Protein AF-A0A932J492-F1 (afdb_monomer_lite)

Foldseek 3Di:
DDDDDPDDDDLLRVLQVQLVVLLVQLVVCVVVVVLVSNLVSLVRSCVSDPAAALSNLSSLLSNLVSCVVVVNNVSNLVSLVVSCDVRRHNVVDQLQVNLVSLVSSLVSCVPPPPPDPSLVSLVSSCVSPVLPLVSLQVNLVVCVVVVVLVVSLVSLVVNVVVVSDALVSLQVSLVSCVVQLVQVSSQVSNVRSCVRPVCVLLVKHWHKAAADPDALDPPDHWDWDDPVNVVVVDPDALDPDRVSVVVVCVVFVKTKTALRHPCLPVVLVVLLPADWAQDSDPPDFDWATKGWADPCRVVNNSVNNSSVFMKITIHSQAQMKGFHAQQTWGQWFWDFPPLPDPDQQKKKKKWFRADQVLWDFAKWFKAQQPVRDFFDDDQVVCVVVVANGVVSVCCVQTNGHPDIDRRQVNVVSCPSIDTNDTDTRDHGMMMMTGRRGTMGTTHWHDDDSRRTGMITMHMIGGDPDNGDD

pLDDT: mean 89.7, std 11.57, range [41.59, 98.62]

Secondary structure (DSSP, 8-state):
----PPPPPPHHHHHHHHHHHHHHHHHHHHHTT-HHHHHHHHHHHHHH--S--HHHHHHHHHHHHHHHHTT-HHHHHHHHHHTT-GGGTGGGS-HHHHHHHHHHHHHHHHHHSTT---HHHHHHHHHH-TT-HHHHHHHHHHHHHTT-HHHHHHHHHHHHHTT---HHHHHHHHHHHHHTT-HHHHHHHHHHHHHH-GGGGGT---EEE---S--SSSS-PPEEP-HHHHHTT-S--S-SSHHHHHHHHHHTT-EEEES-SSSHHHHHHHHTTS--BS-SSTT--SSSEEPPP---HHHHHHHHHHHTS-EEE--TTTT-EEEE-TT-EES-SSB-TTTT-S-S-EEEEEEE-S-GGG---EEEEEEETTT--SB---HHHHHHTT-SSHHHHHHHHSPPPSS-EEHHHHGGGGGGEEEEEEEE--TTPEEEEETTB-EEE-----SSTTTSEEEEEEEEEE-SS----

Structure (mmCIF, N/CA/C/O backbone):
data_AF-A0A932J492-F1
#
_entry.id   AF-A0A932J492-F1
#
loop_
_atom_site.group_PDB
_atom_site.id
_atom_site.type_symbol
_atom_site.label_atom_id
_atom_site.label_alt_id
_atom_site.label_comp_id
_atom_site.label_asym_id
_atom_site.label_entity_id
_atom_site.label_seq_id
_atom_site.pdbx_PDB_ins_code
_atom_site.Cartn_x
_atom_site.Cartn_y
_atom_site.Cartn_z
_atom_site.occupancy
_atom_site.B_iso_or_equiv
_atom_site.auth_seq_id
_atom_site.auth_comp_id
_atom_site.auth_asym_id
_atom_site.auth_atom_id
_atom_site.pdbx_PDB_model_num
ATOM 1 N N . MET A 1 1 ? 20.968 15.095 -76.559 1.00 44.72 1 MET A N 1
ATOM 2 C CA . MET A 1 1 ? 20.556 14.144 -75.506 1.00 44.72 1 MET A CA 1
ATOM 3 C C . MET A 1 1 ? 21.812 13.528 -74.905 1.00 44.72 1 MET A C 1
ATOM 5 O O . MET A 1 1 ? 22.395 12.657 -75.532 1.00 44.72 1 MET A O 1
ATOM 9 N N . ARG A 1 2 ? 22.293 14.027 -73.759 1.00 41.59 2 ARG A N 1
ATOM 10 C CA . ARG A 1 2 ? 23.264 13.284 -72.942 1.00 41.59 2 ARG A CA 1
ATOM 11 C C . ARG A 1 2 ? 22.435 12.403 -72.012 1.00 41.59 2 ARG A C 1
ATOM 13 O O . ARG A 1 2 ? 21.708 12.932 -71.179 1.00 41.59 2 ARG A O 1
ATOM 20 N N . GLN A 1 3 ? 22.452 11.096 -72.249 1.00 45.75 3 GLN A N 1
ATOM 21 C CA . GLN A 1 3 ? 21.922 10.117 -71.306 1.00 45.75 3 GLN A CA 1
ATOM 22 C C . GLN A 1 3 ? 22.911 10.041 -70.141 1.00 45.75 3 GLN A C 1
ATOM 24 O O . GLN A 1 3 ? 24.072 9.693 -70.346 1.00 45.75 3 GLN A O 1
ATOM 29 N N . ASN A 1 4 ? 22.463 10.427 -68.947 1.00 44.78 4 ASN A N 1
ATOM 30 C CA . ASN A 1 4 ? 23.179 10.155 -67.707 1.00 44.78 4 ASN A CA 1
ATOM 31 C C . ASN A 1 4 ? 23.195 8.634 -67.510 1.00 44.78 4 ASN A C 1
ATOM 33 O O . ASN A 1 4 ? 22.137 8.027 -67.340 1.00 44.78 4 ASN A O 1
ATOM 37 N N . ALA A 1 5 ? 24.376 8.023 -67.583 1.00 51.66 5 ALA A N 1
ATOM 38 C CA . ALA A 1 5 ? 24.579 6.669 -67.087 1.00 51.66 5 ALA A CA 1
ATOM 39 C C . ALA A 1 5 ? 24.390 6.684 -65.556 1.00 51.66 5 ALA A C 1
ATOM 41 O O . ALA A 1 5 ? 24.818 7.652 -64.927 1.00 51.66 5 ALA A O 1
ATOM 42 N N . PRO A 1 6 ? 23.733 5.682 -64.949 1.00 54.66 6 PRO A N 1
ATOM 43 C CA . PRO A 1 6 ? 23.673 5.590 -63.497 1.00 54.66 6 PRO A CA 1
ATOM 44 C C . PRO A 1 6 ? 25.088 5.345 -62.959 1.00 54.66 6 PRO A C 1
ATOM 46 O O . PRO A 1 6 ? 25.773 4.433 -63.429 1.00 54.66 6 PRO A O 1
ATOM 49 N N . ASP A 1 7 ? 25.526 6.174 -62.010 1.00 60.31 7 ASP A N 1
ATOM 50 C CA . ASP A 1 7 ? 26.786 5.983 -61.289 1.00 60.31 7 ASP A CA 1
ATOM 51 C C . ASP A 1 7 ? 26.798 4.578 -60.661 1.00 60.31 7 ASP A C 1
ATOM 53 O O . ASP A 1 7 ? 25.847 4.184 -59.983 1.00 60.31 7 ASP A O 1
ATOM 57 N N . ALA A 1 8 ? 27.842 3.791 -60.932 1.00 67.69 8 ALA A N 1
ATOM 58 C CA . ALA A 1 8 ? 27.982 2.451 -60.371 1.00 67.69 8 ALA A CA 1
ATOM 59 C C . ALA A 1 8 ? 28.150 2.539 -58.841 1.00 67.69 8 ALA A C 1
ATOM 61 O O . ALA A 1 8 ? 29.040 3.246 -58.368 1.00 67.69 8 ALA A O 1
ATOM 62 N N . GLU A 1 9 ? 27.303 1.830 -58.081 1.00 70.88 9 GLU A N 1
ATOM 63 C CA . GLU A 1 9 ? 27.424 1.725 -56.617 1.00 70.88 9 GLU A CA 1
ATOM 64 C C . GLU A 1 9 ? 28.820 1.206 -56.240 1.00 70.88 9 GLU A C 1
ATOM 66 O O . GLU A 1 9 ? 29.324 0.255 -56.846 1.00 70.88 9 GLU A O 1
ATOM 71 N N . SER A 1 10 ? 29.443 1.801 -55.220 1.00 82.75 10 SER A N 1
ATOM 72 C CA . SER A 1 10 ? 30.701 1.274 -54.685 1.00 82.75 10 SER A CA 1
ATOM 73 C C . SER A 1 10 ? 30.486 -0.068 -53.966 1.00 82.75 10 SER A C 1
ATOM 75 O O . SER A 1 10 ? 29.375 -0.413 -53.548 1.00 82.75 10 SER A O 1
ATOM 77 N N . GLU A 1 11 ? 31.559 -0.844 -53.795 1.00 81.00 11 GLU A N 1
ATOM 78 C CA . GLU A 1 11 ? 31.527 -2.124 -53.068 1.00 81.00 11 GLU A CA 1
ATOM 79 C C . GLU A 1 11 ? 31.049 -1.944 -51.612 1.00 81.00 11 GLU A C 1
ATOM 81 O O . GLU A 1 11 ? 30.245 -2.737 -51.113 1.00 81.00 11 GLU A O 1
ATOM 86 N N . ASP A 1 12 ? 31.430 -0.832 -50.977 1.00 81.69 12 ASP A N 1
ATOM 87 C CA . ASP A 1 12 ? 30.967 -0.443 -49.640 1.00 81.69 12 ASP A CA 1
ATOM 88 C C . ASP A 1 12 ? 29.465 -0.116 -49.613 1.00 81.69 12 ASP A C 1
ATOM 90 O O . ASP A 1 12 ? 28.745 -0.544 -48.708 1.00 81.69 12 ASP A O 1
ATOM 94 N N . GLN A 1 13 ? 28.957 0.596 -50.627 1.00 84.69 13 GLN A N 1
ATOM 95 C CA . GLN A 1 13 ? 27.527 0.909 -50.748 1.00 84.69 13 GLN A CA 1
ATOM 96 C C . GLN A 1 13 ? 26.691 -0.357 -50.963 1.00 84.69 13 GLN A C 1
ATOM 98 O O . GLN A 1 13 ? 25.628 -0.518 -50.358 1.00 84.69 13 GLN A O 1
ATOM 103 N N . THR A 1 14 ? 27.199 -1.287 -51.772 1.00 89.56 14 THR A N 1
ATOM 104 C CA . THR A 1 14 ? 26.552 -2.581 -52.021 1.00 89.56 14 THR A CA 1
ATOM 105 C C . THR A 1 14 ? 26.500 -3.422 -50.743 1.00 89.56 14 THR A C 1
ATOM 107 O O . THR A 1 14 ? 25.446 -3.953 -50.386 1.00 89.56 14 THR A O 1
ATOM 110 N N . SER A 1 15 ? 27.617 -3.495 -50.017 1.00 90.94 15 SER A N 1
ATOM 111 C CA . SER A 1 15 ? 27.746 -4.210 -48.743 1.00 90.94 15 SER A CA 1
ATOM 112 C C . SER A 1 15 ? 26.783 -3.672 -47.682 1.00 90.94 15 SER A C 1
ATOM 114 O O . SER A 1 15 ? 26.031 -4.435 -47.065 1.00 90.94 15 SER A O 1
ATOM 116 N N . LEU A 1 16 ? 26.713 -2.344 -47.539 1.00 91.50 16 LEU A N 1
ATOM 117 C CA . LEU A 1 16 ? 25.783 -1.679 -46.628 1.00 91.50 16 LEU A CA 1
ATOM 118 C C . LEU A 1 16 ? 24.317 -1.944 -47.000 1.00 91.50 16 LEU A C 1
ATOM 120 O O . LEU A 1 16 ? 23.495 -2.230 -46.122 1.00 91.50 16 LEU A O 1
ATOM 124 N N . ARG A 1 17 ? 23.978 -1.890 -48.294 1.00 94.44 17 ARG A N 1
ATOM 125 C CA . ARG A 1 17 ? 22.621 -2.158 -48.794 1.00 94.44 17 ARG A CA 1
ATOM 126 C C . ARG A 1 17 ? 22.179 -3.588 -48.481 1.00 94.44 17 ARG A C 1
ATOM 128 O O . ARG A 1 17 ? 21.091 -3.776 -47.937 1.00 94.44 17 ARG A O 1
ATOM 135 N N . LEU A 1 18 ? 23.021 -4.583 -48.765 1.00 95.56 18 LEU A N 1
ATOM 136 C CA . LEU A 1 18 ? 22.731 -5.996 -48.484 1.00 95.56 18 LEU A CA 1
ATOM 137 C C . LEU A 1 18 ? 22.633 -6.279 -46.979 1.00 95.56 18 LEU A C 1
ATOM 139 O O . LEU A 1 18 ? 21.694 -6.945 -46.537 1.00 95.56 18 LEU A O 1
ATOM 143 N N . GLY A 1 19 ? 23.548 -5.725 -46.177 1.00 95.44 19 GLY A N 1
ATOM 144 C CA . GLY A 1 19 ? 23.486 -5.816 -44.716 1.00 95.44 19 GLY A CA 1
ATOM 145 C C . GLY A 1 19 ? 22.188 -5.229 -44.154 1.00 95.44 19 GLY A C 1
ATOM 146 O O . GLY A 1 19 ? 21.515 -5.864 -43.341 1.00 95.44 19 GLY A O 1
ATOM 147 N N . THR A 1 20 ? 21.772 -4.064 -44.656 1.00 95.62 20 THR A N 1
ATOM 148 C CA . THR A 1 20 ? 20.518 -3.402 -44.259 1.00 95.62 20 THR A CA 1
ATOM 149 C C . THR A 1 20 ? 19.284 -4.227 -44.634 1.00 95.62 20 THR A C 1
ATOM 151 O O . THR A 1 20 ? 18.363 -4.358 -43.827 1.00 95.62 20 THR A O 1
ATOM 154 N N . GLN A 1 21 ? 19.261 -4.834 -45.825 1.00 97.25 21 GLN A N 1
ATOM 155 C CA . GLN A 1 21 ? 18.171 -5.728 -46.236 1.00 97.25 21 GLN A CA 1
ATOM 156 C C . GLN A 1 21 ? 18.056 -6.943 -45.310 1.00 97.25 21 GLN A C 1
ATOM 158 O O . GLN A 1 21 ? 16.957 -7.287 -44.875 1.00 97.25 21 GLN A O 1
ATOM 163 N N . CYS A 1 22 ? 19.185 -7.560 -44.955 1.00 97.88 22 CYS A N 1
ATOM 164 C CA . CYS A 1 22 ? 19.210 -8.689 -44.027 1.00 97.88 22 CYS A CA 1
ATOM 165 C C . CYS A 1 22 ? 18.733 -8.294 -42.621 1.00 97.88 22 CYS A C 1
ATOM 167 O O . CYS A 1 22 ? 17.981 -9.041 -41.997 1.00 97.88 22 CYS A O 1
ATOM 169 N N . LEU A 1 23 ? 19.118 -7.107 -42.133 1.00 97.31 23 LEU A N 1
ATOM 170 C CA . LEU A 1 23 ? 18.618 -6.559 -40.869 1.00 97.31 23 LEU A CA 1
ATOM 171 C C . LEU A 1 23 ? 17.087 -6.422 -40.888 1.00 97.31 23 LEU A C 1
ATOM 173 O O . LEU A 1 23 ? 16.424 -6.883 -39.963 1.00 97.31 23 LEU A O 1
ATOM 177 N N . GLN A 1 24 ? 16.516 -5.850 -41.951 1.00 98.00 24 GLN A N 1
ATOM 178 C CA . GLN A 1 24 ? 15.062 -5.694 -42.093 1.00 98.00 24 GLN A CA 1
ATOM 179 C C . GLN A 1 24 ? 14.332 -7.042 -42.156 1.00 98.00 24 GLN A C 1
ATOM 181 O O . GLN A 1 24 ? 13.307 -7.222 -41.497 1.00 98.00 24 GLN A O 1
ATOM 186 N N . GLN A 1 25 ? 14.870 -8.004 -42.911 1.00 97.94 25 GLN A N 1
ATOM 187 C CA . GLN A 1 25 ? 14.324 -9.362 -42.988 1.00 97.94 25 GLN A CA 1
ATOM 188 C C . GLN A 1 25 ? 14.353 -10.061 -41.626 1.00 97.94 25 GLN A C 1
ATOM 190 O O . GLN A 1 25 ? 13.360 -10.672 -41.227 1.00 97.94 25 GLN A O 1
ATOM 195 N N . GLY A 1 26 ? 15.470 -9.942 -40.903 1.00 98.12 26 GLY A N 1
ATOM 196 C CA . GLY A 1 26 ? 15.619 -10.504 -39.568 1.00 98.12 26 GLY A CA 1
ATOM 197 C C . GLY A 1 26 ? 14.633 -9.892 -38.578 1.00 98.12 26 GLY A C 1
ATOM 198 O O . GLY A 1 26 ? 13.925 -10.635 -37.903 1.00 98.12 26 GLY A O 1
ATOM 199 N N . LEU A 1 27 ? 14.506 -8.560 -38.560 1.00 97.75 27 LEU A N 1
ATOM 200 C CA . LEU A 1 27 ? 13.552 -7.843 -37.707 1.00 97.75 27 LEU A CA 1
ATOM 201 C C . LEU A 1 27 ? 12.113 -8.284 -37.977 1.00 97.75 27 LEU A C 1
ATOM 203 O O . LEU A 1 27 ? 11.364 -8.565 -37.041 1.00 97.75 27 LEU A O 1
ATOM 207 N N . TRP A 1 28 ? 11.737 -8.403 -39.252 1.00 98.00 28 TRP A N 1
ATOM 208 C CA . TRP A 1 28 ? 10.409 -8.873 -39.634 1.00 98.00 28 TRP A CA 1
ATOM 209 C C . TRP A 1 28 ? 10.159 -10.314 -39.175 1.00 98.00 28 TRP A C 1
ATOM 211 O O . TRP A 1 28 ? 9.130 -10.595 -38.566 1.00 98.00 28 TRP A O 1
ATOM 221 N N . ALA A 1 29 ? 11.100 -11.235 -39.404 1.00 97.81 29 ALA A N 1
ATOM 222 C CA . ALA A 1 29 ? 10.973 -12.616 -38.939 1.00 97.81 29 ALA A CA 1
ATOM 223 C C . ALA A 1 29 ? 10.882 -12.711 -37.406 1.00 97.81 29 ALA A C 1
ATOM 225 O O . ALA A 1 29 ? 10.070 -13.478 -36.883 1.00 97.81 29 ALA A O 1
ATOM 226 N N . HIS A 1 30 ? 11.662 -11.893 -36.695 1.00 96.94 30 HIS A N 1
ATOM 227 C CA . HIS A 1 30 ? 11.690 -11.830 -35.235 1.00 96.94 30 HIS A CA 1
ATOM 228 C C . HIS A 1 30 ? 10.350 -11.357 -34.664 1.00 96.94 30 HIS A C 1
ATOM 230 O O . HIS A 1 30 ? 9.812 -12.002 -33.768 1.00 96.94 30 HIS A O 1
ATOM 236 N N . GLN A 1 31 ? 9.758 -10.305 -35.240 1.00 96.25 31 GLN A N 1
ATOM 237 C CA . GLN A 1 31 ? 8.426 -9.814 -34.861 1.00 96.25 31 GLN A CA 1
ATOM 238 C C . GLN A 1 31 ? 7.325 -10.869 -35.043 1.00 96.25 31 GLN A C 1
ATOM 240 O O . GLN A 1 31 ? 6.363 -10.884 -34.282 1.00 96.25 31 GLN A O 1
ATOM 245 N N . GLN A 1 32 ? 7.475 -11.775 -36.014 1.00 96.81 32 GLN A N 1
ATOM 246 C CA . GLN A 1 32 ? 6.550 -12.893 -36.246 1.00 96.81 32 GLN A CA 1
ATOM 247 C C . GLN A 1 32 ? 6.841 -14.122 -35.363 1.00 96.81 32 GLN A C 1
ATOM 249 O O . GLN A 1 32 ? 6.245 -15.178 -35.565 1.00 96.81 32 GLN A O 1
ATOM 254 N N . GLY A 1 33 ? 7.800 -14.039 -34.434 1.00 96.06 33 GLY A N 1
ATOM 255 C CA . GLY A 1 33 ? 8.217 -15.164 -33.590 1.00 96.06 33 GLY A CA 1
ATOM 256 C C . GLY A 1 33 ? 8.995 -16.260 -34.329 1.00 96.06 33 GLY A C 1
ATOM 257 O O . GLY A 1 33 ? 9.266 -17.318 -33.762 1.00 96.06 33 GLY A O 1
ATOM 258 N N . ARG A 1 34 ? 9.395 -16.036 -35.588 1.00 97.81 34 ARG A N 1
ATOM 259 C CA . ARG A 1 34 ? 10.158 -17.001 -36.398 1.00 97.81 34 ARG A CA 1
ATOM 260 C C . ARG A 1 34 ? 11.650 -16.862 -36.103 1.00 97.81 34 ARG A C 1
ATOM 262 O O . ARG A 1 34 ? 12.423 -16.360 -36.916 1.00 97.81 34 ARG A O 1
ATOM 269 N N . LEU A 1 35 ? 12.046 -17.285 -34.902 1.00 97.19 35 LEU A N 1
ATOM 270 C CA . LEU A 1 35 ? 13.384 -17.026 -34.355 1.00 97.19 35 LEU A CA 1
ATOM 271 C C . LEU A 1 35 ? 14.521 -17.635 -35.190 1.00 97.19 35 LEU A C 1
ATOM 273 O O . LEU A 1 35 ? 15.546 -16.987 -35.372 1.00 97.19 35 LEU A O 1
ATOM 277 N N . GLN A 1 36 ? 14.345 -18.839 -35.747 1.00 97.69 36 GLN A N 1
ATOM 278 C CA . GLN A 1 36 ? 15.375 -19.470 -36.587 1.00 97.69 36 GLN A CA 1
ATOM 279 C C . GLN A 1 36 ? 15.598 -18.710 -37.903 1.00 97.69 36 GLN A C 1
ATOM 281 O O . GLN A 1 36 ? 16.743 -18.481 -38.293 1.00 97.69 36 GLN A O 1
ATOM 286 N N . ASP A 1 37 ? 14.519 -18.242 -38.537 1.00 97.75 37 ASP A N 1
ATOM 287 C CA . ASP A 1 37 ? 14.589 -17.410 -39.743 1.00 97.75 37 ASP A CA 1
ATOM 288 C C . ASP A 1 37 ? 15.275 -16.069 -39.442 1.00 97.75 37 ASP A C 1
ATOM 290 O O . ASP A 1 37 ? 16.125 -15.614 -40.209 1.00 97.75 37 ASP A O 1
ATOM 294 N N . ALA A 1 38 ? 14.955 -15.459 -38.295 1.00 98.31 38 ALA A N 1
ATOM 295 C CA . ALA A 1 38 ? 15.589 -14.223 -37.846 1.00 98.31 38 ALA A CA 1
ATOM 296 C C . ALA A 1 38 ? 17.098 -14.410 -37.622 1.00 98.31 38 ALA A C 1
ATOM 298 O O . ALA A 1 38 ? 17.903 -13.640 -38.146 1.00 98.31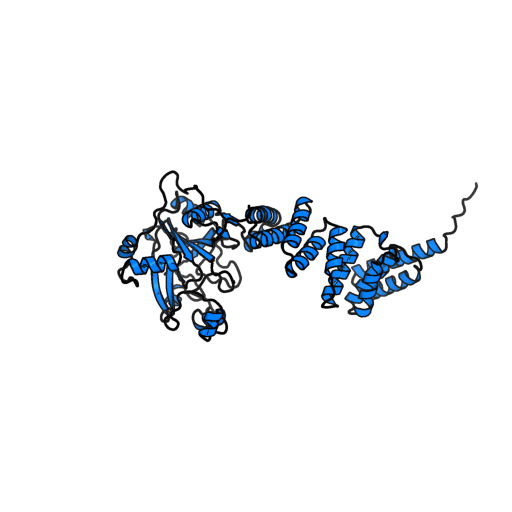 38 ALA A O 1
ATOM 299 N N . ILE A 1 39 ? 17.496 -15.472 -36.911 1.00 98.50 39 ILE A N 1
ATOM 300 C CA . ILE A 1 39 ? 18.905 -15.826 -36.680 1.00 98.50 39 ILE A CA 1
ATOM 301 C C . ILE A 1 39 ? 19.643 -16.022 -38.009 1.00 98.50 39 ILE A C 1
ATOM 303 O O . ILE A 1 39 ? 20.760 -15.521 -38.162 1.00 98.50 39 ILE A O 1
ATOM 307 N N . ALA A 1 40 ? 19.038 -16.728 -38.969 1.00 98.19 40 ALA A N 1
ATOM 308 C CA . ALA A 1 40 ? 19.630 -16.946 -40.286 1.00 98.19 40 ALA A CA 1
ATOM 309 C C . ALA A 1 40 ? 19.854 -15.622 -41.035 1.00 98.19 40 ALA A C 1
ATOM 311 O O . ALA A 1 40 ? 20.960 -15.374 -41.521 1.00 98.19 40 ALA A O 1
ATOM 312 N N . ALA A 1 41 ? 18.847 -14.744 -41.056 1.00 98.12 41 ALA A N 1
ATOM 313 C CA . ALA A 1 41 ? 18.932 -13.436 -41.700 1.00 98.12 41 ALA A CA 1
ATOM 314 C C . ALA A 1 41 ? 19.990 -12.530 -41.048 1.00 98.12 41 ALA A C 1
ATOM 316 O O . ALA A 1 41 ? 20.825 -11.955 -41.745 1.00 98.12 41 ALA A O 1
ATOM 317 N N . TYR A 1 42 ? 20.034 -12.446 -39.714 1.00 98.12 42 TYR A N 1
ATOM 318 C CA . TYR A 1 42 ? 21.044 -11.640 -39.026 1.00 98.12 42 TYR A CA 1
ATOM 319 C C . TYR A 1 42 ? 22.466 -12.186 -39.226 1.00 98.12 42 TYR A C 1
ATOM 321 O O . TYR A 1 42 ? 23.402 -11.411 -39.430 1.00 98.12 42 TYR A O 1
ATOM 329 N N . ARG A 1 43 ? 22.653 -13.516 -39.213 1.00 97.69 43 ARG A N 1
ATOM 330 C CA . ARG A 1 43 ? 23.956 -14.135 -39.517 1.00 97.69 43 ARG A CA 1
ATOM 331 C C . ARG A 1 43 ? 24.420 -13.780 -40.924 1.00 97.69 43 ARG A C 1
ATOM 333 O O . ARG A 1 43 ? 25.578 -13.398 -41.071 1.00 97.69 43 ARG A O 1
ATOM 340 N N . LEU A 1 44 ? 23.527 -13.854 -41.913 1.00 97.31 44 LEU A N 1
ATOM 341 C CA . LEU A 1 44 ? 23.819 -13.459 -43.290 1.00 97.31 44 LEU A CA 1
ATOM 342 C C . LEU A 1 44 ? 24.180 -11.972 -43.378 1.00 97.31 44 LEU A C 1
ATOM 344 O O . LEU A 1 44 ? 25.234 -11.630 -43.906 1.00 97.31 44 LEU A O 1
ATOM 348 N N . GLY A 1 45 ? 23.377 -11.092 -42.778 1.00 95.62 45 GLY A N 1
ATOM 349 C CA . GLY A 1 45 ? 23.636 -9.652 -42.780 1.00 95.62 45 GLY A CA 1
ATOM 350 C C . GLY A 1 45 ? 24.996 -9.281 -42.188 1.00 95.62 45 GLY A C 1
ATOM 351 O O . GLY A 1 45 ? 25.691 -8.42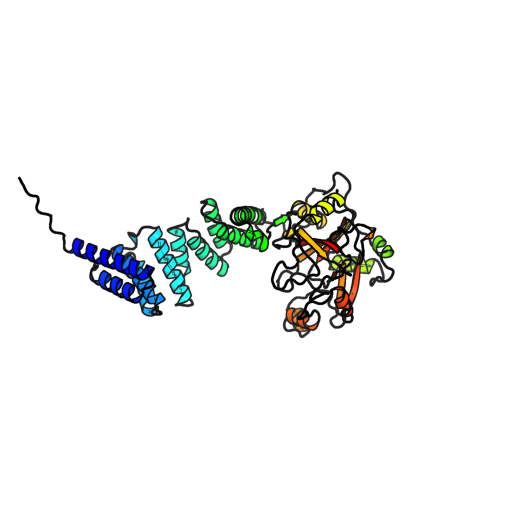3 -42.725 1.00 95.62 45 GLY A O 1
ATOM 352 N N . ARG A 1 46 ? 25.435 -9.994 -41.145 1.00 94.00 46 ARG A N 1
ATOM 353 C CA . ARG A 1 46 ? 26.767 -9.810 -40.555 1.00 94.00 46 ARG A CA 1
ATOM 354 C C . ARG A 1 46 ? 27.906 -10.169 -41.515 1.00 94.00 46 ARG A C 1
ATOM 356 O O . ARG A 1 46 ? 28.981 -9.602 -41.388 1.00 94.00 46 ARG A O 1
ATOM 363 N N . THR A 1 47 ? 27.699 -11.087 -42.464 1.00 94.56 47 THR A N 1
ATOM 364 C CA . THR A 1 47 ? 28.727 -11.417 -43.474 1.00 94.56 47 THR A CA 1
ATOM 365 C C . THR A 1 47 ? 28.928 -10.304 -44.502 1.00 94.56 47 THR A C 1
ATOM 367 O O . THR A 1 47 ? 30.010 -10.201 -45.073 1.00 94.56 47 THR A O 1
ATOM 370 N N . HIS A 1 48 ? 27.916 -9.452 -44.699 1.00 93.75 48 HIS A N 1
ATOM 371 C CA . HIS A 1 48 ? 27.978 -8.311 -45.611 1.00 93.75 48 HIS A CA 1
ATOM 372 C C . HIS A 1 48 ? 28.598 -7.060 -44.977 1.00 93.75 48 HIS A C 1
ATOM 374 O O . HIS A 1 48 ? 29.031 -6.179 -45.704 1.00 93.75 48 HIS A O 1
ATOM 380 N N . LEU A 1 49 ? 28.659 -6.961 -43.646 1.00 89.62 49 LEU A N 1
ATOM 381 C CA . LEU A 1 49 ? 29.164 -5.776 -42.948 1.00 89.62 49 LEU A CA 1
ATOM 382 C C . LEU A 1 49 ? 30.504 -6.080 -42.270 1.00 89.62 49 LEU A C 1
ATOM 384 O O . LEU A 1 49 ? 30.543 -6.665 -41.188 1.00 89.62 49 LEU A O 1
ATOM 388 N N . GLN A 1 50 ? 31.600 -5.681 -42.917 1.00 78.19 50 GLN A N 1
ATOM 389 C CA . GLN A 1 50 ? 32.966 -5.884 -42.411 1.00 78.19 50 GLN A CA 1
ATOM 390 C C . GLN A 1 50 ? 33.524 -4.662 -41.671 1.00 78.19 50 GLN A C 1
ATOM 392 O O . GLN A 1 50 ? 34.483 -4.787 -40.911 1.00 78.19 50 GLN A O 1
ATOM 397 N N . THR A 1 51 ? 32.915 -3.492 -41.866 1.00 84.50 51 THR A N 1
ATOM 398 C CA . THR A 1 51 ? 33.283 -2.240 -41.206 1.00 84.50 51 THR A CA 1
ATOM 399 C C . THR A 1 51 ? 32.300 -1.896 -40.079 1.00 84.50 51 THR A C 1
ATOM 401 O O . THR A 1 51 ? 31.106 -2.218 -40.170 1.00 84.50 51 THR A O 1
ATOM 404 N N . PRO A 1 52 ? 32.778 -1.246 -39.000 1.00 87.62 52 PRO A N 1
ATOM 405 C CA . PRO A 1 52 ? 31.916 -0.702 -37.955 1.00 87.62 52 PRO A CA 1
ATOM 406 C C . PRO A 1 52 ? 30.818 0.186 -38.537 1.00 87.62 52 PRO A C 1
ATOM 408 O O . PRO A 1 52 ? 31.091 1.062 -39.352 1.00 87.62 52 PRO A O 1
ATOM 411 N N . SER A 1 53 ? 29.572 -0.067 -38.142 1.00 90.06 53 SER A N 1
ATOM 412 C CA . SER A 1 53 ? 28.409 0.684 -38.618 1.00 90.06 53 SER A CA 1
ATOM 413 C C . SER A 1 53 ? 27.214 0.495 -37.677 1.00 90.06 53 SER A C 1
ATOM 415 O O . SER A 1 53 ? 27.088 -0.565 -37.048 1.00 90.06 53 SER A O 1
ATOM 417 N N . PRO A 1 54 ? 26.270 1.452 -37.628 1.00 91.81 54 PRO A N 1
ATOM 418 C CA . PRO A 1 54 ? 25.027 1.310 -36.868 1.00 91.81 54 PRO A CA 1
ATOM 419 C C . PRO A 1 54 ? 24.236 0.041 -37.216 1.00 91.81 54 PRO A C 1
ATOM 421 O O . PRO A 1 54 ? 23.569 -0.545 -36.361 1.00 91.81 54 PRO A O 1
ATOM 424 N N . GLN A 1 55 ? 24.283 -0.399 -38.476 1.00 93.94 55 GLN A N 1
ATOM 425 C CA . GLN A 1 55 ? 23.594 -1.599 -38.952 1.00 93.94 55 GLN A CA 1
ATOM 426 C C . GLN A 1 55 ? 24.264 -2.865 -38.419 1.00 93.94 55 GLN A C 1
ATOM 428 O O . GLN A 1 55 ? 23.569 -3.801 -38.025 1.00 93.94 55 GLN A O 1
ATOM 433 N N . LEU A 1 56 ? 25.598 -2.894 -38.351 1.00 93.12 56 LEU A N 1
ATOM 434 C CA . LEU A 1 56 ? 26.331 -4.016 -37.774 1.00 93.12 56 LEU A CA 1
ATOM 435 C C . LEU A 1 56 ? 26.065 -4.137 -36.266 1.00 93.12 56 LEU A C 1
ATOM 437 O O . LEU A 1 56 ? 25.816 -5.246 -35.784 1.00 93.12 56 LEU A O 1
ATOM 441 N N . ALA A 1 57 ? 26.044 -3.015 -35.537 1.00 95.00 57 ALA A N 1
ATOM 442 C CA . ALA A 1 57 ? 25.648 -2.983 -34.129 1.00 95.00 57 ALA A CA 1
ATOM 443 C C . ALA A 1 57 ? 24.221 -3.528 -33.931 1.00 95.00 57 ALA A C 1
ATOM 445 O O . ALA A 1 57 ? 24.006 -4.422 -33.111 1.00 95.00 57 ALA A O 1
ATOM 446 N N . GLN A 1 58 ? 23.258 -3.080 -34.746 1.00 95.88 58 GLN A N 1
ATOM 447 C CA . GLN A 1 58 ? 21.881 -3.589 -34.723 1.00 95.88 58 GLN A CA 1
ATOM 448 C C . GLN A 1 58 ? 21.788 -5.087 -35.013 1.00 95.88 58 GLN A C 1
ATOM 450 O O . GLN A 1 58 ? 21.127 -5.816 -34.275 1.00 95.88 58 GLN A O 1
ATOM 455 N N . ILE A 1 59 ? 22.466 -5.571 -36.053 1.00 96.06 59 ILE A N 1
ATOM 456 C CA . ILE A 1 59 ? 22.478 -6.995 -36.398 1.00 96.06 59 ILE A CA 1
ATOM 457 C C . ILE A 1 59 ? 23.022 -7.830 -35.239 1.00 96.06 59 ILE A C 1
ATOM 459 O O . ILE A 1 59 ? 22.435 -8.857 -34.905 1.00 96.06 59 ILE A O 1
ATOM 463 N N . ARG A 1 60 ? 24.121 -7.403 -34.604 1.00 95.62 60 ARG A N 1
ATOM 464 C CA . ARG A 1 60 ? 24.679 -8.100 -33.436 1.00 95.62 60 ARG A CA 1
ATOM 465 C C . ARG A 1 60 ? 23.699 -8.111 -32.270 1.00 95.62 60 ARG A C 1
ATOM 467 O O . ARG A 1 60 ? 23.495 -9.172 -31.684 1.00 95.62 60 ARG A O 1
ATOM 474 N N . HIS A 1 61 ? 23.065 -6.974 -31.987 1.00 97.31 61 HIS A N 1
ATOM 475 C CA . HIS A 1 61 ? 22.074 -6.852 -30.922 1.00 97.31 61 HIS A CA 1
ATOM 476 C C . HIS A 1 61 ? 20.908 -7.824 -31.116 1.00 97.31 61 HIS A C 1
ATOM 478 O O . HIS A 1 61 ? 20.635 -8.672 -30.267 1.00 97.31 61 HIS A O 1
ATOM 484 N N . TYR A 1 62 ? 20.239 -7.756 -32.267 1.00 98.00 62 TYR A N 1
ATOM 485 C CA . TYR A 1 62 ? 19.056 -8.575 -32.509 1.00 98.00 62 TYR A CA 1
ATOM 486 C C . TYR A 1 62 ? 19.383 -10.058 -32.713 1.00 98.00 62 TYR A C 1
ATOM 488 O O . TYR A 1 62 ? 18.608 -10.913 -32.281 1.00 98.00 62 TYR A O 1
ATOM 496 N N . LEU A 1 63 ? 20.551 -10.387 -33.279 1.00 97.88 63 LEU A N 1
ATOM 497 C CA . LEU A 1 63 ? 21.053 -11.762 -33.295 1.00 97.88 63 LEU A CA 1
ATOM 498 C C . LEU A 1 63 ? 21.276 -12.283 -31.873 1.00 97.88 63 LEU A C 1
ATOM 500 O O . LEU A 1 63 ? 20.856 -13.395 -31.565 1.00 97.88 63 LEU A O 1
ATOM 504 N N . GLY A 1 64 ? 21.909 -11.481 -31.012 1.00 97.69 64 GLY A N 1
ATOM 505 C CA . GLY A 1 64 ? 22.134 -11.818 -29.611 1.00 97.69 64 GLY A CA 1
ATOM 506 C C . GLY A 1 64 ? 20.828 -12.096 -28.869 1.00 97.69 64 GLY A C 1
ATOM 507 O O . GLY A 1 64 ? 20.693 -13.138 -28.232 1.00 97.69 64 GLY A O 1
ATOM 508 N N . LEU A 1 65 ? 19.832 -11.219 -29.036 1.00 97.38 65 LEU A N 1
ATOM 509 C CA . LEU A 1 65 ? 18.493 -11.388 -28.466 1.00 97.38 65 LEU A CA 1
ATOM 510 C C . LEU A 1 65 ? 17.807 -12.670 -28.945 1.00 97.38 65 LEU A C 1
ATOM 512 O O . LEU A 1 65 ? 17.303 -13.436 -28.125 1.00 97.38 65 LEU A O 1
ATOM 516 N N . ALA A 1 66 ? 17.787 -12.914 -30.258 1.00 97.69 66 ALA A N 1
ATOM 517 C CA . ALA A 1 66 ? 17.135 -14.091 -30.825 1.00 97.69 66 ALA A CA 1
ATOM 518 C C . ALA A 1 66 ? 17.799 -15.399 -30.354 1.00 97.69 66 ALA A C 1
ATOM 520 O O . ALA A 1 66 ? 17.109 -16.388 -30.105 1.00 97.69 66 ALA A O 1
ATOM 521 N N . LEU A 1 67 ? 19.127 -15.399 -30.180 1.00 97.88 67 LEU A N 1
ATOM 522 C CA . LEU A 1 67 ? 19.867 -16.531 -29.617 1.00 97.88 67 LEU A CA 1
ATOM 523 C C . LEU A 1 67 ? 19.515 -16.764 -28.143 1.00 97.88 67 LEU A C 1
ATOM 525 O O . LEU A 1 67 ? 19.226 -17.905 -27.784 1.00 97.88 67 LEU A O 1
ATOM 529 N N . CYS A 1 68 ? 19.461 -15.717 -27.310 1.00 96.12 68 CYS A N 1
ATOM 530 C CA . CYS A 1 68 ? 19.010 -15.840 -25.918 1.00 96.12 68 CYS A CA 1
ATOM 531 C C . CYS A 1 68 ? 17.593 -16.430 -25.839 1.00 96.12 68 CYS A C 1
ATOM 533 O O . CYS A 1 68 ? 17.378 -17.403 -25.125 1.00 96.12 68 CYS A O 1
ATOM 535 N N . GLN A 1 69 ? 16.659 -15.936 -26.659 1.00 95.19 69 GLN A N 1
ATOM 536 C CA . GLN A 1 69 ? 15.282 -16.446 -26.726 1.00 95.19 69 GLN A CA 1
ATOM 537 C C . GLN A 1 69 ? 15.180 -17.905 -27.205 1.00 95.19 69 GLN A C 1
ATOM 539 O O . GLN A 1 69 ? 14.203 -18.584 -26.904 1.00 95.19 69 GLN A O 1
ATOM 544 N N . CYS A 1 70 ? 16.185 -18.407 -27.929 1.00 95.06 70 CYS A N 1
ATOM 545 C CA . CYS A 1 70 ? 16.295 -19.819 -28.309 1.00 95.06 70 CYS A CA 1
ATOM 546 C C . CYS A 1 70 ? 17.032 -20.678 -27.263 1.00 95.06 70 CYS A C 1
ATOM 548 O O . CYS A 1 70 ? 17.397 -21.815 -27.566 1.00 95.06 70 CYS A O 1
ATOM 550 N N . GLY A 1 71 ? 17.311 -20.149 -26.067 1.00 94.12 71 GLY A N 1
ATOM 551 C CA . GLY A 1 71 ? 18.074 -20.841 -25.025 1.00 94.12 71 GLY A CA 1
ATOM 552 C C . GLY A 1 71 ? 19.580 -20.929 -25.300 1.00 94.12 71 GLY A C 1
ATOM 553 O O . GLY A 1 71 ? 20.276 -21.710 -24.660 1.00 94.12 71 GLY A O 1
ATOM 554 N N . GLN A 1 72 ? 20.108 -20.145 -26.245 1.00 96.00 72 GLN A N 1
ATOM 555 C CA . GLN A 1 72 ? 21.526 -20.124 -26.630 1.00 96.00 72 GLN A CA 1
ATOM 556 C C . GLN A 1 72 ? 22.250 -18.904 -26.033 1.00 96.00 72 GLN A C 1
ATOM 558 O O . GLN A 1 72 ? 22.971 -18.186 -26.732 1.00 96.00 72 GLN A O 1
ATOM 563 N N . ALA A 1 73 ? 22.051 -18.654 -24.735 1.00 94.44 73 ALA A N 1
ATOM 564 C CA . ALA A 1 73 ? 22.555 -17.461 -24.048 1.00 94.44 73 ALA A CA 1
ATOM 565 C C . ALA A 1 73 ? 24.089 -17.318 -24.097 1.00 94.44 73 ALA A C 1
ATOM 567 O O . ALA A 1 73 ? 24.582 -16.201 -24.255 1.00 94.44 73 ALA A O 1
ATOM 568 N N . ASP A 1 74 ? 24.836 -18.429 -24.078 1.00 94.12 74 ASP A N 1
ATOM 569 C CA . ASP A 1 74 ? 26.306 -18.431 -24.193 1.00 94.12 74 ASP A CA 1
ATOM 570 C C . ASP A 1 74 ? 26.806 -17.800 -25.501 1.00 94.12 74 ASP A C 1
ATOM 572 O O . ASP A 1 74 ? 27.883 -17.207 -25.545 1.00 94.12 74 ASP A O 1
ATOM 576 N N . GLN A 1 75 ? 26.016 -17.897 -26.576 1.00 95.62 75 GLN A N 1
ATOM 577 C CA . GLN A 1 75 ? 26.310 -17.247 -27.856 1.00 95.62 75 GLN A CA 1
ATOM 578 C C . GLN A 1 75 ? 25.666 -15.861 -27.957 1.00 95.62 75 GLN A C 1
ATOM 580 O O . GLN A 1 75 ? 26.203 -14.980 -28.630 1.00 95.62 75 GLN A O 1
ATOM 585 N N . GLY A 1 76 ? 24.511 -15.668 -27.315 1.00 96.38 76 GLY A N 1
ATOM 586 C CA . GLY A 1 76 ? 23.733 -14.437 -27.395 1.00 96.38 76 GLY A CA 1
ATOM 587 C C . GLY A 1 76 ? 24.336 -13.273 -26.607 1.00 96.38 76 GLY A C 1
ATOM 588 O O . GLY A 1 76 ? 24.520 -12.189 -27.159 1.00 96.38 76 GLY A O 1
ATOM 589 N N . LEU A 1 77 ? 24.703 -13.496 -25.340 1.00 94.94 77 LEU A N 1
ATOM 590 C CA . LEU A 1 77 ? 25.216 -12.448 -24.448 1.00 94.94 77 LEU A CA 1
ATOM 591 C C . LEU A 1 77 ? 26.478 -11.744 -24.984 1.00 94.94 77 LEU A C 1
ATOM 593 O O . LEU A 1 77 ? 26.495 -10.510 -24.976 1.00 94.94 77 LEU A O 1
ATOM 597 N N . PRO A 1 78 ? 27.503 -12.449 -25.512 1.00 94.94 78 PRO A N 1
ATOM 598 C CA . PRO A 1 78 ? 28.665 -11.783 -26.101 1.00 94.94 78 PRO A CA 1
ATOM 599 C C . PRO A 1 78 ? 28.301 -10.860 -27.269 1.00 94.94 78 PRO A C 1
ATOM 601 O O . PRO A 1 78 ? 28.921 -9.815 -27.444 1.00 94.94 78 PRO A O 1
ATOM 604 N N . LEU A 1 79 ? 27.279 -11.208 -28.059 1.00 95.75 79 LEU A N 1
ATOM 605 C CA . LEU A 1 79 ? 26.831 -10.375 -29.177 1.00 95.75 79 LEU A CA 1
ATOM 606 C C . LEU A 1 79 ? 26.103 -9.116 -28.708 1.00 95.75 79 LEU A C 1
ATOM 608 O O . LEU A 1 79 ? 26.318 -8.056 -29.292 1.00 95.75 79 LEU A O 1
ATOM 612 N N . LEU A 1 80 ? 25.302 -9.215 -27.644 1.00 95.69 80 LEU A N 1
ATOM 613 C CA . LEU A 1 80 ? 24.672 -8.054 -27.009 1.00 95.69 80 LEU A CA 1
ATOM 614 C C . LEU A 1 80 ? 25.720 -7.086 -26.443 1.00 95.69 80 LEU A C 1
ATOM 616 O O . LEU A 1 80 ? 25.596 -5.878 -26.614 1.00 95.69 80 LEU A O 1
ATOM 620 N N . MET A 1 81 ? 26.781 -7.610 -25.820 1.00 93.56 81 MET A N 1
ATOM 621 C CA . MET A 1 81 ? 27.898 -6.793 -25.330 1.00 93.56 81 MET A CA 1
ATOM 622 C C . MET A 1 81 ? 28.659 -6.117 -26.479 1.00 93.56 81 MET A C 1
ATOM 624 O O . MET A 1 81 ? 28.923 -4.919 -26.417 1.00 93.56 81 MET A O 1
ATOM 628 N N . LEU A 1 82 ? 28.968 -6.856 -27.553 1.00 92.81 82 LEU A N 1
ATOM 629 C CA . LEU A 1 82 ? 29.641 -6.304 -28.737 1.00 92.81 82 LEU A CA 1
ATOM 630 C C . LEU A 1 82 ? 28.803 -5.237 -29.451 1.00 92.81 82 LEU A C 1
ATOM 632 O O . LEU A 1 82 ? 29.356 -4.283 -29.982 1.00 92.81 82 LEU A O 1
ATOM 636 N N . ALA A 1 83 ? 27.474 -5.355 -29.448 1.00 93.94 83 ALA A N 1
ATOM 637 C CA . ALA A 1 83 ? 26.594 -4.354 -30.052 1.00 93.94 83 ALA A CA 1
ATOM 638 C C . ALA A 1 83 ? 26.688 -2.964 -29.394 1.00 93.94 83 ALA A C 1
ATOM 640 O O . ALA A 1 83 ? 26.276 -1.976 -29.998 1.00 93.94 83 ALA A O 1
ATOM 641 N N . LEU A 1 84 ? 27.222 -2.887 -28.173 1.00 92.94 84 LEU A N 1
ATOM 642 C CA . LEU A 1 84 ? 27.409 -1.655 -27.407 1.00 92.94 84 LEU A CA 1
ATOM 643 C C . LEU A 1 84 ? 28.868 -1.172 -27.379 1.00 92.94 84 LEU A C 1
ATOM 645 O O . LEU A 1 84 ? 29.162 -0.177 -26.720 1.00 92.94 84 LEU A O 1
ATOM 649 N N . ASN A 1 85 ? 29.776 -1.859 -28.075 1.00 85.69 85 ASN A N 1
ATOM 650 C CA . ASN A 1 85 ? 31.177 -1.471 -28.169 1.00 85.69 85 ASN A CA 1
ATOM 651 C C . ASN A 1 85 ? 31.337 -0.259 -29.105 1.00 85.69 85 ASN A C 1
ATOM 653 O O . ASN A 1 85 ? 30.860 -0.275 -30.242 1.00 85.69 85 ASN A O 1
ATOM 657 N N . ASP A 1 86 ? 32.041 0.781 -28.656 1.00 75.38 86 ASP A N 1
ATOM 658 C CA . ASP A 1 86 ? 32.220 2.022 -29.423 1.00 75.38 86 ASP A CA 1
ATOM 659 C C . ASP A 1 86 ? 32.966 1.789 -30.751 1.00 75.38 86 ASP A C 1
ATOM 661 O O . ASP A 1 86 ? 32.744 2.504 -31.726 1.00 75.38 86 ASP A O 1
ATOM 665 N N . HIS A 1 87 ? 33.783 0.734 -30.836 1.00 74.12 87 HIS A N 1
ATOM 666 C CA . HIS A 1 87 ? 34.461 0.327 -32.071 1.00 74.12 87 HIS A CA 1
ATOM 667 C C . HIS A 1 87 ? 33.548 -0.320 -33.114 1.00 74.12 87 HIS A C 1
ATOM 669 O O . HIS A 1 87 ? 34.007 -0.582 -34.218 1.00 74.12 87 HIS A O 1
ATOM 675 N N . ASP A 1 88 ? 32.286 -0.584 -32.785 1.00 67.88 88 ASP A N 1
ATOM 676 C CA . ASP A 1 88 ? 31.352 -1.332 -33.624 1.00 67.88 88 ASP A CA 1
ATOM 677 C C . ASP A 1 88 ? 30.213 -0.460 -34.190 1.00 67.88 88 ASP A C 1
ATOM 679 O O . ASP A 1 88 ? 29.238 -0.985 -34.727 1.00 67.88 88 ASP A O 1
ATOM 683 N N . GLY A 1 89 ? 30.354 0.871 -34.114 1.00 76.75 89 GLY A N 1
ATOM 684 C CA . GLY A 1 89 ? 29.374 1.848 -34.608 1.00 76.75 89 GLY A CA 1
ATOM 685 C C . GLY A 1 89 ? 28.279 2.199 -33.594 1.00 76.75 89 GLY A C 1
ATOM 686 O O . GLY A 1 89 ? 27.310 2.871 -33.939 1.00 76.75 89 GLY A O 1
ATOM 687 N N . ALA A 1 90 ? 28.416 1.761 -32.336 1.00 80.12 90 ALA A N 1
ATOM 688 C CA . ALA A 1 90 ? 27.432 2.011 -31.280 1.00 80.12 90 ALA A CA 1
ATOM 689 C C . ALA A 1 90 ? 27.291 3.501 -30.907 1.00 80.12 90 ALA A C 1
ATOM 691 O O . ALA A 1 90 ? 26.232 3.923 -30.443 1.00 80.12 90 ALA A O 1
ATOM 692 N N . THR A 1 91 ? 28.337 4.305 -31.117 1.00 86.25 91 THR A N 1
ATOM 693 C CA . THR A 1 91 ? 28.340 5.760 -30.879 1.00 86.25 91 THR A CA 1
ATOM 694 C C . THR A 1 91 ? 27.479 6.535 -31.874 1.00 86.25 91 THR A C 1
ATOM 696 O O . THR A 1 91 ? 27.018 7.625 -31.550 1.00 86.25 91 THR A O 1
ATOM 699 N N . GLU A 1 92 ? 27.242 5.966 -33.056 1.00 87.56 92 GLU A N 1
ATOM 700 C CA . GLU A 1 92 ? 26.419 6.537 -34.125 1.00 87.56 92 GLU A CA 1
ATOM 701 C C . GLU A 1 92 ? 24.946 6.096 -34.037 1.00 87.56 92 GLU A C 1
ATOM 703 O O . GLU A 1 92 ? 24.118 6.524 -34.841 1.00 87.56 92 GLU A O 1
ATOM 708 N N . LEU A 1 93 ? 24.594 5.230 -33.077 1.00 90.50 93 LEU A N 1
ATOM 709 C CA . LEU A 1 93 ? 23.205 4.843 -32.845 1.00 90.50 93 LEU A CA 1
ATOM 710 C C . LEU A 1 93 ? 22.410 6.013 -32.267 1.00 90.50 93 LEU A C 1
ATOM 712 O O . LEU A 1 93 ? 22.851 6.696 -31.342 1.00 90.50 93 LEU A O 1
ATOM 716 N N . GLU A 1 94 ? 21.175 6.156 -32.744 1.00 94.31 94 GLU A N 1
ATOM 717 C CA . GLU A 1 94 ? 20.193 7.045 -32.130 1.00 94.31 94 GLU A CA 1
ATOM 718 C C . GLU A 1 94 ? 20.070 6.754 -30.620 1.00 94.31 94 GLU A C 1
ATOM 720 O O . GLU A 1 94 ? 19.959 5.579 -30.238 1.00 94.31 94 GLU A O 1
ATOM 725 N N . PRO A 1 95 ? 20.025 7.781 -29.745 1.00 94.69 95 PRO A N 1
ATOM 726 C CA . PRO A 1 95 ? 20.032 7.595 -28.292 1.00 94.69 95 PRO A CA 1
ATOM 727 C C . PRO A 1 95 ? 18.983 6.598 -27.791 1.00 94.69 95 PRO A C 1
ATOM 729 O O . PRO A 1 95 ? 19.296 5.713 -27.001 1.00 94.69 95 PRO A O 1
ATOM 732 N N . LYS A 1 96 ? 17.756 6.655 -28.321 1.00 95.50 96 LYS A N 1
ATOM 733 C CA . LYS A 1 96 ? 16.674 5.733 -27.936 1.00 95.50 96 LYS A CA 1
ATOM 734 C C . LYS A 1 96 ? 16.974 4.273 -28.261 1.00 95.50 96 LYS A C 1
ATOM 736 O O . LYS A 1 96 ? 16.623 3.378 -27.496 1.00 95.50 96 LYS A O 1
ATOM 741 N N . LEU A 1 97 ? 17.628 4.025 -29.393 1.00 94.88 97 LEU A N 1
ATOM 742 C CA . LEU A 1 97 ? 18.012 2.677 -29.797 1.00 94.88 97 LEU A CA 1
ATOM 743 C C . LEU A 1 97 ? 19.152 2.158 -28.914 1.00 94.88 97 LEU A C 1
ATOM 745 O O . LEU A 1 97 ? 19.118 1.014 -28.466 1.00 94.88 97 LEU A O 1
ATOM 749 N N . ARG A 1 98 ? 20.110 3.027 -28.571 1.00 95.31 98 ARG A N 1
ATOM 750 C CA . ARG A 1 98 ? 21.170 2.705 -27.608 1.00 95.31 98 ARG A CA 1
ATOM 751 C C . ARG A 1 98 ? 20.611 2.427 -26.207 1.00 95.31 98 ARG A C 1
ATOM 753 O O . ARG A 1 98 ? 21.035 1.463 -25.569 1.00 95.31 98 ARG A O 1
ATOM 760 N N . ALA A 1 99 ? 19.613 3.196 -25.763 1.00 97.00 99 ALA A N 1
ATOM 761 C CA . ALA A 1 99 ? 18.893 2.953 -24.512 1.00 97.00 99 ALA A CA 1
ATOM 762 C C . ALA A 1 99 ? 18.254 1.557 -24.499 1.00 97.00 99 ALA A C 1
ATOM 764 O O . ALA A 1 99 ? 18.457 0.777 -23.566 1.00 97.00 99 ALA A O 1
ATOM 765 N N . GLN A 1 100 ? 17.555 1.206 -25.583 1.00 97.44 100 GLN A N 1
ATOM 766 C CA . GLN A 1 100 ? 16.939 -0.106 -25.753 1.00 97.44 100 GLN A CA 1
ATOM 767 C C . GLN A 1 100 ? 17.976 -1.242 -25.716 1.00 97.44 100 GLN A C 1
ATOM 769 O O . GLN A 1 100 ? 17.708 -2.300 -25.144 1.00 97.44 100 GLN A O 1
ATOM 774 N N . PHE A 1 101 ? 19.160 -1.055 -26.306 1.00 97.06 101 PHE A N 1
ATOM 775 C CA . PHE A 1 101 ? 20.211 -2.079 -26.314 1.00 97.06 101 PHE A CA 1
ATOM 776 C C . PHE A 1 101 ? 20.744 -2.344 -24.909 1.00 97.06 101 PHE A C 1
ATOM 778 O O . PHE A 1 101 ? 20.818 -3.498 -24.484 1.00 97.06 101 PHE A O 1
ATOM 785 N N . HIS A 1 102 ? 21.028 -1.277 -24.163 1.00 97.56 102 HIS A N 1
ATOM 786 C CA . HIS A 1 102 ? 21.425 -1.369 -22.765 1.00 97.56 102 HIS A CA 1
ATOM 787 C C . HIS A 1 102 ? 20.356 -2.046 -21.896 1.00 97.56 102 HIS A C 1
ATOM 789 O O . HIS A 1 102 ? 20.677 -2.965 -21.142 1.00 97.56 102 HIS A O 1
ATOM 795 N N . PHE A 1 103 ? 19.085 -1.663 -22.041 1.00 97.88 103 PHE A N 1
ATOM 796 C CA . PHE A 1 103 ? 17.987 -2.263 -21.280 1.00 97.88 103 PHE A CA 1
ATOM 797 C C . PHE A 1 103 ? 17.830 -3.766 -21.563 1.00 97.88 103 PHE A C 1
ATOM 799 O O . PHE A 1 103 ? 17.702 -4.583 -20.652 1.00 97.88 103 PHE A O 1
ATOM 806 N N . ASN A 1 104 ? 17.906 -4.152 -22.834 1.00 97.06 104 ASN A N 1
ATOM 807 C CA . ASN A 1 104 ? 17.852 -5.547 -23.259 1.00 97.06 104 ASN A CA 1
ATOM 808 C C . ASN A 1 104 ? 19.022 -6.380 -22.715 1.00 97.06 104 ASN A C 1
ATOM 810 O O . ASN A 1 104 ? 18.810 -7.506 -22.265 1.00 97.06 104 ASN A O 1
ATOM 814 N N . LEU A 1 105 ? 20.243 -5.834 -22.727 1.00 96.19 105 LEU A N 1
ATOM 815 C CA . LEU A 1 105 ? 21.405 -6.500 -22.139 1.00 96.19 105 LEU A CA 1
ATOM 816 C C . LEU A 1 105 ? 21.242 -6.668 -20.623 1.00 96.19 105 LEU A C 1
ATOM 818 O O . LEU A 1 105 ? 21.519 -7.749 -20.109 1.00 96.19 105 LEU A O 1
ATOM 822 N N . ALA A 1 106 ? 20.744 -5.651 -19.913 1.00 96.00 106 ALA A N 1
ATOM 823 C CA . ALA A 1 106 ? 20.465 -5.751 -18.481 1.00 96.00 106 ALA A CA 1
ATOM 824 C C . ALA A 1 106 ? 19.490 -6.899 -18.160 1.00 96.00 106 ALA A C 1
ATOM 826 O O . ALA A 1 106 ? 19.771 -7.716 -17.283 1.00 96.00 106 ALA A O 1
ATOM 827 N N . ASN A 1 107 ? 18.394 -7.012 -18.919 1.00 94.25 107 ASN A N 1
ATOM 828 C CA . ASN A 1 107 ? 17.422 -8.097 -18.756 1.00 94.25 107 ASN A CA 1
ATOM 829 C C . ASN A 1 107 ? 18.038 -9.471 -19.049 1.00 94.25 107 ASN A C 1
ATOM 831 O O . ASN A 1 107 ? 17.862 -10.402 -18.265 1.00 94.25 107 ASN A O 1
ATOM 835 N N . ALA A 1 108 ? 18.813 -9.591 -20.132 1.00 94.06 108 ALA A N 1
ATOM 836 C CA . ALA A 1 108 ? 19.478 -10.843 -20.484 1.00 94.06 108 ALA A CA 1
ATOM 837 C C . ALA A 1 108 ? 20.511 -11.272 -19.424 1.00 94.06 108 ALA A C 1
ATOM 839 O O . ALA A 1 108 ? 20.633 -12.458 -19.124 1.00 94.06 108 ALA A O 1
ATOM 840 N N . LEU A 1 109 ? 21.240 -10.326 -18.824 1.00 92.19 109 LEU A N 1
ATOM 841 C CA . LEU A 1 109 ? 22.167 -10.613 -17.725 1.00 92.19 109 LEU A CA 1
ATOM 842 C C . LEU A 1 109 ? 21.433 -11.089 -16.467 1.00 92.19 109 LEU A C 1
ATOM 844 O O . LEU A 1 109 ? 21.882 -12.049 -15.844 1.00 92.19 109 LEU A O 1
ATOM 848 N N . ASN A 1 110 ? 20.308 -10.456 -16.119 1.00 90.12 110 ASN A N 1
ATOM 849 C CA . ASN A 1 110 ? 19.481 -10.867 -14.983 1.00 90.12 110 ASN A CA 1
ATOM 850 C C . ASN A 1 110 ? 18.943 -12.297 -15.147 1.00 90.12 110 ASN A C 1
ATOM 852 O O . ASN A 1 110 ? 18.961 -13.078 -14.201 1.00 90.12 110 ASN A O 1
ATOM 856 N N . GLU A 1 111 ? 18.480 -12.637 -16.350 1.00 90.56 111 GLU A N 1
ATOM 857 C CA . GLU A 1 111 ? 17.843 -13.925 -16.632 1.00 90.56 111 GLU A CA 1
ATOM 858 C C . GLU A 1 111 ? 18.853 -15.072 -16.776 1.00 90.56 111 GLU A C 1
ATOM 860 O O . GLU A 1 111 ? 18.656 -16.145 -16.209 1.00 90.56 111 GLU A O 1
ATOM 865 N N . TYR A 1 112 ? 19.949 -14.855 -17.510 1.00 88.31 112 TYR A N 1
ATOM 866 C CA . TYR A 1 112 ? 20.835 -15.943 -17.942 1.00 88.31 112 TYR A CA 1
ATOM 867 C C . TYR A 1 112 ? 22.193 -15.971 -17.241 1.00 88.31 112 TYR A C 1
ATOM 869 O O . TYR A 1 112 ? 22.966 -16.908 -17.443 1.00 88.31 112 TYR A O 1
ATOM 877 N N . ARG A 1 113 ? 22.524 -14.962 -16.427 1.00 80.25 113 ARG A N 1
ATOM 878 C CA . ARG A 1 113 ? 23.833 -14.888 -15.769 1.00 80.25 113 ARG A CA 1
ATOM 879 C C . ARG A 1 113 ? 23.743 -14.270 -14.377 1.00 80.25 113 ARG A C 1
ATOM 881 O O . ARG A 1 113 ? 24.230 -13.161 -14.139 1.00 80.25 113 ARG A O 1
ATOM 888 N N . ALA A 1 114 ? 23.166 -15.037 -13.452 1.00 72.62 114 ALA A N 1
ATOM 889 C CA . ALA A 1 114 ? 23.055 -14.684 -12.039 1.00 72.62 114 ALA A CA 1
ATOM 890 C C . ALA A 1 114 ? 24.381 -14.132 -11.477 1.00 72.62 114 ALA A C 1
ATOM 892 O O . ALA A 1 114 ? 25.451 -14.703 -11.692 1.00 72.62 114 ALA A O 1
ATOM 893 N N . GLY A 1 115 ? 24.304 -12.999 -10.775 1.00 71.19 115 GLY A N 1
ATOM 894 C CA . GLY A 1 115 ? 25.468 -12.310 -10.206 1.00 71.19 115 GLY A CA 1
ATOM 895 C C . GLY A 1 115 ? 26.199 -11.348 -11.153 1.00 71.19 115 GLY A C 1
ATOM 896 O O . GLY A 1 115 ? 27.159 -10.713 -10.726 1.00 71.19 115 GLY A O 1
ATOM 897 N N . SER A 1 116 ? 25.764 -11.199 -12.410 1.00 78.81 116 SER A N 1
ATOM 898 C CA . SER A 1 116 ? 26.303 -10.164 -13.307 1.00 78.81 116 SER A CA 1
ATOM 899 C C . SER A 1 116 ? 25.809 -8.769 -12.932 1.00 78.81 116 SER A C 1
ATOM 901 O O . SER A 1 116 ? 24.638 -8.591 -12.591 1.00 78.81 116 SER A O 1
ATOM 903 N N . ASP A 1 117 ? 26.675 -7.761 -13.058 1.00 84.69 117 ASP A N 1
ATOM 904 C CA . ASP A 1 117 ? 26.307 -6.381 -12.742 1.00 84.69 117 ASP A CA 1
ATOM 905 C C . ASP A 1 117 ? 25.489 -5.740 -13.875 1.00 84.69 117 ASP A C 1
ATOM 907 O O . ASP A 1 117 ? 26.023 -5.254 -14.869 1.00 84.69 117 ASP A O 1
ATOM 911 N N . MET A 1 118 ? 24.163 -5.770 -13.733 1.00 92.88 118 MET A N 1
ATOM 912 C CA . MET A 1 118 ? 23.219 -5.143 -14.669 1.00 92.88 118 MET A CA 1
ATOM 913 C C . MET A 1 118 ? 23.053 -3.635 -14.453 1.00 92.88 118 MET A C 1
ATOM 915 O O . MET A 1 118 ? 22.537 -2.943 -15.334 1.00 92.88 118 MET A O 1
ATOM 919 N N . LEU A 1 119 ? 23.459 -3.123 -13.285 1.00 93.25 119 LEU A N 1
ATOM 920 C CA . LEU A 1 119 ? 23.192 -1.745 -12.878 1.00 93.25 119 LEU A CA 1
ATOM 921 C C . LEU A 1 119 ? 23.760 -0.712 -13.871 1.00 93.25 119 LEU A C 1
ATOM 923 O O . LEU A 1 119 ? 22.996 0.176 -14.254 1.00 93.25 119 LEU A O 1
ATOM 927 N N . PRO A 1 120 ? 25.006 -0.839 -14.381 1.00 95.69 120 PRO A N 1
ATOM 928 C CA . PRO A 1 120 ? 25.554 0.120 -15.343 1.00 95.69 120 PRO A CA 1
ATOM 929 C C . PRO A 1 120 ? 24.740 0.200 -16.639 1.00 95.69 120 PRO A C 1
ATOM 931 O O . PRO A 1 120 ? 24.640 1.256 -17.258 1.00 95.69 120 PRO A O 1
ATOM 934 N N . HIS A 1 121 ? 24.128 -0.910 -17.055 1.00 96.56 121 HIS A N 1
ATOM 935 C CA . HIS A 1 121 ? 23.307 -0.949 -18.261 1.00 96.56 121 HIS A CA 1
ATOM 936 C C . HIS A 1 121 ? 21.915 -0.352 -18.029 1.00 96.56 121 HIS A C 1
ATOM 938 O O . HIS A 1 121 ? 21.432 0.393 -18.875 1.00 96.56 121 HIS A O 1
ATOM 944 N N . LEU A 1 122 ? 21.289 -0.588 -16.874 1.00 97.62 122 LEU A N 1
ATOM 945 C CA . LEU A 1 122 ? 20.037 0.096 -16.525 1.00 97.62 122 LEU A CA 1
ATOM 946 C C . LEU A 1 122 ? 20.244 1.609 -16.379 1.00 97.62 122 LEU A C 1
ATOM 948 O O . LEU A 1 122 ? 19.445 2.390 -16.892 1.00 97.62 122 LEU A O 1
ATOM 952 N N . GLN A 1 123 ? 21.354 2.015 -15.756 1.00 97.81 123 GLN A N 1
ATOM 953 C CA . GLN A 1 123 ? 21.756 3.415 -15.658 1.00 97.81 123 GLN A CA 1
ATOM 954 C C . GLN A 1 123 ? 21.930 4.041 -17.047 1.00 97.81 123 GLN A C 1
ATOM 956 O O . GLN A 1 123 ? 21.359 5.094 -17.317 1.00 97.81 123 GLN A O 1
ATOM 961 N N . ALA A 1 124 ? 22.675 3.385 -17.943 1.00 97.12 124 ALA A N 1
ATOM 962 C CA . ALA A 1 124 ? 22.878 3.872 -19.305 1.00 97.12 124 ALA A CA 1
ATOM 963 C C . ALA A 1 124 ? 21.554 3.981 -20.079 1.00 97.12 124 ALA A C 1
ATOM 965 O O . ALA A 1 124 ? 21.321 4.983 -20.752 1.00 97.12 124 ALA A O 1
ATOM 966 N N . ALA A 1 125 ? 20.653 3.000 -19.951 1.00 98.06 125 ALA A N 1
ATOM 967 C CA . ALA A 1 125 ? 19.334 3.055 -20.581 1.00 98.06 125 ALA A CA 1
ATOM 968 C C . ALA A 1 125 ? 18.526 4.282 -20.121 1.00 98.06 125 ALA A C 1
ATOM 970 O O . ALA A 1 125 ? 18.015 5.029 -20.955 1.00 98.06 125 ALA A O 1
ATOM 971 N N . ALA A 1 126 ? 18.482 4.536 -18.810 1.00 97.81 126 ALA A N 1
ATOM 972 C CA . ALA A 1 126 ? 17.820 5.705 -18.235 1.00 97.81 126 ALA A CA 1
ATOM 973 C C . ALA A 1 126 ? 18.505 7.037 -18.605 1.00 97.81 126 ALA A C 1
ATOM 975 O O . ALA A 1 126 ? 17.842 8.064 -18.685 1.00 97.81 126 ALA A O 1
ATOM 976 N N . GLN A 1 127 ? 19.818 7.050 -18.852 1.00 97.25 127 GLN A N 1
ATOM 977 C CA . GLN A 1 127 ? 20.537 8.249 -19.301 1.00 97.25 127 GLN A CA 1
ATOM 978 C C . GLN A 1 127 ? 20.284 8.573 -20.778 1.00 97.25 127 GLN A C 1
ATOM 980 O O . GLN A 1 127 ? 20.150 9.744 -21.129 1.00 97.25 127 GLN A O 1
ATOM 985 N N . PHE A 1 128 ? 20.224 7.555 -21.641 1.00 97.25 128 PHE A N 1
ATOM 986 C CA . PHE A 1 128 ? 19.997 7.743 -23.076 1.00 97.25 128 PHE A CA 1
ATOM 987 C C . PHE A 1 128 ? 18.537 8.069 -23.422 1.00 97.25 128 PHE A C 1
ATOM 989 O O . PHE A 1 128 ? 18.302 8.797 -24.387 1.00 97.25 128 PHE A O 1
ATOM 996 N N . ASP A 1 129 ? 17.567 7.572 -22.648 1.00 97.38 129 ASP A N 1
ATOM 997 C CA . ASP A 1 129 ? 16.160 7.980 -22.753 1.00 97.38 129 ASP A CA 1
ATOM 998 C C . ASP A 1 129 ? 15.547 8.244 -21.360 1.00 97.38 129 ASP A C 1
ATOM 1000 O O . ASP A 1 129 ? 14.835 7.397 -20.813 1.00 97.38 129 ASP A O 1
ATOM 1004 N N . PRO A 1 130 ? 15.802 9.426 -20.764 1.00 97.25 130 PRO A N 1
ATOM 1005 C CA . PRO A 1 130 ? 15.362 9.760 -19.404 1.00 97.25 130 PRO A CA 1
ATOM 1006 C C . PRO A 1 130 ? 13.851 9.979 -19.261 1.00 97.25 130 PRO A C 1
ATOM 1008 O O . PRO A 1 130 ? 13.369 10.185 -18.146 1.00 97.25 130 PRO A O 1
ATOM 1011 N N . ASN A 1 131 ? 13.109 9.962 -20.372 1.00 97.50 131 ASN A N 1
ATOM 1012 C CA . ASN A 1 131 ? 11.653 10.086 -20.389 1.00 97.50 131 ASN A CA 1
ATOM 1013 C C . ASN A 1 131 ? 10.959 8.724 -20.549 1.00 97.50 131 ASN A C 1
ATOM 1015 O O . ASN A 1 131 ? 9.733 8.647 -20.444 1.00 97.50 131 ASN A O 1
ATOM 1019 N N . ASP A 1 132 ? 11.704 7.644 -20.797 1.00 98.00 132 ASP A N 1
ATOM 1020 C CA . ASP A 1 132 ? 11.127 6.307 -20.803 1.00 98.00 132 ASP A CA 1
ATOM 1021 C C . ASP A 1 132 ? 11.007 5.779 -19.367 1.00 98.00 132 ASP A C 1
ATOM 1023 O O . ASP A 1 132 ? 11.981 5.380 -18.720 1.00 98.00 132 ASP A O 1
ATOM 1027 N N . GLN A 1 133 ? 9.773 5.767 -18.854 1.00 97.81 133 GLN A N 1
ATOM 1028 C CA . GLN A 1 133 ? 9.508 5.316 -17.490 1.00 97.81 133 GLN A CA 1
ATOM 1029 C C . GLN A 1 133 ? 9.959 3.873 -17.230 1.00 97.81 133 GLN A C 1
ATOM 1031 O O . GLN A 1 133 ? 10.272 3.551 -16.090 1.00 97.81 133 GLN A O 1
ATOM 1036 N N . GLN A 1 134 ? 9.989 2.994 -18.240 1.00 98.00 134 GLN A N 1
ATOM 1037 C CA . GLN A 1 134 ? 10.355 1.594 -18.036 1.00 98.00 134 GLN A CA 1
ATOM 1038 C C . GLN A 1 134 ? 11.837 1.481 -17.678 1.00 98.00 134 GLN A C 1
ATOM 1040 O O . GLN A 1 134 ? 12.191 0.744 -16.756 1.00 98.00 134 GLN A O 1
ATOM 1045 N N . TYR A 1 135 ? 12.691 2.246 -18.360 1.00 98.19 135 TYR A N 1
ATOM 1046 C CA . TYR A 1 135 ? 14.128 2.258 -18.093 1.00 98.19 135 TYR A CA 1
ATOM 1047 C C . TYR A 1 135 ? 14.431 2.886 -16.734 1.00 98.19 135 TYR A C 1
ATOM 1049 O O . TYR A 1 135 ? 15.167 2.304 -15.936 1.00 98.19 135 TYR A O 1
ATOM 1057 N N . VAL A 1 136 ? 13.803 4.028 -16.434 1.00 98.50 136 VAL A N 1
ATOM 1058 C CA . VAL A 1 136 ? 13.999 4.721 -15.154 1.00 98.50 136 VAL A CA 1
ATOM 1059 C C . VAL A 1 136 ? 13.487 3.883 -13.978 1.00 98.50 136 VAL A C 1
ATOM 1061 O O . VAL A 1 136 ? 14.192 3.753 -12.980 1.00 98.50 136 VAL A O 1
ATOM 1064 N N . MET A 1 137 ? 12.306 3.259 -14.091 1.00 98.38 137 MET A N 1
ATOM 1065 C CA . MET A 1 137 ? 11.765 2.390 -13.038 1.00 98.38 137 MET A CA 1
ATOM 1066 C C . MET A 1 137 ? 12.655 1.173 -12.788 1.00 98.38 137 MET A C 1
ATOM 1068 O O . MET A 1 137 ? 12.943 0.877 -11.633 1.00 98.38 137 MET A O 1
ATOM 1072 N N . ALA A 1 138 ? 13.119 0.489 -13.838 1.00 97.88 138 ALA A N 1
ATOM 1073 C CA . ALA A 1 138 ? 13.986 -0.677 -13.677 1.00 97.88 138 ALA A CA 1
ATOM 1074 C C . ALA A 1 138 ? 15.307 -0.307 -12.984 1.00 97.88 138 ALA A C 1
ATOM 1076 O O . ALA A 1 138 ? 15.728 -0.991 -12.052 1.00 97.88 138 ALA A O 1
ATOM 1077 N N . TYR A 1 139 ? 15.928 0.808 -13.385 1.00 98.19 139 TYR A N 1
ATOM 1078 C CA . TYR A 1 139 ? 17.129 1.321 -12.727 1.00 98.19 139 TYR A CA 1
ATOM 1079 C C . TYR A 1 139 ? 16.874 1.654 -11.250 1.00 98.19 139 TYR A C 1
ATOM 1081 O O . TYR A 1 139 ? 17.590 1.173 -10.370 1.00 98.19 139 TYR A O 1
ATOM 1089 N N . ALA A 1 140 ? 15.808 2.407 -10.966 1.00 98.19 140 ALA A N 1
ATOM 1090 C CA . ALA A 1 140 ? 15.444 2.802 -9.610 1.00 98.19 140 ALA A CA 1
ATOM 1091 C C . ALA A 1 140 ? 15.122 1.596 -8.708 1.00 98.19 140 ALA A C 1
ATOM 1093 O O . ALA A 1 140 ? 15.509 1.575 -7.544 1.00 98.19 140 ALA A O 1
ATOM 1094 N N . GLN A 1 141 ? 14.464 0.559 -9.231 1.00 97.62 141 GLN A N 1
ATOM 1095 C CA . GLN A 1 141 ? 14.148 -0.658 -8.476 1.00 97.62 141 GLN A CA 1
ATOM 1096 C C . GLN A 1 141 ? 15.401 -1.438 -8.073 1.00 97.62 141 GLN A C 1
ATOM 1098 O O . GLN A 1 141 ? 15.470 -1.931 -6.947 1.00 97.62 141 GLN A O 1
ATOM 1103 N N . VAL A 1 142 ? 16.408 -1.524 -8.951 1.00 95.75 142 VAL A N 1
ATOM 1104 C CA . VAL A 1 142 ? 17.681 -2.175 -8.605 1.00 95.75 142 VAL A CA 1
ATOM 1105 C C . VAL A 1 142 ? 18.455 -1.355 -7.570 1.00 95.75 142 VAL A C 1
ATOM 1107 O O . VAL A 1 142 ? 18.977 -1.944 -6.624 1.00 95.75 142 VAL A O 1
ATOM 1110 N N . LEU A 1 143 ? 18.479 -0.020 -7.684 1.00 96.69 143 LEU A N 1
ATOM 1111 C CA . LEU A 1 143 ? 19.048 0.857 -6.647 1.00 96.69 143 LEU A CA 1
ATOM 1112 C C . LEU A 1 143 ? 18.360 0.632 -5.292 1.00 96.69 143 LEU A C 1
ATOM 1114 O O . LEU A 1 143 ? 19.026 0.408 -4.281 1.00 96.69 143 LEU A O 1
ATOM 1118 N N . HIS A 1 144 ? 17.025 0.607 -5.277 1.00 96.88 144 HIS A N 1
ATOM 1119 C CA . HIS A 1 144 ? 16.250 0.373 -4.062 1.00 96.88 144 HIS A CA 1
ATOM 1120 C C . HIS A 1 144 ? 16.567 -0.997 -3.440 1.00 96.88 144 HIS A C 1
ATOM 1122 O O . HIS A 1 144 ? 16.775 -1.097 -2.233 1.00 96.88 144 HIS A O 1
ATOM 1128 N N . ALA A 1 145 ? 16.654 -2.058 -4.249 1.00 94.25 145 ALA A N 1
ATOM 1129 C CA . ALA A 1 145 ? 16.997 -3.402 -3.777 1.00 94.25 145 ALA A CA 1
ATOM 1130 C C . ALA A 1 145 ? 18.422 -3.501 -3.195 1.00 94.25 145 ALA A C 1
ATOM 1132 O O . ALA A 1 145 ? 18.675 -4.353 -2.346 1.00 94.25 145 ALA A O 1
ATOM 1133 N N . ARG A 1 146 ? 19.343 -2.625 -3.620 1.00 94.31 146 ARG A N 1
ATOM 1134 C CA . ARG A 1 146 ? 20.704 -2.498 -3.065 1.00 94.31 146 ARG A CA 1
ATOM 1135 C C . ARG A 1 146 ? 20.777 -1.625 -1.805 1.00 94.31 146 ARG A C 1
ATOM 1137 O O . ARG A 1 146 ? 21.852 -1.494 -1.229 1.00 94.31 146 ARG A O 1
ATOM 1144 N N . GLY A 1 147 ? 19.660 -1.039 -1.368 1.00 95.75 147 GLY A N 1
ATOM 1145 C CA . GLY A 1 147 ? 19.611 -0.118 -0.229 1.00 95.75 147 GLY A CA 1
ATOM 1146 C C . GLY A 1 147 ? 19.972 1.331 -0.576 1.00 95.75 147 GLY A C 1
ATOM 1147 O O . GLY A 1 147 ? 20.041 2.172 0.315 1.00 95.75 147 GLY A O 1
ATOM 1148 N N . GLU A 1 148 ? 20.150 1.665 -1.857 1.00 96.88 148 GLU A N 1
ATOM 1149 C CA . GLU A 1 148 ? 20.407 3.031 -2.338 1.00 96.88 148 GLU A CA 1
ATOM 1150 C C . GLU A 1 148 ? 19.088 3.827 -2.467 1.00 96.88 148 GLU A C 1
ATOM 1152 O O . GLU A 1 148 ? 18.757 4.379 -3.519 1.00 96.88 148 GLU A O 1
ATOM 1157 N N . ILE A 1 149 ? 18.304 3.860 -1.382 1.00 96.31 149 ILE A N 1
ATOM 1158 C CA . ILE A 1 149 ? 16.906 4.331 -1.354 1.00 96.31 149 ILE A CA 1
ATOM 1159 C C . ILE A 1 149 ? 16.768 5.782 -1.837 1.00 96.31 149 ILE A C 1
ATOM 1161 O O . ILE A 1 149 ? 15.927 6.077 -2.686 1.00 96.31 149 ILE A O 1
ATOM 1165 N N . ALA A 1 150 ? 17.630 6.682 -1.354 1.00 97.25 150 ALA A N 1
ATOM 1166 C CA . ALA A 1 150 ? 17.589 8.097 -1.722 1.00 97.25 150 ALA A CA 1
ATOM 1167 C C . ALA A 1 150 ? 17.815 8.317 -3.229 1.00 97.25 150 ALA A C 1
ATOM 1169 O O . ALA A 1 150 ? 17.114 9.111 -3.856 1.00 97.25 150 ALA A O 1
ATOM 1170 N N . LEU A 1 151 ? 18.753 7.575 -3.832 1.00 97.69 151 LEU A N 1
ATOM 1171 C CA . LEU A 1 151 ? 19.030 7.655 -5.267 1.00 97.69 151 LEU A CA 1
ATOM 1172 C C . LEU A 1 151 ? 17.868 7.087 -6.087 1.00 97.69 151 LEU A C 1
ATOM 1174 O O . LEU A 1 151 ? 17.495 7.678 -7.100 1.00 97.69 151 LEU A O 1
ATOM 1178 N N . ALA A 1 152 ? 17.267 5.980 -5.642 1.00 98.25 152 ALA A N 1
ATOM 1179 C CA . ALA A 1 152 ? 16.099 5.386 -6.288 1.00 98.25 152 ALA A CA 1
ATOM 1180 C C . ALA A 1 152 ? 14.905 6.358 -6.337 1.00 98.25 152 ALA A C 1
ATOM 1182 O O . ALA A 1 152 ? 14.317 6.560 -7.402 1.00 98.25 152 ALA A O 1
ATOM 1183 N N . ILE A 1 153 ? 14.587 7.003 -5.207 1.00 98.50 153 ILE A N 1
ATOM 1184 C CA . ILE A 1 153 ? 13.544 8.037 -5.117 1.00 98.50 153 ILE A CA 1
ATOM 1185 C C . ILE A 1 153 ? 13.866 9.205 -6.056 1.00 98.50 153 ILE A C 1
ATOM 1187 O O . ILE A 1 153 ? 13.006 9.612 -6.839 1.00 98.50 153 ILE A O 1
ATOM 1191 N N . GLN A 1 154 ? 15.114 9.686 -6.048 1.00 98.25 154 GLN A N 1
ATOM 1192 C CA . GLN A 1 154 ? 15.547 10.791 -6.903 1.00 98.25 154 GLN A CA 1
ATOM 1193 C C . GLN A 1 154 ? 15.318 10.499 -8.396 1.00 98.25 154 GLN A C 1
ATOM 1195 O O . GLN A 1 154 ? 14.879 11.384 -9.130 1.00 98.25 154 GLN A O 1
ATOM 1200 N N . GLN A 1 155 ? 15.574 9.270 -8.866 1.00 98.50 155 GLN A N 1
ATOM 1201 C CA . GLN A 1 155 ? 15.339 8.913 -10.273 1.00 98.50 155 GLN A CA 1
ATOM 1202 C C . GLN A 1 155 ? 13.863 9.062 -10.670 1.00 98.50 155 GLN A C 1
ATOM 1204 O O . GLN A 1 155 ? 13.554 9.614 -11.728 1.00 98.50 155 GLN A O 1
ATOM 1209 N N . LEU A 1 156 ? 12.944 8.604 -9.816 1.00 98.62 156 LEU A N 1
ATOM 1210 C CA . LEU A 1 156 ? 11.508 8.707 -10.080 1.00 98.62 156 LEU A CA 1
ATOM 1211 C C . LEU A 1 156 ? 10.988 10.147 -9.935 1.00 98.62 156 LEU A C 1
ATOM 1213 O O . LEU A 1 156 ? 10.136 10.554 -10.724 1.00 98.62 156 LEU A O 1
ATOM 1217 N N . GLN A 1 157 ? 11.522 10.935 -8.997 1.00 98.50 157 GLN A N 1
ATOM 1218 C CA . GLN A 1 157 ? 11.198 12.363 -8.873 1.00 98.50 157 GLN A CA 1
ATOM 1219 C C . GLN A 1 157 ? 11.594 13.132 -10.135 1.00 98.50 157 GLN A C 1
ATOM 1221 O O . GLN A 1 157 ? 10.773 13.847 -10.701 1.00 98.50 157 GLN A O 1
ATOM 1226 N N . GLN A 1 158 ? 12.802 12.909 -10.660 1.00 98.31 158 GLN A N 1
ATOM 1227 C CA . GLN A 1 158 ? 13.224 13.545 -11.910 1.00 98.31 158 GLN A CA 1
ATOM 1228 C C . GLN A 1 158 ? 12.355 13.126 -13.109 1.00 98.31 158 GLN A C 1
ATOM 1230 O O . GLN A 1 158 ? 12.103 13.926 -14.010 1.00 98.31 158 GLN A O 1
ATOM 1235 N N . LEU A 1 159 ? 11.883 11.874 -13.149 1.00 98.38 159 LEU A N 1
ATOM 1236 C CA . LEU A 1 159 ? 10.936 11.414 -14.171 1.00 98.38 159 LEU A CA 1
ATOM 1237 C C . LEU A 1 159 ? 9.580 12.138 -14.057 1.00 98.38 159 LEU A C 1
ATOM 1239 O O . LEU A 1 159 ? 8.979 12.487 -15.078 1.00 98.38 159 LEU A O 1
ATOM 1243 N N . GLN A 1 160 ? 9.106 12.380 -12.832 1.00 97.81 160 GLN A N 1
ATOM 1244 C CA . GLN A 1 160 ? 7.895 13.159 -12.563 1.00 97.81 160 GLN A CA 1
ATOM 1245 C C . GLN A 1 160 ? 8.066 14.630 -12.960 1.00 97.81 160 GLN A C 1
ATOM 1247 O O . GLN A 1 160 ? 7.205 15.161 -13.658 1.00 97.81 160 GLN A O 1
ATOM 1252 N N . GLU A 1 161 ? 9.179 15.269 -12.595 1.00 97.44 161 GLU A N 1
ATOM 1253 C CA . GLU A 1 161 ? 9.497 16.664 -12.943 1.00 97.44 161 GLU A CA 1
ATOM 1254 C C . GLU A 1 161 ? 9.529 16.900 -14.462 1.00 97.44 161 GLU A C 1
ATOM 1256 O O . GLU A 1 161 ? 9.110 17.952 -14.943 1.00 97.44 161 GLU A O 1
ATOM 1261 N N . ARG A 1 162 ? 9.969 15.901 -15.239 1.00 97.06 162 ARG A N 1
ATOM 1262 C CA . ARG A 1 162 ? 9.953 15.932 -16.714 1.00 97.06 162 ARG A CA 1
ATOM 1263 C C . ARG A 1 162 ? 8.564 15.704 -17.325 1.00 97.06 162 ARG A C 1
ATOM 1265 O O . ARG A 1 162 ? 8.423 15.778 -18.543 1.00 97.06 162 ARG A O 1
ATOM 1272 N N . GLY A 1 163 ? 7.546 15.394 -16.519 1.00 97.00 163 GLY A N 1
ATOM 1273 C CA . GLY A 1 163 ? 6.192 15.075 -16.985 1.00 97.00 163 GLY A CA 1
ATOM 1274 C C . GLY A 1 163 ? 6.071 13.710 -17.674 1.00 97.00 163 GLY A C 1
ATOM 1275 O O . GLY A 1 163 ? 5.106 13.468 -18.397 1.00 97.00 163 GLY A O 1
ATOM 1276 N N . ALA A 1 164 ? 7.049 12.821 -17.477 1.00 97.25 164 ALA A N 1
ATOM 1277 C CA . ALA A 1 164 ? 7.123 11.520 -18.142 1.00 97.25 164 ALA A CA 1
ATOM 1278 C C . ALA A 1 164 ? 6.622 10.350 -17.268 1.00 97.25 164 ALA A C 1
ATOM 1280 O O . ALA A 1 164 ? 6.366 9.253 -17.776 1.00 97.25 164 ALA A O 1
ATOM 1281 N N . ALA A 1 165 ? 6.452 10.568 -15.961 1.00 97.69 165 ALA A N 1
ATOM 1282 C CA . ALA A 1 165 ? 5.950 9.557 -15.034 1.00 97.69 165 ALA A CA 1
ATOM 1283 C C . ALA A 1 165 ? 4.450 9.285 -15.249 1.00 97.69 165 ALA A C 1
ATOM 1285 O O . ALA A 1 165 ? 3.618 10.184 -15.126 1.00 97.69 165 ALA A O 1
ATOM 1286 N N . LYS A 1 166 ? 4.086 8.026 -15.527 1.00 97.62 166 LYS A N 1
ATOM 1287 C CA . LYS A 1 166 ? 2.681 7.577 -15.552 1.00 97.62 166 LYS A CA 1
ATOM 1288 C C . LYS A 1 166 ? 2.270 7.023 -14.187 1.00 97.62 166 LYS A C 1
ATOM 1290 O O . LYS A 1 166 ? 3.103 6.859 -13.297 1.00 97.62 166 LYS A O 1
ATOM 1295 N N . SER A 1 167 ? 0.994 6.656 -14.035 1.00 97.50 167 SER A N 1
ATOM 1296 C CA . SER A 1 167 ? 0.437 6.153 -12.768 1.00 97.50 167 SER A CA 1
ATOM 1297 C C . SER A 1 167 ? 1.242 5.036 -12.106 1.00 97.50 167 SER A C 1
ATOM 1299 O O . SER A 1 167 ? 1.319 5.016 -10.887 1.00 97.50 167 SER A O 1
ATOM 1301 N N . SER A 1 168 ? 1.860 4.126 -12.866 1.00 97.06 168 SER A N 1
ATOM 1302 C CA . SER A 1 168 ? 2.691 3.052 -12.302 1.00 97.06 168 SER A CA 1
ATOM 1303 C C . SER A 1 168 ? 3.977 3.564 -11.647 1.00 97.06 168 SER A C 1
ATOM 1305 O O . SER A 1 168 ? 4.352 3.081 -10.584 1.00 97.06 168 SER A O 1
ATOM 1307 N N . ALA A 1 169 ? 4.647 4.543 -12.264 1.00 98.25 169 ALA A N 1
ATOM 1308 C CA . ALA A 1 169 ? 5.854 5.152 -11.710 1.00 98.25 169 ALA A CA 1
ATOM 1309 C C . ALA A 1 169 ? 5.518 6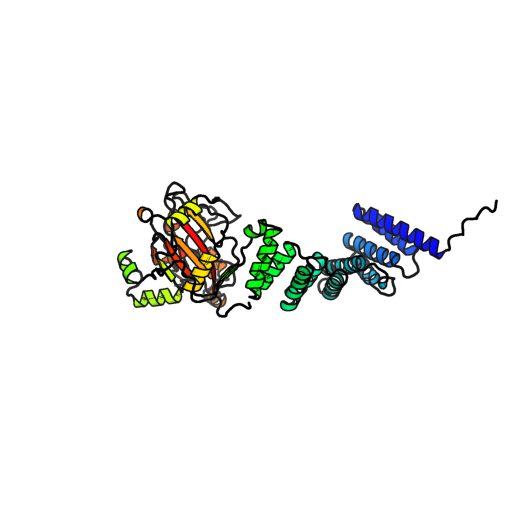.045 -10.506 1.00 98.25 169 ALA A C 1
ATOM 1311 O O . ALA A 1 169 ? 6.216 6.004 -9.498 1.00 98.25 169 ALA A O 1
ATOM 1312 N N . LEU A 1 170 ? 4.416 6.798 -10.594 1.00 98.56 170 LEU A N 1
ATOM 1313 C CA . LEU A 1 170 ? 3.932 7.654 -9.510 1.00 98.56 170 LEU A CA 1
ATOM 1314 C C . LEU A 1 170 ? 3.469 6.835 -8.292 1.00 98.56 170 LEU A C 1
ATOM 1316 O O . LEU A 1 170 ? 3.794 7.196 -7.167 1.00 98.56 170 LEU A O 1
ATOM 1320 N N . ASP A 1 171 ? 2.769 5.710 -8.488 1.00 98.19 171 ASP A N 1
ATOM 1321 C CA . ASP A 1 171 ? 2.384 4.804 -7.389 1.00 98.19 171 ASP A CA 1
ATOM 1322 C C . ASP A 1 171 ? 3.616 4.221 -6.683 1.00 98.19 171 ASP A C 1
ATOM 1324 O O . ASP A 1 171 ? 3.649 4.148 -5.454 1.00 98.19 171 ASP A O 1
ATOM 1328 N N . LEU A 1 172 ? 4.645 3.832 -7.445 1.00 98.19 172 LEU A N 1
ATOM 1329 C CA . LEU A 1 172 ? 5.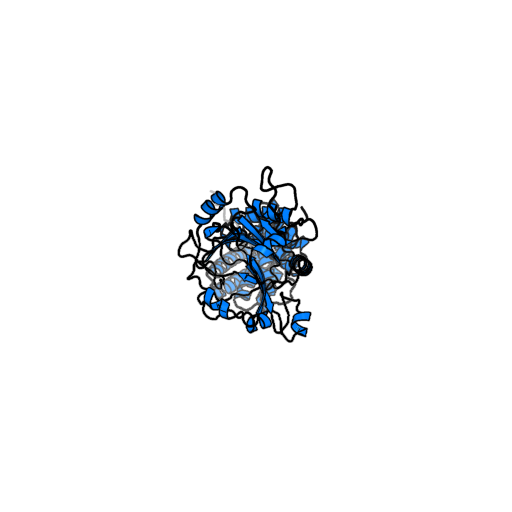902 3.331 -6.887 1.00 98.19 172 LEU A CA 1
ATOM 1330 C C . LEU A 1 172 ? 6.637 4.417 -6.090 1.00 98.19 172 LEU A C 1
ATOM 1332 O O . LEU A 1 172 ? 7.033 4.179 -4.951 1.00 98.19 172 LEU A O 1
ATOM 1336 N N . LEU A 1 173 ? 6.763 5.620 -6.659 1.00 98.62 173 LEU A N 1
ATOM 1337 C CA . LEU A 1 173 ? 7.378 6.762 -5.987 1.00 98.62 173 LEU A CA 1
ATOM 1338 C C . LEU A 1 173 ? 6.634 7.116 -4.694 1.00 98.62 173 LEU A C 1
ATOM 1340 O O . LEU A 1 173 ? 7.266 7.279 -3.656 1.00 98.62 173 LEU A O 1
ATOM 1344 N N . ALA A 1 174 ? 5.301 7.170 -4.722 1.00 98.31 174 ALA A N 1
ATOM 1345 C CA . ALA A 1 174 ? 4.499 7.459 -3.538 1.00 98.31 174 ALA A CA 1
ATOM 1346 C C . ALA A 1 174 ? 4.699 6.425 -2.416 1.00 98.31 174 ALA A C 1
ATOM 1348 O O . ALA A 1 174 ? 4.792 6.797 -1.247 1.00 98.31 174 ALA A O 1
ATOM 1349 N N . GLN A 1 175 ? 4.803 5.135 -2.756 1.00 97.25 175 GLN A N 1
ATOM 1350 C CA . GLN A 1 175 ? 5.092 4.075 -1.784 1.00 97.25 175 GLN A CA 1
ATOM 1351 C C . GLN A 1 175 ? 6.469 4.248 -1.138 1.00 97.25 175 GLN A C 1
ATOM 1353 O O . GLN A 1 175 ? 6.582 4.142 0.082 1.00 97.25 175 GLN A O 1
ATOM 1358 N N . TRP A 1 176 ? 7.500 4.548 -1.929 1.00 97.62 176 TRP A N 1
ATOM 1359 C CA . TRP A 1 176 ? 8.852 4.747 -1.405 1.00 97.62 176 TRP A CA 1
ATOM 1360 C C . TRP A 1 176 ? 8.973 6.026 -0.578 1.00 97.62 176 TRP A C 1
ATOM 1362 O O . TRP A 1 176 ? 9.547 5.987 0.504 1.00 97.62 176 TRP A O 1
ATOM 1372 N N . LEU A 1 177 ? 8.347 7.126 -1.005 1.00 97.31 177 LEU A N 1
ATOM 1373 C CA . LEU A 1 177 ? 8.256 8.351 -0.203 1.00 97.31 177 LEU A CA 1
ATOM 1374 C C . LEU A 1 177 ? 7.541 8.098 1.135 1.00 97.31 177 LEU A C 1
ATOM 1376 O O . LEU A 1 177 ? 7.966 8.608 2.168 1.00 97.31 177 LEU A O 1
ATOM 1380 N N . TYR A 1 178 ? 6.481 7.280 1.145 1.00 95.38 178 TYR A N 1
ATOM 1381 C CA . TYR A 1 178 ? 5.781 6.902 2.377 1.00 95.38 178 TYR A CA 1
ATOM 1382 C C . TYR A 1 178 ? 6.665 6.075 3.325 1.00 95.38 178 TYR A C 1
ATOM 1384 O O . TYR A 1 178 ? 6.644 6.283 4.543 1.00 95.38 178 TYR A O 1
ATOM 1392 N N . GLN A 1 179 ? 7.439 5.135 2.777 1.00 92.50 179 GLN A N 1
ATOM 1393 C CA . GLN A 1 179 ? 8.390 4.315 3.535 1.00 92.50 179 GLN A CA 1
ATOM 1394 C C . GLN A 1 179 ? 9.538 5.162 4.104 1.00 92.50 179 GLN A C 1
ATOM 1396 O O . GLN A 1 179 ? 9.912 4.969 5.258 1.00 92.50 179 GLN A O 1
ATOM 1401 N N . ASP A 1 180 ? 10.007 6.151 3.343 1.00 92.81 180 ASP A N 1
ATOM 1402 C CA . ASP A 1 180 ? 11.050 7.112 3.727 1.00 92.81 180 ASP A CA 1
ATOM 1403 C C . ASP A 1 180 ? 10.527 8.282 4.596 1.00 92.81 180 ASP A C 1
ATOM 1405 O O . ASP A 1 180 ? 11.253 9.216 4.919 1.00 92.81 180 ASP A O 1
ATOM 1409 N N . ASN A 1 181 ? 9.252 8.248 5.010 1.00 91.50 181 ASN A N 1
ATOM 1410 C CA . ASN A 1 181 ? 8.574 9.282 5.811 1.00 91.50 181 ASN A CA 1
ATOM 1411 C C . ASN A 1 181 ? 8.522 10.695 5.181 1.00 91.50 181 ASN A C 1
ATOM 1413 O O . ASN A 1 181 ? 8.276 11.675 5.890 1.00 91.50 181 ASN A O 1
ATOM 1417 N N . GLN A 1 182 ? 8.652 10.809 3.858 1.00 94.62 182 GLN A N 1
ATOM 1418 C CA . GLN A 1 182 ? 8.379 12.030 3.086 1.00 94.62 182 GLN A CA 1
ATOM 1419 C C . GLN A 1 182 ? 6.876 12.136 2.770 1.00 94.62 182 GLN A C 1
ATOM 1421 O O . GLN A 1 182 ? 6.432 11.997 1.628 1.00 94.62 182 GLN A O 1
ATOM 1426 N N . LEU A 1 183 ? 6.056 12.294 3.812 1.00 94.75 183 LEU A N 1
ATOM 1427 C CA . LEU A 1 183 ? 4.619 11.993 3.746 1.00 94.75 183 LEU A CA 1
ATOM 1428 C C . LEU A 1 183 ? 3.789 12.985 2.925 1.00 94.75 183 LEU A C 1
ATOM 1430 O O . LEU A 1 183 ? 2.828 12.567 2.277 1.00 94.75 183 LEU A O 1
ATOM 1434 N N . ALA A 1 184 ? 4.160 14.269 2.927 1.00 94.88 184 ALA A N 1
ATOM 1435 C CA . ALA A 1 184 ? 3.497 15.284 2.109 1.00 94.88 184 ALA A CA 1
ATOM 1436 C C . ALA A 1 184 ? 3.651 14.952 0.617 1.00 94.88 184 ALA A C 1
ATOM 1438 O O . ALA A 1 184 ? 2.657 14.762 -0.089 1.00 94.88 184 ALA A O 1
ATOM 1439 N N . ASN A 1 185 ? 4.900 14.739 0.193 1.00 96.69 185 ASN A N 1
ATOM 1440 C CA . ASN A 1 185 ? 5.244 14.327 -1.165 1.00 96.69 185 ASN A CA 1
ATOM 1441 C C . ASN A 1 185 ? 4.596 12.984 -1.532 1.00 96.69 185 ASN A C 1
ATOM 1443 O O . ASN A 1 185 ? 4.098 12.828 -2.646 1.00 96.69 185 ASN A O 1
ATOM 1447 N N . ALA A 1 186 ? 4.564 12.017 -0.609 1.00 97.81 186 ALA A N 1
ATOM 1448 C CA . ALA A 1 186 ? 3.925 10.722 -0.834 1.00 97.81 186 ALA A CA 1
ATOM 1449 C C . ALA A 1 186 ? 2.422 10.862 -1.123 1.00 97.81 186 ALA A C 1
ATOM 1451 O O . ALA A 1 186 ? 1.924 10.289 -2.093 1.00 97.81 186 ALA A O 1
ATOM 1452 N N . GLN A 1 187 ? 1.701 11.636 -0.304 1.00 96.31 187 GLN A N 1
ATOM 1453 C CA . GLN A 1 187 ? 0.261 11.849 -0.454 1.00 96.31 187 GLN A CA 1
ATOM 1454 C C . GLN A 1 187 ? -0.068 12.593 -1.754 1.00 96.31 187 GLN A C 1
ATOM 1456 O O . GLN A 1 187 ? -0.980 12.189 -2.478 1.00 96.31 187 GLN A O 1
ATOM 1461 N N . GLU A 1 188 ? 0.682 13.649 -2.074 1.00 96.94 188 GLU A N 1
ATOM 1462 C CA . GLU A 1 188 ? 0.501 14.410 -3.313 1.00 96.94 188 GLU A CA 1
ATOM 1463 C C . GLU A 1 188 ? 0.797 13.549 -4.552 1.00 96.94 188 GLU A C 1
ATOM 1465 O O . GLU A 1 188 ? -0.031 13.448 -5.461 1.00 96.94 188 GLU A O 1
ATOM 1470 N N . THR A 1 189 ? 1.928 12.840 -4.557 1.00 98.38 189 THR A N 1
ATOM 1471 C CA . THR A 1 189 ? 2.312 11.941 -5.656 1.00 98.38 189 THR A CA 1
ATOM 1472 C C . THR A 1 189 ? 1.275 10.834 -5.856 1.00 98.38 189 THR A C 1
ATOM 1474 O O . THR A 1 189 ? 0.896 10.529 -6.991 1.00 98.38 189 THR A O 1
ATOM 1477 N N . PHE A 1 190 ? 0.751 10.257 -4.769 1.00 97.94 190 PHE A N 1
ATOM 1478 C CA . PHE A 1 190 ? -0.296 9.242 -4.850 1.00 97.94 190 PHE A CA 1
ATOM 1479 C C . PHE A 1 190 ? -1.597 9.797 -5.439 1.00 97.94 190 PHE A C 1
ATOM 1481 O O . PHE A 1 190 ? -2.244 9.119 -6.239 1.00 97.94 190 PHE A O 1
ATOM 1488 N N . ALA A 1 191 ? -1.973 11.036 -5.107 1.00 97.00 191 ALA A N 1
ATOM 1489 C CA . ALA A 1 191 ? -3.147 11.681 -5.690 1.00 97.00 191 ALA A CA 1
ATOM 1490 C C . ALA A 1 191 ? -3.024 11.808 -7.222 1.00 97.00 191 ALA A C 1
ATOM 1492 O O . ALA A 1 191 ? -3.977 11.493 -7.942 1.00 97.00 191 ALA A O 1
ATOM 1493 N N . PHE A 1 192 ? -1.840 12.165 -7.735 1.00 97.81 192 PHE A N 1
ATOM 1494 C CA . PHE A 1 192 ? -1.566 12.155 -9.178 1.00 97.81 192 PHE A CA 1
ATOM 1495 C C . PHE A 1 192 ? -1.616 10.741 -9.778 1.00 97.81 192 PHE A C 1
ATOM 1497 O O . PHE A 1 192 ? -2.206 10.545 -10.844 1.00 97.81 192 PHE A O 1
ATOM 1504 N N . ALA A 1 193 ? -1.064 9.737 -9.088 1.00 98.25 193 ALA A N 1
ATOM 1505 C CA . ALA A 1 193 ? -1.126 8.344 -9.534 1.00 98.25 193 ALA A CA 1
ATOM 1506 C C . ALA A 1 193 ? -2.580 7.862 -9.694 1.00 98.25 193 ALA A C 1
ATOM 1508 O O . ALA A 1 193 ? -2.935 7.295 -10.735 1.00 98.25 193 ALA A O 1
ATOM 1509 N N . VAL A 1 194 ? -3.423 8.145 -8.693 1.00 97.56 194 VAL A N 1
ATOM 1510 C CA . VAL A 1 194 ? -4.858 7.816 -8.652 1.00 97.56 194 VAL A CA 1
ATOM 1511 C C . VAL A 1 194 ? -5.637 8.544 -9.743 1.00 97.56 194 VAL A C 1
ATOM 1513 O O . VAL A 1 194 ? -6.532 7.945 -10.332 1.00 97.56 194 VAL A O 1
ATOM 1516 N N . HIS A 1 195 ? -5.292 9.794 -10.062 1.00 96.94 195 HIS A N 1
ATOM 1517 C CA . HIS A 1 195 ? -5.937 10.519 -11.158 1.00 96.94 195 HIS A CA 1
ATOM 1518 C C . HIS A 1 195 ? -5.792 9.777 -12.499 1.00 96.94 195 HIS A C 1
ATOM 1520 O O . HIS A 1 195 ? -6.765 9.653 -13.240 1.00 96.94 195 HIS A O 1
ATOM 1526 N N . GLY A 1 196 ? -4.607 9.226 -12.788 1.00 96.19 196 GLY A N 1
ATOM 1527 C CA . GLY A 1 196 ? -4.390 8.419 -13.995 1.00 96.19 196 GLY A CA 1
ATOM 1528 C C . GLY A 1 196 ? -4.865 6.961 -13.886 1.00 96.19 196 GLY A C 1
ATOM 1529 O O . GLY A 1 196 ? -5.144 6.333 -14.907 1.00 96.19 196 GLY A O 1
ATOM 1530 N N . ASN A 1 197 ? -4.987 6.412 -12.671 1.00 97.50 197 ASN A N 1
ATOM 1531 C CA . ASN A 1 197 ? -5.511 5.066 -12.429 1.00 97.50 197 ASN A CA 1
ATOM 1532 C C . ASN A 1 197 ? -6.298 4.981 -11.103 1.00 97.50 197 ASN A C 1
ATOM 1534 O O . ASN A 1 197 ? -5.740 4.592 -10.070 1.00 97.50 197 ASN A O 1
ATOM 1538 N N . PRO A 1 198 ? -7.618 5.249 -11.118 1.00 96.25 198 PRO A N 1
ATOM 1539 C CA . PRO A 1 198 ? -8.442 5.222 -9.908 1.00 96.25 198 PRO A CA 1
ATOM 1540 C C . PRO A 1 198 ? -8.507 3.858 -9.205 1.00 96.25 198 PRO A C 1
ATOM 1542 O O . PRO A 1 198 ? -8.821 3.789 -8.016 1.00 96.25 198 PRO A O 1
ATOM 1545 N N . ALA A 1 199 ? -8.192 2.759 -9.905 1.00 95.56 199 ALA A N 1
ATOM 1546 C CA . ALA A 1 199 ? -8.206 1.418 -9.324 1.00 95.56 199 ALA A CA 1
ATOM 1547 C C . ALA A 1 199 ? -7.144 1.225 -8.226 1.00 95.56 199 ALA A C 1
ATOM 1549 O O . ALA A 1 199 ? -7.300 0.329 -7.395 1.00 95.56 199 ALA A O 1
ATOM 1550 N N . LEU A 1 200 ? -6.115 2.083 -8.169 1.00 95.94 200 LEU A N 1
ATOM 1551 C CA . LEU A 1 200 ? -5.091 2.058 -7.118 1.00 95.94 200 LEU A CA 1
ATOM 1552 C C . LEU A 1 200 ? -5.689 2.188 -5.709 1.00 95.94 200 LEU A C 1
ATOM 1554 O O . LEU A 1 200 ? -5.193 1.543 -4.783 1.00 95.94 200 LEU A O 1
ATOM 1558 N N . LEU A 1 201 ? -6.809 2.907 -5.556 1.00 94.31 201 LEU A N 1
ATOM 1559 C CA . LEU A 1 201 ? -7.513 3.070 -4.275 1.00 94.31 201 LEU A CA 1
ATOM 1560 C C . LEU A 1 201 ? -8.043 1.758 -3.683 1.00 94.31 201 LEU A C 1
ATOM 1562 O O . LEU A 1 201 ? -8.284 1.682 -2.481 1.00 94.31 201 LEU A O 1
ATOM 1566 N N . LYS A 1 202 ? -8.216 0.715 -4.506 1.00 90.75 202 LYS A N 1
ATOM 1567 C CA . LYS A 1 202 ? -8.588 -0.624 -4.025 1.00 90.75 202 LYS A CA 1
ATOM 1568 C C . LYS A 1 202 ? -7.424 -1.347 -3.353 1.00 90.75 202 LYS A C 1
ATOM 1570 O O . LYS A 1 202 ? -7.654 -2.270 -2.583 1.00 90.75 202 LYS A O 1
ATOM 1575 N N . SER A 1 203 ? -6.194 -0.949 -3.673 1.00 90.56 203 SER A N 1
ATOM 1576 C CA . SER A 1 203 ? -4.972 -1.581 -3.172 1.00 90.56 203 SER A CA 1
ATOM 1577 C C . SER A 1 203 ? -4.351 -0.830 -1.999 1.00 90.56 203 SER A C 1
ATOM 1579 O O . SER A 1 203 ? -3.829 -1.463 -1.087 1.00 90.56 203 SER A O 1
ATOM 1581 N N . ARG A 1 204 ? -4.426 0.507 -1.994 1.00 92.56 204 ARG A N 1
ATOM 1582 C CA . ARG A 1 204 ? -3.840 1.348 -0.947 1.00 92.56 204 ARG A CA 1
ATOM 1583 C C . ARG A 1 204 ? -4.488 2.730 -0.900 1.00 92.56 204 ARG A C 1
ATOM 1585 O O . ARG A 1 204 ? -5.011 3.211 -1.904 1.00 92.56 204 ARG A O 1
ATOM 1592 N N . ARG A 1 205 ? -4.417 3.385 0.258 1.00 94.56 205 ARG A N 1
ATOM 1593 C CA . ARG A 1 205 ? -4.748 4.807 0.439 1.00 94.56 205 ARG A CA 1
ATOM 1594 C C . ARG A 1 205 ? -3.668 5.460 1.278 1.00 94.56 205 ARG A C 1
ATOM 1596 O O . ARG A 1 205 ? -3.621 5.226 2.478 1.00 94.56 205 ARG A O 1
ATOM 1603 N N . ILE A 1 206 ? -2.819 6.256 0.637 1.00 95.81 206 ILE A N 1
ATOM 1604 C CA . ILE A 1 206 ? -1.707 6.945 1.292 1.00 95.81 206 ILE A CA 1
ATOM 1605 C C . ILE A 1 206 ? -2.189 8.278 1.856 1.00 95.81 206 ILE A C 1
ATOM 1607 O O . ILE A 1 206 ? -2.790 9.076 1.136 1.00 95.81 206 ILE A O 1
ATOM 1611 N N . GLY A 1 207 ? -1.885 8.530 3.123 1.00 95.00 207 GLY A N 1
ATOM 1612 C CA . GLY A 1 207 ? -2.039 9.847 3.717 1.00 95.00 207 GLY A CA 1
ATOM 1613 C C . GLY A 1 207 ? -1.388 9.970 5.085 1.00 95.00 207 GLY A C 1
ATOM 1614 O O . GLY A 1 207 ? -0.828 9.015 5.633 1.00 95.00 207 GLY A O 1
ATOM 1615 N N . TYR A 1 208 ? -1.443 11.181 5.627 1.00 95.50 208 TYR A N 1
ATOM 1616 C CA . TYR A 1 208 ? -0.899 11.513 6.938 1.00 95.50 208 TYR A CA 1
ATOM 1617 C C . TYR A 1 208 ? -1.697 12.633 7.602 1.00 95.50 208 TYR A C 1
ATOM 1619 O O . TYR A 1 208 ? -2.485 13.330 6.963 1.00 95.50 208 TYR A O 1
ATOM 1627 N N . ALA A 1 209 ? -1.491 12.807 8.903 1.00 93.75 209 ALA A N 1
ATOM 1628 C CA . ALA A 1 209 ? -2.019 13.940 9.642 1.00 93.75 209 ALA A CA 1
ATOM 1629 C C . ALA A 1 209 ? -1.073 14.340 10.778 1.00 93.75 209 ALA A C 1
ATOM 1631 O O . ALA A 1 209 ? -0.405 13.501 11.383 1.00 93.75 209 ALA A O 1
ATOM 1632 N N . LEU A 1 210 ? -1.020 15.639 11.070 1.00 91.50 210 LEU A N 1
ATOM 1633 C CA . LEU A 1 210 ? -0.214 16.208 12.148 1.00 91.50 210 LEU A CA 1
ATOM 1634 C C . LEU A 1 210 ? -1.108 16.640 13.317 1.00 91.50 210 LEU A C 1
ATOM 1636 O O . LEU A 1 210 ? -2.238 17.079 13.081 1.00 91.50 210 LEU A O 1
ATOM 1640 N N . PRO A 1 211 ? -0.611 16.584 14.563 1.00 87.31 211 PRO A N 1
ATOM 1641 C CA . PRO A 1 211 ? -1.312 17.166 15.695 1.00 87.31 211 PRO A CA 1
ATOM 1642 C C . PRO A 1 211 ? -1.354 18.694 15.528 1.00 87.31 211 PRO A C 1
ATOM 1644 O O . PRO A 1 211 ? -0.330 19.334 15.299 1.00 87.31 211 PRO A O 1
ATOM 1647 N N . GLY A 1 212 ? -2.540 19.298 15.627 1.00 76.62 212 GLY A N 1
ATOM 1648 C CA . GLY A 1 212 ? -2.717 20.750 15.492 1.00 76.62 212 GLY A CA 1
ATOM 1649 C C . GLY A 1 212 ? -4.107 21.229 15.914 1.00 76.62 212 GLY A C 1
ATOM 1650 O O . GLY A 1 212 ? -4.985 20.414 16.175 1.00 76.62 212 GLY A O 1
ATOM 1651 N N . ASN A 1 213 ? -4.325 22.548 15.987 1.00 56.12 213 ASN A N 1
ATOM 1652 C CA . ASN A 1 213 ? -5.579 23.166 16.458 1.00 56.12 213 ASN A CA 1
ATOM 1653 C C . ASN A 1 213 ? -6.698 23.137 15.400 1.00 56.12 213 ASN A C 1
ATOM 1655 O O . ASN A 1 213 ? -7.136 24.180 14.918 1.00 56.12 213 ASN A O 1
ATOM 1659 N N . ARG A 1 214 ? -7.182 21.949 15.035 1.00 60.78 214 ARG A N 1
ATOM 1660 C CA . ARG A 1 214 ? -8.481 21.806 14.364 1.00 60.78 214 ARG A CA 1
ATOM 1661 C C . ARG A 1 214 ? -9.413 20.983 15.243 1.00 60.78 214 ARG A C 1
ATOM 1663 O O . ARG A 1 214 ? -9.388 19.756 15.152 1.00 60.78 214 ARG A O 1
ATOM 1670 N N . PRO A 1 215 ? -10.227 21.618 16.099 1.00 56.72 215 PRO A N 1
ATOM 1671 C CA . PRO A 1 215 ? -11.353 20.906 16.673 1.00 56.72 215 PRO A CA 1
ATOM 1672 C C . PRO A 1 215 ? -12.328 20.541 15.540 1.00 56.72 215 PRO A C 1
ATOM 1674 O O . PRO A 1 215 ? -12.547 21.331 14.625 1.00 56.72 215 PRO A O 1
ATOM 1677 N N . LEU A 1 216 ? -12.916 19.341 15.594 1.00 64.50 216 LEU A N 1
ATOM 1678 C CA . LEU A 1 216 ? -14.053 18.975 14.730 1.00 64.50 216 LEU A CA 1
ATOM 1679 C C . LEU A 1 216 ? -15.305 19.815 15.027 1.00 64.50 216 LEU A C 1
ATOM 1681 O O . LEU A 1 216 ? -16.262 19.790 14.261 1.00 64.50 216 LEU A O 1
ATOM 1685 N N . HIS A 1 217 ? -15.296 20.525 16.153 1.00 65.06 217 HIS A N 1
ATOM 1686 C CA . HIS A 1 217 ? -16.417 21.264 16.704 1.00 65.06 217 HIS A CA 1
ATOM 1687 C C . HIS A 1 217 ? -16.068 22.742 16.840 1.00 65.06 217 HIS A C 1
ATOM 1689 O O . HIS A 1 217 ? -15.024 23.084 17.397 1.00 65.06 217 HIS A O 1
ATOM 1695 N N . ASP A 1 218 ? -16.997 23.618 16.468 1.00 58.03 218 ASP A N 1
ATOM 1696 C CA . ASP A 1 218 ? -16.866 25.076 16.601 1.00 58.03 218 ASP A CA 1
ATOM 1697 C C . ASP A 1 218 ? -17.075 25.582 18.052 1.00 58.03 218 ASP A C 1
ATOM 1699 O O . ASP A 1 218 ? -17.552 26.696 18.268 1.00 58.03 218 ASP A O 1
ATOM 1703 N N . GLY A 1 219 ? -16.736 24.784 19.078 1.00 55.25 219 GLY A N 1
ATOM 1704 C CA . GLY A 1 219 ? -16.776 25.247 20.478 1.00 55.25 219 GLY A CA 1
ATOM 1705 C C . GLY A 1 219 ? -17.071 24.215 21.574 1.00 55.25 219 GLY A C 1
ATOM 1706 O O . GLY A 1 219 ? -16.959 24.564 22.747 1.00 55.25 219 GLY A O 1
ATOM 1707 N N . GLN A 1 220 ? -17.413 22.961 21.250 1.00 55.16 220 GLN A N 1
ATOM 1708 C CA . GLN A 1 220 ? -17.523 21.873 22.237 1.00 55.16 220 GLN A CA 1
ATOM 1709 C C . GLN A 1 220 ? -16.445 20.817 21.989 1.00 55.16 220 GLN A C 1
ATOM 1711 O O . GLN A 1 220 ? -16.468 20.125 20.980 1.00 55.16 220 GLN A O 1
ATOM 1716 N N . SER A 1 221 ? -15.480 20.682 22.898 1.00 62.25 221 SER A N 1
ATOM 1717 C CA . SER A 1 221 ? -14.461 19.637 22.768 1.00 62.25 221 SER A CA 1
ATOM 1718 C C . SER A 1 221 ? -15.089 18.245 22.926 1.00 62.25 221 SER A C 1
ATOM 1720 O O . SER A 1 221 ? -15.944 18.074 23.801 1.00 62.25 221 SER A O 1
ATOM 1722 N N . PRO A 1 222 ? -14.642 17.240 22.149 1.00 70.31 222 PRO A N 1
ATOM 1723 C CA . PRO A 1 222 ? -15.032 15.853 22.373 1.00 70.31 222 PRO A CA 1
ATOM 1724 C C . PRO A 1 222 ? -14.783 15.459 23.831 1.00 70.31 222 PRO A C 1
ATOM 1726 O O . PRO A 1 222 ? -13.767 15.843 24.422 1.00 70.31 222 PRO A O 1
ATOM 1729 N N . GLN A 1 223 ? -15.699 14.694 24.419 1.00 76.06 223 GLN A N 1
ATOM 1730 C CA . GLN A 1 223 ? -15.564 14.277 25.810 1.00 76.06 223 GLN A CA 1
ATOM 1731 C C . GLN A 1 223 ? -14.657 13.052 25.881 1.00 76.06 223 GLN A C 1
ATOM 1733 O O . GLN A 1 223 ? -14.934 12.022 25.269 1.00 76.06 223 GLN A O 1
ATOM 1738 N N . ARG A 1 224 ? -13.557 13.154 26.632 1.00 78.25 224 ARG A N 1
ATOM 1739 C CA . ARG A 1 224 ? -12.730 11.985 26.938 1.00 78.25 224 ARG A CA 1
ATOM 1740 C C . ARG A 1 224 ? -13.420 11.158 28.014 1.00 78.25 224 ARG A C 1
ATOM 1742 O O . ARG A 1 224 ? -13.845 11.687 29.040 1.00 78.25 224 ARG A O 1
ATOM 1749 N N . PHE A 1 225 ? -13.504 9.863 27.764 1.00 73.19 225 PHE A N 1
ATOM 1750 C CA . PHE A 1 225 ? -14.051 8.885 28.691 1.00 73.19 225 PHE A CA 1
ATOM 1751 C C . PHE A 1 225 ? -13.350 8.908 30.054 1.00 73.19 225 PHE A C 1
ATOM 1753 O O . PHE A 1 225 ? -12.136 9.109 30.138 1.00 73.19 225 PHE A O 1
ATOM 1760 N N . SER A 1 226 ? -14.108 8.630 31.115 1.00 69.00 226 SER A N 1
ATOM 1761 C CA . SER A 1 226 ? -13.605 8.505 32.488 1.00 69.00 226 SER A CA 1
ATOM 1762 C C . SER A 1 226 ? -13.947 7.139 33.083 1.00 69.00 226 SER A C 1
ATOM 1764 O O . SER A 1 226 ? -14.958 6.541 32.722 1.00 69.00 226 SER A O 1
ATOM 1766 N N . TRP A 1 227 ? -13.150 6.663 34.044 1.00 65.69 227 TRP A N 1
ATOM 1767 C CA . TRP A 1 227 ? -13.399 5.412 34.778 1.00 65.69 227 TRP A CA 1
ATOM 1768 C C . TRP A 1 227 ? -14.815 5.320 35.374 1.00 65.69 227 TRP A C 1
ATOM 1770 O O . TRP A 1 227 ? -15.458 4.276 35.311 1.00 65.69 227 TRP A O 1
ATOM 1780 N N . HIS A 1 228 ? -15.362 6.434 35.863 1.00 63.94 228 HIS A N 1
ATOM 1781 C CA . HIS A 1 228 ? -16.734 6.491 36.375 1.00 63.94 228 HIS A CA 1
ATOM 1782 C C . HIS A 1 228 ? -17.770 6.089 35.315 1.00 63.94 228 HIS A C 1
ATOM 1784 O O . HIS A 1 228 ? -18.785 5.488 35.642 1.00 63.94 228 HIS A O 1
ATOM 1790 N N . SER A 1 229 ? -17.496 6.353 34.037 1.00 63.72 229 SER A N 1
ATOM 1791 C CA . SER A 1 229 ? -18.363 5.962 32.919 1.00 63.72 229 SER A CA 1
ATOM 1792 C C . SER A 1 229 ? -18.333 4.448 32.646 1.00 63.72 229 SER A C 1
ATOM 1794 O O . SER A 1 229 ? -19.241 3.928 32.004 1.00 63.72 229 SER A O 1
ATOM 1796 N N . LEU A 1 230 ? -17.305 3.737 33.131 1.00 61.69 230 LEU A N 1
ATOM 1797 C CA . LEU A 1 230 ? -17.177 2.276 33.063 1.00 61.69 230 LEU A CA 1
ATOM 1798 C C . LEU A 1 230 ? -18.039 1.605 34.140 1.00 61.69 230 LEU A C 1
ATOM 1800 O O . LEU A 1 230 ? -18.772 0.680 33.810 1.00 61.69 230 LEU A O 1
ATOM 1804 N N . GLN A 1 231 ? -18.036 2.135 35.371 1.00 54.94 231 GLN A N 1
ATOM 1805 C CA . GLN A 1 231 ? -18.822 1.612 36.506 1.00 54.94 231 GLN A CA 1
ATOM 1806 C C . GLN A 1 231 ? -20.331 1.522 36.238 1.00 54.94 231 GLN A C 1
ATOM 1808 O O . GLN A 1 231 ? -21.010 0.659 36.789 1.00 54.94 231 GLN A O 1
ATOM 1813 N N . TYR A 1 232 ? -20.862 2.381 35.363 1.00 46.94 232 TYR A N 1
ATOM 1814 C CA . TYR A 1 232 ? -22.267 2.340 34.946 1.00 46.94 232 TYR A CA 1
ATOM 1815 C C . TYR A 1 232 ? -22.549 1.372 33.786 1.00 46.94 232 TYR A C 1
ATOM 1817 O O . TYR A 1 232 ? -23.714 1.103 33.503 1.00 46.94 232 TYR A O 1
ATOM 1825 N N . ALA A 1 233 ? -21.519 0.863 33.101 1.00 51.62 233 ALA A N 1
ATOM 1826 C CA . ALA A 1 233 ? -21.683 0.079 31.883 1.00 51.62 233 ALA A CA 1
ATOM 1827 C C . ALA A 1 233 ? -21.902 -1.422 32.136 1.00 51.62 233 ALA A C 1
ATOM 1829 O O . ALA A 1 233 ? -22.715 -1.997 31.426 1.00 51.62 233 ALA A O 1
ATOM 1830 N N . HIS A 1 234 ? -21.245 -2.051 33.122 1.00 49.88 234 HIS A N 1
ATOM 1831 C CA . HIS A 1 234 ? -21.472 -3.456 33.524 1.00 49.88 234 HIS A CA 1
ATOM 1832 C C . HIS A 1 234 ? -20.884 -3.745 34.919 1.00 49.88 234 HIS A C 1
ATOM 1834 O O . HIS A 1 234 ? -19.858 -3.185 35.267 1.00 49.88 234 HIS A O 1
ATOM 1840 N N . ALA A 1 235 ? -21.498 -4.643 35.699 1.00 43.41 235 ALA A N 1
ATOM 1841 C CA . ALA A 1 235 ? -21.060 -4.992 37.062 1.00 43.41 235 ALA A CA 1
ATOM 1842 C C . ALA A 1 235 ? -19.839 -5.942 37.129 1.00 43.41 235 ALA A C 1
ATOM 1844 O O . ALA A 1 235 ? -19.251 -6.097 38.197 1.00 43.41 235 ALA A O 1
ATOM 1845 N N . ASP A 1 236 ? -19.441 -6.538 36.001 1.00 52.00 236 ASP A N 1
ATOM 1846 C CA . ASP A 1 236 ? -18.326 -7.488 35.899 1.00 52.00 236 ASP A CA 1
ATOM 1847 C C . ASP A 1 236 ? -17.094 -6.803 35.285 1.00 52.00 236 ASP A C 1
ATOM 1849 O O . ASP A 1 236 ? -16.746 -7.008 34.120 1.00 52.00 236 ASP A O 1
ATOM 1853 N N . HIS A 1 237 ? -16.443 -5.918 36.039 1.00 57.81 237 HIS A N 1
ATOM 1854 C CA . HIS A 1 237 ? -15.149 -5.370 35.625 1.00 57.81 237 HIS A CA 1
ATOM 1855 C C . HIS A 1 237 ? -14.031 -6.357 35.964 1.00 57.81 237 HIS A C 1
ATOM 1857 O O . HIS A 1 237 ? -13.933 -6.801 37.104 1.00 57.81 237 HIS A O 1
ATOM 1863 N N . ALA A 1 238 ? -13.143 -6.656 35.007 1.00 62.16 238 ALA A N 1
ATOM 1864 C CA . ALA A 1 238 ? -11.939 -7.440 35.305 1.00 62.16 238 ALA A CA 1
ATOM 1865 C C . ALA A 1 238 ? -10.938 -6.667 36.185 1.00 62.16 238 ALA A C 1
ATOM 1867 O O . ALA A 1 238 ? -10.062 -7.265 36.805 1.00 62.16 238 ALA A O 1
ATOM 1868 N N . PHE A 1 239 ? -11.053 -5.336 36.239 1.00 71.31 239 PHE A N 1
ATOM 1869 C CA . PHE A 1 239 ? -10.200 -4.485 37.063 1.00 71.31 239 PHE A CA 1
ATOM 1870 C C . PHE A 1 239 ? -10.771 -4.345 38.470 1.00 71.31 239 PHE A C 1
ATOM 1872 O O . PHE A 1 239 ? -11.929 -3.959 38.637 1.00 71.31 239 PHE A O 1
ATOM 1879 N N . ALA A 1 240 ? -9.938 -4.607 39.477 1.00 69.38 240 ALA A N 1
ATOM 1880 C CA . ALA A 1 240 ? -10.340 -4.495 40.876 1.00 69.38 240 ALA A CA 1
ATOM 1881 C C . ALA A 1 240 ? -10.484 -3.032 41.340 1.00 69.38 240 ALA A C 1
ATOM 1883 O O . ALA A 1 240 ? -11.216 -2.759 42.290 1.00 69.38 240 ALA A O 1
ATOM 1884 N N . ASP A 1 241 ? -9.790 -2.097 40.680 1.00 78.88 241 ASP A N 1
ATOM 1885 C CA . ASP A 1 241 ? -9.796 -0.669 40.997 1.00 78.88 241 ASP A CA 1
ATOM 1886 C C . ASP A 1 241 ? -9.466 0.220 39.775 1.00 78.88 241 ASP A C 1
ATOM 1888 O O . ASP A 1 241 ? -9.096 -0.259 38.698 1.00 78.88 241 ASP A O 1
ATOM 1892 N N . GLU A 1 242 ? -9.611 1.540 39.951 1.00 82.75 242 GLU A N 1
ATOM 1893 C CA . GLU A 1 242 ? -9.322 2.549 38.921 1.00 82.75 242 GLU A CA 1
ATOM 1894 C C . GLU A 1 242 ? -7.849 2.544 38.489 1.00 82.75 242 GLU A C 1
ATOM 1896 O O . GLU A 1 242 ? -7.551 2.762 37.315 1.00 82.75 242 GLU A O 1
ATOM 1901 N N . ALA A 1 243 ? -6.918 2.273 39.406 1.00 86.38 243 ALA A N 1
ATOM 1902 C CA . ALA A 1 243 ? -5.491 2.307 39.108 1.00 86.38 243 ALA A CA 1
ATOM 1903 C C . ALA A 1 243 ? -5.095 1.192 38.130 1.00 86.38 243 ALA A C 1
ATOM 1905 O O . ALA A 1 243 ? -4.332 1.441 37.196 1.00 86.38 243 ALA A O 1
ATOM 1906 N N . GLN A 1 244 ? -5.657 -0.010 38.289 1.00 83.88 244 GLN A N 1
ATOM 1907 C CA . GLN A 1 244 ? -5.453 -1.121 37.357 1.00 83.88 244 GLN A CA 1
ATOM 1908 C C . GLN A 1 244 ? -5.996 -0.805 35.962 1.00 83.88 244 GLN A C 1
ATOM 1910 O O . GLN A 1 244 ? -5.324 -1.078 34.966 1.00 83.88 244 GLN A O 1
ATOM 1915 N N . PHE A 1 245 ? -7.175 -0.184 35.876 1.00 84.50 245 PHE A N 1
ATOM 1916 C CA . PHE A 1 245 ? -7.716 0.255 34.592 1.00 84.50 245 PHE A CA 1
ATOM 1917 C C . PHE A 1 245 ? -6.848 1.327 33.934 1.00 84.50 245 PHE A C 1
ATOM 1919 O O . PHE A 1 245 ? -6.593 1.242 32.737 1.00 84.50 245 PHE A O 1
ATOM 1926 N N . LEU A 1 246 ? -6.388 2.328 34.689 1.00 87.12 246 LEU A N 1
ATOM 1927 C CA . LEU A 1 246 ? -5.534 3.388 34.152 1.00 87.12 246 LEU A CA 1
ATOM 1928 C C . LEU A 1 246 ? -4.203 2.826 33.639 1.00 87.12 246 LEU A C 1
ATOM 1930 O O . LEU A 1 246 ? -3.794 3.177 32.537 1.00 87.12 246 LEU A O 1
ATOM 1934 N N . ALA A 1 247 ? -3.582 1.902 34.378 1.00 88.56 247 ALA A N 1
ATOM 1935 C CA . ALA A 1 247 ? -2.373 1.215 33.930 1.00 88.56 247 ALA A CA 1
ATOM 1936 C C . ALA A 1 247 ? -2.611 0.434 32.627 1.00 88.56 247 ALA A C 1
ATOM 1938 O O . ALA A 1 247 ? -1.823 0.537 31.690 1.00 88.56 247 ALA A O 1
ATOM 1939 N N . TRP A 1 248 ? -3.729 -0.292 32.536 1.00 88.19 248 TRP A N 1
ATOM 1940 C CA . TRP A 1 248 ? -4.096 -1.026 31.326 1.00 88.19 248 TRP A CA 1
ATOM 1941 C C . TRP A 1 248 ? -4.407 -0.111 30.136 1.00 88.19 248 TRP A C 1
ATOM 1943 O O . TRP A 1 248 ? -3.976 -0.368 29.014 1.00 88.19 248 TRP A O 1
ATOM 1953 N N . ARG A 1 249 ? -5.142 0.981 30.374 1.00 89.69 249 ARG A N 1
ATOM 1954 C CA . ARG A 1 249 ? -5.429 2.017 29.375 1.00 89.69 249 ARG A CA 1
ATOM 1955 C C . ARG A 1 249 ? -4.131 2.572 28.798 1.00 89.69 249 ARG A C 1
ATOM 1957 O O . ARG A 1 249 ? -4.043 2.741 27.586 1.00 89.69 249 ARG A O 1
ATOM 1964 N N . ASP A 1 250 ? -3.152 2.846 29.655 1.00 91.12 250 ASP A N 1
ATOM 1965 C CA . ASP A 1 250 ? -1.857 3.379 29.243 1.00 91.12 250 ASP A CA 1
ATOM 1966 C C . ASP A 1 250 ? -1.041 2.329 28.465 1.00 91.12 250 ASP A C 1
ATOM 1968 O O . ASP A 1 250 ? -0.421 2.665 27.459 1.00 91.12 250 ASP A O 1
ATOM 1972 N N . GLU A 1 251 ? -1.098 1.047 28.851 1.00 91.38 251 GLU A N 1
ATOM 1973 C CA . GLU A 1 251 ? -0.441 -0.051 28.122 1.00 91.38 251 GLU A CA 1
ATOM 1974 C C . GLU A 1 251 ? -1.015 -0.253 26.705 1.00 91.38 251 GLU A C 1
ATOM 1976 O O . GLU A 1 251 ? -0.267 -0.448 25.738 1.00 91.38 251 GLU A O 1
ATOM 1981 N N . LEU A 1 252 ? -2.344 -0.171 26.582 1.00 90.56 252 LEU A N 1
ATOM 1982 C CA . LEU A 1 252 ? -3.091 -0.278 25.326 1.00 90.56 252 LEU A CA 1
ATOM 1983 C C . LEU A 1 252 ? -3.013 1.003 24.465 1.00 90.56 252 LEU A C 1
ATOM 1985 O O . LEU A 1 252 ? -3.440 0.978 23.308 1.00 90.56 252 LEU A O 1
ATOM 1989 N N . ASP A 1 253 ? -2.487 2.107 25.017 1.00 93.12 253 ASP A N 1
ATOM 1990 C CA . ASP A 1 253 ? -2.618 3.482 24.497 1.00 93.12 253 ASP A CA 1
ATOM 1991 C C . ASP A 1 253 ? -4.068 3.748 24.036 1.00 93.12 253 ASP A C 1
ATOM 1993 O O . ASP A 1 253 ? -4.349 4.074 22.881 1.00 93.12 253 ASP A O 1
ATOM 1997 N N . LEU A 1 254 ? -5.014 3.483 24.946 1.00 93.38 254 LEU A N 1
ATOM 1998 C CA . LEU A 1 254 ? -6.450 3.513 24.685 1.00 93.38 254 LEU A CA 1
ATOM 1999 C C . LEU A 1 254 ? -7.014 4.934 24.805 1.00 93.38 254 LEU A C 1
ATOM 2001 O O . LEU A 1 254 ? -7.016 5.532 25.885 1.00 93.38 254 LEU A O 1
ATOM 2005 N N . HIS A 1 255 ? -7.639 5.415 23.728 1.00 93.31 255 HIS A N 1
ATOM 2006 C CA . HIS A 1 255 ? -8.420 6.653 23.717 1.00 93.31 255 HIS A CA 1
ATOM 2007 C C . HIS A 1 255 ? -9.887 6.336 23.449 1.00 93.31 255 HIS A C 1
ATOM 2009 O O . HIS A 1 255 ? -10.233 5.674 22.473 1.00 93.31 255 HIS A O 1
ATOM 2015 N N . VAL A 1 256 ? -10.766 6.835 24.312 1.00 93.31 256 VAL A N 1
ATOM 2016 C CA . VAL A 1 256 ? -12.218 6.683 24.175 1.00 93.31 256 VAL A CA 1
ATOM 2017 C C . VAL A 1 256 ? -12.832 8.073 24.172 1.00 93.31 256 VAL A C 1
ATOM 2019 O O . VAL A 1 256 ? -12.696 8.822 25.144 1.00 93.31 256 VAL A O 1
ATOM 2022 N N . ILE A 1 257 ? -13.457 8.427 23.054 1.00 92.81 257 ILE A N 1
ATOM 2023 C CA . ILE A 1 257 ? -13.864 9.792 22.736 1.00 92.81 257 ILE A CA 1
ATOM 2024 C C . ILE A 1 257 ? -15.351 9.807 22.410 1.00 92.81 257 ILE A C 1
ATOM 2026 O O . ILE A 1 257 ? -15.763 9.319 21.360 1.00 92.81 257 ILE A O 1
ATOM 2030 N N . ASP A 1 258 ? -16.145 10.378 23.305 1.00 92.56 258 ASP A N 1
ATOM 2031 C CA . ASP A 1 258 ? -17.575 10.591 23.119 1.00 92.56 258 ASP A CA 1
ATOM 2032 C C . ASP A 1 258 ? -17.854 11.897 22.383 1.00 92.56 258 ASP A C 1
ATOM 2034 O O . ASP A 1 258 ? -17.098 12.870 22.478 1.00 92.56 258 ASP A O 1
ATOM 2038 N N . ASN A 1 259 ? -18.985 11.923 21.676 1.00 91.88 259 ASN A N 1
ATOM 2039 C CA . ASN A 1 259 ? -19.413 13.052 20.855 1.00 91.88 259 ASN A CA 1
ATOM 2040 C C . ASN A 1 259 ? -18.345 13.452 19.822 1.00 91.88 259 ASN A C 1
ATOM 2042 O O . ASN A 1 259 ? -18.020 14.627 19.658 1.00 91.88 259 ASN A O 1
ATOM 2046 N N . PHE A 1 260 ? -17.752 12.460 19.152 1.00 93.88 260 PHE A N 1
ATOM 2047 C CA . PHE A 1 260 ? -16.618 12.671 18.256 1.00 93.88 260 PHE A CA 1
ATOM 2048 C C . PHE A 1 260 ? -16.972 13.555 17.050 1.00 93.88 260 PHE A C 1
ATOM 2050 O O . PHE A 1 260 ? -16.290 14.543 16.790 1.00 93.88 260 PHE A O 1
ATOM 2057 N N . LEU A 1 261 ? -18.049 13.225 16.336 1.00 94.00 261 LEU A N 1
ATOM 2058 C CA . LEU A 1 261 ? -18.545 13.988 15.193 1.00 94.00 261 LEU A CA 1
ATOM 2059 C C . LEU A 1 261 ? -19.441 15.158 15.634 1.00 94.00 261 LEU A C 1
ATOM 2061 O O . LEU A 1 261 ? -20.232 14.979 16.565 1.00 94.00 261 LEU A O 1
ATOM 2065 N N . PRO A 1 262 ? -19.408 16.301 14.922 1.00 91.31 262 PRO A N 1
ATOM 2066 C CA . PRO A 1 262 ? -20.307 17.434 15.162 1.00 91.31 262 PRO A CA 1
ATOM 2067 C C . PRO A 1 262 ? -21.756 17.149 14.752 1.00 91.31 262 PRO A C 1
ATOM 2069 O O . PRO A 1 262 ? -22.681 17.522 15.467 1.00 91.31 262 PRO A O 1
ATOM 2072 N N . ASP A 1 263 ? -21.964 16.439 13.639 1.00 94.31 263 ASP A N 1
ATOM 2073 C CA . ASP A 1 263 ? -23.290 16.025 13.166 1.00 94.31 263 ASP A CA 1
ATOM 2074 C C . ASP A 1 263 ? -23.308 14.513 12.868 1.00 94.31 263 ASP A C 1
ATOM 2076 O O . ASP A 1 263 ? -23.201 14.077 11.713 1.00 94.31 263 ASP A O 1
ATOM 2080 N N . PRO A 1 264 ? -23.387 13.667 13.914 1.00 95.75 264 PRO A N 1
ATOM 2081 C CA . PRO A 1 264 ? -23.297 12.220 13.751 1.00 95.75 264 PRO A CA 1
ATOM 2082 C C . PRO A 1 264 ? -24.509 11.619 13.029 1.00 95.75 264 PRO A C 1
ATOM 2084 O O . PRO A 1 264 ? -24.380 10.579 12.383 1.00 95.75 264 PRO A O 1
ATOM 2087 N N . LEU A 1 265 ? -25.684 12.255 13.106 1.00 97.19 265 LEU A N 1
ATOM 2088 C CA . LEU A 1 265 ? -26.886 11.778 12.419 1.00 97.19 265 LEU A CA 1
ATOM 2089 C C . LEU A 1 265 ? -26.784 12.012 10.912 1.00 97.19 265 LEU A C 1
ATOM 2091 O O . LEU A 1 265 ? -27.075 11.094 10.140 1.00 97.19 265 LEU A O 1
ATOM 2095 N N . HIS A 1 266 ? -26.333 13.195 10.488 1.00 97.06 266 HIS A N 1
ATOM 2096 C CA . HIS A 1 266 ? -26.085 13.468 9.076 1.00 97.06 266 HIS A CA 1
ATOM 2097 C C . HIS A 1 266 ? -25.010 12.538 8.506 1.00 97.06 266 HIS A C 1
ATOM 2099 O O . HIS A 1 266 ? -25.227 11.903 7.471 1.00 97.06 266 HIS A O 1
ATOM 2105 N N . HIS A 1 267 ? -23.894 12.375 9.223 1.00 97.12 267 HIS A N 1
ATOM 2106 C CA . HIS A 1 267 ? -22.804 11.479 8.821 1.00 97.12 267 HIS A CA 1
ATOM 2107 C C . HIS A 1 267 ? -23.280 10.031 8.652 1.00 97.12 267 HIS A C 1
ATOM 2109 O O . HIS A 1 267 ? -23.019 9.383 7.637 1.00 97.12 267 HIS A O 1
ATOM 2115 N N . ARG A 1 268 ? -24.075 9.533 9.607 1.00 97.44 268 ARG A N 1
ATOM 2116 C CA . ARG A 1 268 ? -24.699 8.207 9.529 1.00 97.44 268 ARG A CA 1
ATOM 2117 C C . ARG A 1 268 ? -25.582 8.055 8.285 1.00 97.44 268 ARG A C 1
ATOM 2119 O O . ARG A 1 268 ? -25.506 7.032 7.606 1.00 97.44 268 ARG A O 1
ATOM 2126 N N . GLN A 1 269 ? -26.419 9.049 7.977 1.00 97.19 269 GLN A N 1
ATOM 2127 C CA . GLN A 1 269 ? -27.284 9.025 6.789 1.00 97.19 269 GLN A CA 1
ATOM 2128 C C . GLN A 1 269 ? -26.482 8.987 5.484 1.00 97.19 269 GLN A C 1
ATOM 2130 O O . GLN A 1 269 ? -26.903 8.329 4.533 1.00 97.19 269 GLN A O 1
ATOM 2135 N N . GLN A 1 270 ? -25.340 9.678 5.428 1.00 96.38 270 GLN A N 1
ATOM 2136 C CA . GLN A 1 270 ? -24.441 9.638 4.275 1.00 96.38 270 GLN A CA 1
ATOM 2137 C C . GLN A 1 270 ? -23.801 8.255 4.117 1.00 96.38 270 GLN A C 1
ATOM 2139 O O . GLN A 1 270 ? -23.853 7.683 3.028 1.00 96.38 270 GLN A O 1
ATOM 2144 N N . ILE A 1 271 ? -23.275 7.682 5.204 1.00 95.94 271 ILE A N 1
ATOM 2145 C CA . ILE A 1 271 ? -22.620 6.366 5.188 1.00 95.94 271 ILE A CA 1
ATOM 2146 C C . ILE A 1 271 ? -23.560 5.263 4.706 1.00 95.94 271 ILE A C 1
ATOM 2148 O O . ILE A 1 271 ? -23.165 4.432 3.893 1.00 95.94 271 ILE A O 1
ATOM 2152 N N . LEU A 1 272 ? -24.815 5.253 5.156 1.00 96.62 272 LEU A N 1
ATOM 2153 C CA . LEU A 1 272 ? -25.773 4.213 4.766 1.00 96.62 272 LEU A CA 1
ATOM 2154 C C . LEU A 1 272 ? -26.158 4.233 3.281 1.00 96.62 272 LEU A C 1
ATOM 2156 O O . LEU A 1 272 ? -26.731 3.264 2.790 1.00 96.62 272 LEU A O 1
ATOM 2160 N N . ARG A 1 273 ? -25.828 5.306 2.554 1.00 96.69 273 ARG A N 1
ATOM 2161 C CA . ARG A 1 273 ? -26.024 5.409 1.099 1.00 96.69 273 ARG A CA 1
ATOM 2162 C C . ARG A 1 273 ? -24.822 4.908 0.295 1.00 96.69 273 ARG A C 1
ATOM 2164 O O . ARG A 1 273 ? -24.915 4.828 -0.929 1.00 96.69 273 ARG A O 1
ATOM 2171 N N . LEU A 1 274 ? -23.701 4.601 0.950 1.00 96.75 274 LEU A N 1
ATOM 2172 C CA . LEU A 1 274 ? -22.498 4.101 0.292 1.00 96.75 274 LEU A CA 1
ATOM 2173 C C . LEU A 1 274 ? -22.696 2.670 -0.241 1.00 96.75 274 LEU A C 1
ATOM 2175 O O . LEU A 1 274 ? -23.516 1.911 0.282 1.00 96.75 274 LEU A O 1
ATOM 2179 N N . PRO A 1 275 ? -21.927 2.258 -1.263 1.00 96.12 275 PRO A N 1
ATOM 2180 C CA . PRO A 1 275 ? -21.969 0.889 -1.760 1.00 96.12 275 PRO A CA 1
ATOM 2181 C C . PRO A 1 275 ? -21.298 -0.071 -0.766 1.00 96.12 275 PRO A C 1
ATOM 2183 O O . PRO A 1 275 ? -20.082 -0.053 -0.590 1.00 96.12 275 PRO A O 1
ATOM 2186 N N . PHE A 1 276 ? -22.094 -0.931 -0.126 1.00 96.31 276 PHE A N 1
ATOM 2187 C CA . PHE A 1 276 ? -21.602 -2.011 0.733 1.00 96.31 276 PHE A CA 1
ATOM 2188 C C . PHE A 1 276 ? -21.423 -3.308 -0.058 1.00 96.31 276 PHE A C 1
ATOM 2190 O O . PHE A 1 276 ? -22.349 -3.795 -0.709 1.00 96.31 276 PHE A O 1
ATOM 2197 N N . HIS A 1 277 ? -20.248 -3.914 0.065 1.00 94.12 277 HIS A N 1
ATOM 2198 C CA . HIS A 1 277 ? -19.883 -5.154 -0.607 1.00 94.12 277 HIS A CA 1
ATOM 2199 C C . HIS A 1 277 ? -19.829 -6.307 0.396 1.00 94.12 277 HIS A C 1
ATOM 2201 O O . HIS A 1 277 ? -19.229 -6.182 1.463 1.00 94.12 277 HIS A O 1
ATOM 2207 N N . ALA A 1 278 ? -20.450 -7.439 0.055 1.00 89.00 278 ALA A N 1
ATOM 2208 C CA . ALA A 1 278 ? -20.397 -8.645 0.885 1.00 89.00 278 ALA A CA 1
ATOM 2209 C C . ALA A 1 278 ? -19.006 -9.301 0.870 1.00 89.00 278 ALA A C 1
ATOM 2211 O O . ALA A 1 278 ? -18.540 -9.783 1.897 1.00 89.00 278 ALA A O 1
ATOM 2212 N N . LEU A 1 279 ? -18.329 -9.277 -0.280 1.00 84.69 279 LEU A N 1
ATOM 2213 C CA . LEU A 1 279 ? -16.970 -9.777 -0.449 1.00 84.69 279 LEU A CA 1
ATOM 2214 C C . LEU A 1 279 ? -16.160 -8.761 -1.258 1.00 84.69 279 LEU A C 1
ATOM 2216 O O . LEU A 1 279 ? -16.488 -8.495 -2.414 1.00 84.69 279 LEU A O 1
ATOM 2220 N N . ARG A 1 280 ? -15.117 -8.193 -0.652 1.00 80.75 280 ARG A N 1
ATOM 2221 C CA . ARG A 1 280 ? -14.213 -7.224 -1.289 1.00 80.75 280 ARG A CA 1
ATOM 2222 C C . ARG A 1 280 ? -12.968 -7.875 -1.878 1.00 80.75 280 ARG A C 1
ATOM 2224 O O . ARG A 1 280 ? -12.501 -7.444 -2.927 1.00 80.75 280 ARG A O 1
ATOM 2231 N N . TYR A 1 281 ? -12.446 -8.913 -1.229 1.00 78.31 281 TYR A N 1
ATOM 2232 C CA . TYR A 1 281 ? -11.255 -9.635 -1.675 1.00 78.31 281 TYR A CA 1
ATOM 2233 C C . TYR A 1 281 ? -11.252 -11.088 -1.188 1.00 78.31 281 TYR A C 1
ATOM 2235 O O . TYR A 1 281 ? -11.920 -11.447 -0.214 1.00 78.31 281 TYR A O 1
ATOM 2243 N N . ALA A 1 282 ? -10.489 -11.937 -1.878 1.00 76.81 282 ALA A N 1
ATOM 2244 C CA . ALA A 1 282 ? -10.308 -13.330 -1.490 1.00 76.81 282 ALA A CA 1
ATOM 2245 C C . ALA A 1 282 ? -9.656 -13.414 -0.102 1.00 76.81 282 ALA A C 1
ATOM 2247 O O . ALA A 1 282 ? -8.635 -12.783 0.149 1.00 76.81 282 ALA A O 1
ATOM 2248 N N . GLY A 1 283 ? -10.251 -14.191 0.803 1.00 75.94 283 GLY A N 1
ATOM 2249 C CA . GLY A 1 283 ? -9.750 -14.325 2.171 1.00 75.94 283 GLY A CA 1
ATOM 2250 C C . GLY A 1 283 ? -10.214 -13.238 3.148 1.00 75.94 283 GLY A C 1
ATOM 2251 O O . GLY A 1 283 ? -9.768 -13.267 4.293 1.00 75.94 283 GLY A O 1
ATOM 2252 N N . GLN A 1 284 ? -11.134 -12.341 2.762 1.00 80.75 284 GLN A N 1
ATOM 2253 C CA . GLN A 1 284 ? -11.823 -11.444 3.700 1.00 80.75 284 GLN A CA 1
ATOM 2254 C C . GLN A 1 284 ? -12.329 -12.217 4.926 1.00 80.75 284 GLN A C 1
ATOM 2256 O O . GLN A 1 284 ? -12.900 -13.304 4.794 1.00 80.75 284 GLN A O 1
ATOM 2261 N N . ASN A 1 285 ? -12.101 -11.670 6.120 1.00 82.88 285 ASN A N 1
ATOM 2262 C CA . ASN A 1 285 ? -12.431 -12.352 7.365 1.00 82.88 285 ASN A CA 1
ATOM 2263 C C . ASN A 1 285 ? -12.972 -11.401 8.442 1.00 82.88 285 ASN A C 1
ATOM 2265 O O . ASN A 1 285 ? -12.423 -11.283 9.528 1.00 82.88 285 ASN A O 1
ATOM 2269 N N . TYR A 1 286 ? -14.058 -10.708 8.118 1.00 88.62 286 TYR A N 1
ATOM 2270 C CA . TYR A 1 286 ? -14.842 -9.937 9.077 1.00 88.62 286 TYR A CA 1
ATOM 2271 C C . TYR A 1 286 ? -16.334 -10.167 8.824 1.00 88.62 286 TYR A C 1
ATOM 2273 O O . TYR A 1 286 ? -16.721 -10.389 7.672 1.00 88.62 286 TYR A O 1
ATOM 2281 N N . PRO A 1 287 ? -17.183 -10.098 9.865 1.00 92.62 287 PRO A N 1
ATOM 2282 C CA . PRO A 1 287 ? -18.609 -10.314 9.705 1.00 92.62 287 PRO A CA 1
ATOM 2283 C C . PRO A 1 287 ? -19.273 -9.146 8.979 1.00 92.62 287 PRO A C 1
ATOM 2285 O O . PRO A 1 287 ? -19.124 -7.981 9.357 1.00 92.62 287 PRO A O 1
ATOM 2288 N N . GLY A 1 288 ? -20.077 -9.475 7.974 1.00 94.06 288 GLY A N 1
ATOM 2289 C CA . GLY A 1 288 ? -20.974 -8.537 7.313 1.00 94.06 288 GLY A CA 1
ATOM 2290 C C . GLY A 1 288 ? -20.404 -7.936 6.033 1.00 94.06 288 GLY A C 1
ATOM 2291 O O . GLY A 1 288 ? -19.652 -8.578 5.303 1.00 94.06 288 GLY A O 1
ATOM 2292 N N . ARG A 1 289 ? -20.834 -6.713 5.721 1.00 95.56 289 ARG A N 1
ATOM 2293 C CA . ARG A 1 289 ? -20.537 -6.017 4.463 1.00 95.56 289 ARG A CA 1
ATOM 2294 C C . ARG A 1 289 ? -19.715 -4.768 4.747 1.00 95.56 289 ARG A C 1
ATOM 2296 O O . ARG A 1 289 ? -19.918 -4.120 5.773 1.00 95.56 289 ARG A O 1
ATOM 2303 N N . GLN A 1 290 ? -18.834 -4.396 3.826 1.00 96.12 290 GLN A N 1
ATOM 2304 C CA . GLN A 1 290 ? -17.981 -3.216 3.969 1.00 96.12 290 GLN A CA 1
ATOM 2305 C C . GLN A 1 290 ? -17.984 -2.375 2.695 1.00 96.12 290 GLN A C 1
ATOM 2307 O O . GLN A 1 290 ? -18.078 -2.908 1.588 1.00 96.12 290 GLN A O 1
ATOM 2312 N N . THR A 1 291 ? -17.874 -1.063 2.845 1.00 96.56 291 THR A N 1
ATOM 2313 C CA . THR A 1 291 ? -17.616 -0.152 1.728 1.00 96.56 291 THR A CA 1
ATOM 2314 C C . THR A 1 291 ? -16.153 -0.233 1.287 1.00 96.56 291 THR A C 1
ATOM 2316 O O . THR A 1 291 ? -15.297 -0.781 1.987 1.00 96.56 291 THR A O 1
ATOM 2319 N N . ASP A 1 292 ? -15.819 0.388 0.159 1.00 94.75 292 ASP A N 1
ATOM 2320 C CA . ASP A 1 292 ? -14.430 0.798 -0.064 1.00 94.75 292 ASP A CA 1
ATOM 2321 C C . ASP A 1 292 ? -13.975 1.792 1.021 1.00 94.75 292 ASP A C 1
ATOM 2323 O O . ASP A 1 292 ? -14.810 2.405 1.699 1.00 94.75 292 ASP A O 1
ATOM 2327 N N . GLY A 1 293 ? -12.661 1.962 1.211 1.00 94.75 293 GLY A N 1
ATOM 2328 C CA . GLY A 1 293 ? -12.143 3.052 2.043 1.00 94.75 293 GLY A CA 1
ATOM 2329 C C . GLY A 1 293 ? -12.688 4.398 1.561 1.00 94.75 293 GLY A C 1
ATOM 2330 O O . GLY A 1 293 ? -12.920 4.575 0.361 1.00 94.75 293 GLY A O 1
ATOM 2331 N N . GLN A 1 294 ? -12.926 5.325 2.483 1.00 95.19 294 GLN A N 1
ATOM 2332 C CA . GLN A 1 294 ? -13.548 6.622 2.199 1.00 95.19 294 GLN A CA 1
ATOM 2333 C C . GLN A 1 294 ? -12.535 7.759 2.365 1.00 95.19 294 GLN A C 1
ATOM 2335 O O . GLN A 1 294 ? -11.500 7.598 3.014 1.00 95.19 294 GLN A O 1
ATOM 2340 N N . GLU A 1 295 ? -12.829 8.918 1.772 1.00 92.12 295 GLU A N 1
ATOM 2341 C CA . GLU A 1 295 ? -12.132 10.158 2.131 1.00 92.12 295 GLU A CA 1
ATOM 2342 C C . GLU A 1 295 ? -12.386 10.428 3.619 1.00 92.12 295 GLU A C 1
ATOM 2344 O O . GLU A 1 295 ? -13.527 10.398 4.082 1.00 92.12 295 GLU A O 1
ATOM 2349 N N . CYS A 1 296 ? -11.311 10.590 4.380 1.00 93.62 296 CYS A N 1
ATOM 2350 C CA . CYS A 1 296 ? -11.385 10.742 5.826 1.00 93.62 296 CYS A CA 1
ATOM 2351 C C . CYS A 1 296 ? -10.280 11.641 6.383 1.00 93.62 296 CYS A C 1
ATOM 2353 O O . CYS A 1 296 ? -10.022 11.604 7.582 1.00 93.62 296 CYS A O 1
ATOM 2355 N N . SER A 1 297 ? -9.628 12.471 5.565 1.00 92.00 297 SER A N 1
ATOM 2356 C CA . SER A 1 297 ? -8.481 13.282 5.996 1.00 92.00 297 SER A CA 1
ATOM 2357 C C . SER A 1 297 ? -8.841 14.207 7.157 1.00 92.00 297 SER A C 1
ATOM 2359 O O . SER A 1 297 ? -8.040 14.400 8.068 1.00 92.00 297 SER A O 1
ATOM 2361 N N . TYR A 1 298 ? -10.070 14.733 7.178 1.00 91.44 298 TYR A N 1
ATOM 2362 C CA . TYR A 1 298 ? -10.551 15.566 8.282 1.00 91.44 298 TYR A CA 1
ATOM 2363 C C . TYR A 1 298 ? -10.729 14.776 9.593 1.00 91.44 298 TYR A C 1
ATOM 2365 O O . TYR A 1 298 ? -10.413 15.291 10.665 1.00 91.44 298 TYR A O 1
ATOM 2373 N N . LEU A 1 299 ? -11.163 13.512 9.516 1.00 94.88 299 LEU A N 1
ATOM 2374 C CA . LEU A 1 299 ? -11.264 12.609 10.668 1.00 94.88 299 LEU A CA 1
ATOM 2375 C C . LEU A 1 299 ? -9.874 12.177 11.138 1.00 94.88 299 LEU A C 1
ATOM 2377 O O . LEU A 1 299 ? -9.607 12.182 12.335 1.00 94.88 299 LEU A O 1
ATOM 2381 N N . MET A 1 300 ? -8.963 11.885 10.206 1.00 95.69 300 MET A N 1
ATOM 2382 C CA . MET A 1 300 ? -7.572 11.552 10.516 1.00 95.69 300 MET A CA 1
ATOM 2383 C C . MET A 1 300 ? -6.839 12.732 11.170 1.00 95.69 300 MET A C 1
ATOM 2385 O O . MET A 1 300 ? -6.074 12.525 12.107 1.00 95.69 300 MET A O 1
ATOM 2389 N N . ALA A 1 301 ? -7.118 13.975 10.763 1.00 93.38 301 ALA A N 1
ATOM 2390 C CA . ALA A 1 301 ? -6.608 15.170 11.440 1.00 93.38 301 ALA A CA 1
ATOM 2391 C C . ALA A 1 301 ? -7.105 15.281 12.890 1.00 93.38 301 ALA A C 1
ATOM 2393 O O . ALA A 1 301 ? -6.321 15.573 13.794 1.00 93.38 301 ALA A O 1
ATOM 2394 N N . ALA A 1 302 ? -8.385 14.992 13.130 1.00 92.75 302 ALA A N 1
ATOM 2395 C CA . ALA A 1 302 ? -8.941 14.961 14.478 1.00 92.75 302 ALA A CA 1
ATOM 2396 C C . ALA A 1 302 ? -8.329 13.841 15.332 1.00 92.75 302 ALA A C 1
ATOM 2398 O O . ALA A 1 302 ? -7.995 14.061 16.494 1.00 92.75 302 ALA A O 1
ATOM 2399 N N . ILE A 1 303 ? -8.125 12.659 14.743 1.00 94.69 303 ILE A N 1
ATOM 2400 C CA . ILE A 1 303 ? -7.442 11.531 15.385 1.00 94.69 303 ILE A CA 1
ATOM 2401 C C . ILE A 1 303 ? -6.005 11.920 15.752 1.00 94.69 303 ILE A C 1
ATOM 2403 O O . ILE A 1 303 ? -5.614 11.736 16.900 1.00 94.69 303 ILE A O 1
ATOM 2407 N N . ALA A 1 304 ? -5.237 12.529 14.843 1.00 93.69 304 ALA A N 1
ATOM 2408 C CA . ALA A 1 304 ? -3.876 12.994 15.128 1.00 93.69 304 ALA A CA 1
ATOM 2409 C C . ALA A 1 304 ? -3.840 14.014 16.280 1.00 93.69 304 ALA A C 1
ATOM 2411 O O . ALA A 1 304 ? -2.971 13.946 17.150 1.00 93.69 304 ALA A O 1
ATOM 2412 N N . HIS A 1 305 ? -4.818 14.927 16.327 1.00 91.38 305 HIS A N 1
ATOM 2413 C CA . HIS A 1 305 ? -4.983 15.863 17.440 1.00 91.38 305 HIS A CA 1
ATOM 2414 C C . HIS A 1 305 ? -5.267 15.142 18.769 1.00 91.38 305 HIS A C 1
ATOM 2416 O O . HIS A 1 305 ? -4.623 15.444 19.771 1.00 91.38 305 HIS A O 1
ATOM 2422 N N . ILE A 1 306 ? -6.186 14.168 18.786 1.00 91.19 306 ILE A N 1
ATOM 2423 C CA . ILE A 1 306 ? -6.516 13.370 19.982 1.00 91.19 306 ILE A CA 1
ATOM 2424 C C . ILE A 1 306 ? -5.292 12.601 20.488 1.00 91.19 306 ILE A C 1
ATOM 2426 O O . ILE A 1 306 ? -5.008 12.631 21.690 1.00 91.19 306 ILE A O 1
ATOM 2430 N N . MET A 1 307 ? -4.569 11.962 19.566 1.00 90.44 307 MET A N 1
ATOM 2431 C CA . MET A 1 307 ? -3.356 11.195 19.848 1.00 90.44 307 MET A CA 1
ATOM 2432 C C . MET A 1 307 ? -2.199 12.081 20.323 1.00 90.44 307 MET A C 1
ATOM 2434 O O . MET A 1 307 ? -1.277 11.584 20.964 1.00 90.44 307 MET A O 1
ATOM 2438 N N . GLY A 1 308 ? -2.210 13.376 19.984 1.00 90.19 308 GLY A N 1
ATOM 2439 C CA . GLY A 1 308 ? -1.098 14.293 20.249 1.00 90.19 308 GLY A CA 1
ATOM 2440 C C . GLY A 1 308 ? 0.187 13.928 19.496 1.00 90.19 308 GLY A C 1
ATOM 2441 O O . GLY A 1 308 ? 1.263 14.398 19.858 1.00 90.19 308 GLY A O 1
ATOM 2442 N N . LYS A 1 309 ? 0.087 13.080 18.466 1.00 90.75 309 LYS A N 1
ATOM 2443 C CA . LYS A 1 309 ? 1.208 12.514 17.704 1.00 90.75 309 LYS A CA 1
ATOM 2444 C C . LYS A 1 309 ? 0.924 12.636 16.205 1.00 90.75 309 LYS A C 1
ATOM 2446 O O . LYS A 1 309 ? -0.239 12.531 15.804 1.00 90.75 309 LYS A O 1
ATOM 2451 N N . PRO A 1 310 ? 1.948 12.826 15.357 1.00 92.81 310 PRO A N 1
ATOM 2452 C CA . PRO A 1 310 ? 1.789 12.668 13.918 1.00 92.81 310 PRO A CA 1
ATOM 2453 C C . PRO A 1 310 ? 1.379 11.233 13.590 1.00 92.81 310 PRO A C 1
ATOM 2455 O O . PRO A 1 310 ? 1.856 10.288 14.224 1.00 92.81 310 PRO A O 1
ATOM 2458 N N . ILE A 1 311 ? 0.513 11.073 12.594 1.00 94.12 311 ILE A N 1
ATOM 2459 C CA . ILE A 1 311 ? 0.059 9.764 12.128 1.00 94.12 311 ILE A CA 1
ATOM 2460 C C . ILE A 1 311 ? 0.215 9.627 10.619 1.00 94.12 311 ILE A C 1
ATOM 2462 O O . ILE A 1 311 ? 0.123 10.611 9.882 1.00 94.12 311 ILE A O 1
ATOM 2466 N N . LYS A 1 312 ? 0.391 8.392 10.156 1.00 95.25 312 LYS A N 1
ATOM 2467 C CA . LYS A 1 312 ? 0.410 8.031 8.735 1.00 95.25 312 LYS A CA 1
ATOM 2468 C C . LYS A 1 312 ? -0.429 6.789 8.470 1.00 95.25 312 LYS A C 1
ATOM 2470 O O . LYS A 1 312 ? -0.609 5.964 9.361 1.00 95.25 312 LYS A O 1
ATOM 2475 N N . PHE A 1 313 ? -0.961 6.655 7.264 1.00 95.12 313 PHE A N 1
ATOM 2476 C CA . PHE A 1 313 ? -1.766 5.504 6.868 1.00 95.12 313 PHE A CA 1
ATOM 2477 C C . PHE A 1 313 ? -1.569 5.164 5.389 1.00 95.12 313 PHE A C 1
ATOM 2479 O O . PHE A 1 313 ? -1.367 6.045 4.556 1.00 95.12 313 PHE A O 1
ATOM 2486 N N . ILE A 1 314 ? -1.643 3.869 5.076 1.00 94.38 314 ILE A N 1
ATOM 2487 C CA . ILE A 1 314 ? -1.547 3.333 3.706 1.00 94.38 314 ILE A CA 1
ATOM 2488 C C . ILE A 1 314 ? -2.674 2.337 3.368 1.00 94.38 314 ILE A C 1
ATOM 2490 O O . ILE A 1 314 ? -2.821 1.915 2.219 1.00 94.38 314 ILE A O 1
ATOM 2494 N N . SER A 1 315 ? -3.492 1.952 4.354 1.00 92.31 315 SER A N 1
ATOM 2495 C CA . SER A 1 315 ? -4.498 0.895 4.200 1.00 92.31 315 SER A CA 1
ATOM 2496 C C . SER A 1 315 ? -5.578 1.265 3.172 1.00 92.31 315 SER A C 1
ATOM 2498 O O . SER A 1 315 ? -6.162 2.346 3.283 1.00 92.31 315 SER A O 1
ATOM 2500 N N . PRO A 1 316 ? -5.930 0.375 2.219 1.00 92.88 316 PRO A N 1
ATOM 2501 C CA . PRO A 1 316 ? -7.065 0.598 1.313 1.00 92.88 316 PRO A CA 1
ATOM 2502 C C . PRO A 1 316 ? -8.409 0.721 2.046 1.00 92.88 316 PRO A C 1
ATOM 2504 O O . PRO A 1 316 ? -9.366 1.277 1.501 1.00 92.88 316 PRO A O 1
ATOM 2507 N N . ASP A 1 317 ? -8.473 0.221 3.281 1.00 92.81 317 ASP A N 1
ATOM 2508 C CA . ASP A 1 317 ? -9.681 0.155 4.100 1.00 92.81 317 ASP A CA 1
ATOM 2509 C C . ASP A 1 317 ? -9.807 1.352 5.051 1.00 92.81 317 ASP A C 1
ATOM 2511 O O . ASP A 1 317 ? -10.781 1.431 5.804 1.00 92.81 317 ASP A O 1
ATOM 2515 N N . ASN A 1 318 ? -8.865 2.303 5.021 1.00 95.50 318 ASN A N 1
ATOM 2516 C CA . ASN A 1 318 ? -8.941 3.481 5.879 1.00 95.50 318 ASN A CA 1
ATOM 2517 C C . ASN A 1 318 ? -10.207 4.306 5.570 1.00 95.50 318 ASN A C 1
ATOM 2519 O O . ASN A 1 318 ? -10.521 4.587 4.409 1.00 95.50 318 ASN A O 1
ATOM 2523 N N . GLY A 1 319 ? -10.966 4.647 6.613 1.00 96.94 319 GLY A N 1
ATOM 2524 C CA . GLY A 1 319 ? -12.255 5.332 6.519 1.00 96.94 319 GLY A CA 1
ATOM 2525 C C . GLY A 1 319 ? -13.420 4.450 6.056 1.00 96.94 319 GLY A C 1
ATOM 2526 O O . GLY A 1 319 ? -14.526 4.967 5.886 1.00 96.94 319 GLY A O 1
ATOM 2527 N N . SER A 1 320 ? -13.207 3.151 5.821 1.00 97.12 320 SER A N 1
ATOM 2528 C CA . SER A 1 320 ? -14.273 2.244 5.382 1.00 97.12 320 SER A CA 1
ATOM 2529 C C . SER A 1 320 ? -15.366 2.095 6.439 1.00 97.12 320 SER A C 1
ATOM 2531 O O . SER A 1 320 ? -15.129 2.189 7.643 1.00 97.12 320 SER A O 1
ATOM 2533 N N . CYS A 1 321 ? -16.589 1.857 5.976 1.00 97.94 321 CYS A N 1
ATOM 2534 C CA . CYS A 1 321 ? -17.739 1.621 6.833 1.00 97.94 321 CYS A CA 1
ATOM 2535 C C . CYS A 1 321 ? -18.113 0.147 6.774 1.00 97.94 321 CYS A C 1
ATOM 2537 O O . CYS A 1 321 ? -18.176 -0.437 5.690 1.00 97.94 321 CYS A O 1
ATOM 2539 N N . ARG A 1 322 ? -18.378 -0.455 7.932 1.00 97.44 322 ARG A N 1
ATOM 2540 C CA . ARG A 1 322 ? -18.759 -1.861 8.051 1.00 97.44 322 ARG A CA 1
ATOM 2541 C C . ARG A 1 322 ? -20.112 -1.978 8.722 1.00 97.44 322 ARG A C 1
ATOM 2543 O O . ARG A 1 322 ? -20.361 -1.332 9.739 1.00 97.44 322 ARG A O 1
ATOM 2550 N N . ILE A 1 323 ? -20.952 -2.836 8.153 1.00 97.56 323 ILE A N 1
ATOM 2551 C CA . ILE A 1 323 ? -22.224 -3.228 8.737 1.00 97.56 323 ILE A CA 1
ATOM 2552 C C . ILE A 1 323 ? -22.302 -4.738 8.915 1.00 97.56 323 ILE A C 1
ATOM 2554 O O . ILE A 1 323 ? -22.106 -5.494 7.961 1.00 97.56 323 ILE A O 1
ATOM 2558 N N . SER A 1 324 ? -22.619 -5.174 10.129 1.00 96.75 324 SER A N 1
ATOM 2559 C CA . SER A 1 324 ? -22.777 -6.587 10.470 1.00 96.75 324 SER A CA 1
ATOM 2560 C C . SER A 1 324 ? -24.197 -6.840 10.975 1.00 96.75 324 SER A C 1
ATOM 2562 O O . SER A 1 324 ? -24.603 -6.280 11.991 1.00 96.75 324 SER A O 1
ATOM 2564 N N . LEU A 1 325 ? -24.940 -7.665 10.237 1.00 97.06 325 LEU A N 1
ATOM 2565 C CA . LEU A 1 325 ? -26.276 -8.162 10.583 1.00 97.06 325 LEU A CA 1
ATOM 2566 C C . LEU A 1 325 ? -26.186 -9.438 11.430 1.00 97.06 325 LEU A C 1
ATOM 2568 O O . LEU A 1 325 ? -25.129 -10.068 11.482 1.00 97.06 325 LEU A O 1
ATOM 2572 N N . GLN A 1 326 ? -27.295 -9.855 12.038 1.00 96.31 326 GLN A N 1
ATOM 2573 C CA . GLN A 1 326 ? -27.371 -11.052 12.884 1.00 96.31 326 GLN A CA 1
ATOM 2574 C C . GLN A 1 326 ? -26.922 -12.346 12.179 1.00 96.31 326 GLN A C 1
ATOM 2576 O O . GLN A 1 326 ? -26.366 -13.230 12.822 1.00 96.31 326 GLN A O 1
ATOM 2581 N N . ASP A 1 327 ? -27.132 -12.453 10.867 1.00 94.81 327 ASP A N 1
ATOM 2582 C CA . ASP A 1 327 ? -26.758 -13.607 10.038 1.00 94.81 327 ASP A CA 1
ATOM 2583 C C . ASP A 1 327 ? -25.340 -13.511 9.447 1.00 94.81 327 ASP A C 1
ATOM 2585 O O . ASP A 1 327 ? -24.921 -14.372 8.671 1.00 94.81 327 ASP A O 1
ATOM 2589 N N . SER A 1 328 ? -24.580 -12.473 9.811 1.00 94.69 328 SER A N 1
ATOM 2590 C CA . SER A 1 328 ? -23.204 -12.299 9.349 1.00 94.69 328 SER A CA 1
ATOM 2591 C C . SER A 1 328 ? -22.326 -13.474 9.756 1.00 94.69 328 SER A C 1
ATOM 2593 O O . SER A 1 328 ? -22.340 -13.928 10.902 1.00 94.69 328 SER A O 1
ATOM 2595 N N . VAL A 1 329 ? -21.490 -13.909 8.819 1.00 92.94 329 VAL A N 1
ATOM 2596 C CA . VAL A 1 329 ? -20.542 -15.003 9.026 1.00 92.94 329 VAL A CA 1
ATOM 2597 C C . VAL A 1 329 ? -19.105 -14.499 9.056 1.00 92.94 329 VAL A C 1
ATOM 2599 O O . VAL A 1 329 ? -18.774 -13.512 8.398 1.00 92.94 329 VAL A O 1
ATOM 2602 N N . ALA A 1 330 ? -18.240 -15.199 9.783 1.00 91.31 330 ALA A N 1
ATOM 2603 C CA . ALA A 1 330 ? -16.795 -14.991 9.756 1.00 91.31 330 ALA A CA 1
ATOM 2604 C C . ALA A 1 330 ? -16.057 -16.317 9.976 1.00 91.31 330 ALA A C 1
ATOM 2606 O O . ALA A 1 330 ? -16.662 -17.345 10.288 1.00 91.31 330 ALA A O 1
ATOM 2607 N N . ARG A 1 331 ? -14.737 -16.299 9.793 1.00 87.69 331 ARG A N 1
ATOM 2608 C CA . ARG A 1 331 ? -13.847 -17.431 10.086 1.00 87.69 331 ARG A CA 1
ATOM 2609 C C . ARG A 1 331 ? -13.058 -17.234 11.380 1.00 87.69 331 ARG A C 1
ATOM 2611 O O . ARG A 1 331 ? -12.561 -18.228 11.896 1.00 87.69 331 ARG A O 1
ATOM 2618 N N . SER A 1 332 ? -12.954 -16.005 11.890 1.00 86.62 332 SER A N 1
ATOM 2619 C CA . SER A 1 332 ? -12.313 -15.668 13.169 1.00 86.62 332 SER A CA 1
ATOM 2620 C C . SER A 1 332 ? -13.173 -14.744 14.027 1.00 86.62 332 SER A C 1
ATOM 2622 O O . SER A 1 332 ? -14.126 -14.130 13.545 1.00 86.62 332 SER A O 1
ATOM 2624 N N . ASP A 1 333 ? -12.810 -14.672 15.306 1.00 91.00 333 ASP A N 1
ATOM 2625 C CA . ASP A 1 333 ? -13.416 -13.802 16.312 1.00 91.00 333 ASP A CA 1
ATOM 2626 C C . ASP A 1 333 ? -12.335 -12.955 17.001 1.00 91.00 333 ASP A C 1
ATOM 2628 O O . ASP A 1 333 ? -12.120 -11.807 16.609 1.00 91.00 333 ASP A O 1
ATOM 2632 N N . ILE A 1 334 ? -11.605 -13.529 17.965 1.00 93.12 334 ILE A N 1
ATOM 2633 C CA . ILE A 1 334 ? -10.424 -12.889 18.563 1.00 93.12 334 ILE A CA 1
ATOM 2634 C C . ILE A 1 334 ? -9.311 -12.834 17.513 1.00 93.12 334 ILE A C 1
ATOM 2636 O O . ILE A 1 334 ? -9.059 -13.821 16.821 1.00 93.12 334 ILE A O 1
ATOM 2640 N N . HIS A 1 335 ? -8.675 -11.675 17.374 1.00 92.44 335 HIS A N 1
ATOM 2641 C CA . HIS A 1 335 ? -7.581 -11.442 16.435 1.00 92.44 335 HIS A CA 1
ATOM 2642 C C . HIS A 1 335 ? -6.677 -10.296 16.911 1.00 92.44 335 HIS A C 1
ATOM 2644 O O . HIS A 1 335 ? -6.916 -9.676 17.950 1.00 92.44 335 HIS A O 1
ATOM 2650 N N . VAL A 1 336 ? -5.626 -10.043 16.135 1.00 91.00 336 VAL A N 1
ATOM 2651 C CA . VAL A 1 336 ? -4.828 -8.813 16.166 1.00 91.00 336 VAL A CA 1
ATOM 2652 C C . VAL A 1 336 ? -4.883 -8.191 14.776 1.00 91.00 336 VAL A C 1
ATOM 2654 O O . VAL A 1 336 ? -5.029 -8.907 13.782 1.00 91.00 336 VAL A O 1
ATOM 2657 N N . ASP A 1 337 ? -4.750 -6.876 14.680 1.00 87.81 337 ASP A N 1
ATOM 2658 C CA . ASP A 1 337 ? -4.608 -6.230 13.381 1.00 87.81 337 ASP A CA 1
ATOM 2659 C C . ASP A 1 337 ? -3.205 -6.480 12.814 1.00 87.81 337 ASP A C 1
ATOM 2661 O O . ASP A 1 337 ? -2.226 -6.603 13.551 1.00 87.81 337 ASP A O 1
ATOM 2665 N N . ASN A 1 338 ? -3.106 -6.542 11.482 1.00 75.31 338 ASN A N 1
ATOM 2666 C CA . ASN A 1 338 ? -1.838 -6.712 10.763 1.00 75.31 338 ASN A CA 1
ATOM 2667 C C . ASN A 1 338 ? -1.034 -7.948 11.198 1.00 75.31 338 ASN A C 1
ATOM 2669 O O . ASN A 1 338 ? 0.169 -7.902 11.456 1.00 75.31 338 ASN A O 1
ATOM 2673 N N . GLU A 1 339 ? -1.728 -9.084 11.207 1.00 61.03 339 GLU A N 1
ATOM 2674 C CA . GLU A 1 339 ? -1.231 -10.413 11.581 1.00 61.03 339 GLU A CA 1
ATOM 2675 C C . GLU A 1 339 ? 0.117 -10.798 10.945 1.00 61.03 339 GLU A C 1
ATOM 2677 O O . GLU A 1 339 ? 0.881 -11.564 11.528 1.00 61.03 339 GLU A O 1
ATOM 2682 N N . THR A 1 340 ? 0.419 -10.269 9.756 1.00 60.28 340 THR A N 1
ATOM 2683 C CA . THR A 1 340 ? 1.611 -10.612 8.969 1.00 60.28 340 THR A CA 1
ATOM 2684 C C . THR A 1 340 ? 2.619 -9.479 8.816 1.00 60.28 340 THR A C 1
ATOM 2686 O O . THR A 1 340 ? 3.618 -9.677 8.134 1.00 60.28 340 THR A O 1
ATOM 2689 N N . GLY A 1 341 ? 2.353 -8.287 9.353 1.00 61.19 341 GLY A N 1
ATOM 2690 C CA . GLY A 1 341 ? 3.271 -7.157 9.211 1.00 61.19 341 GLY A CA 1
ATOM 2691 C C . GLY A 1 341 ? 4.244 -7.032 10.380 1.00 61.19 341 GLY A C 1
ATOM 2692 O O . GLY A 1 341 ? 4.020 -7.587 11.457 1.00 61.19 341 GLY A O 1
ATOM 2693 N N . ASP A 1 342 ? 5.305 -6.260 10.153 1.00 59.91 342 ASP A N 1
ATOM 2694 C CA . ASP A 1 342 ? 6.407 -6.066 11.109 1.00 59.91 342 ASP A CA 1
ATOM 2695 C C . ASP A 1 342 ? 6.195 -4.851 12.035 1.00 59.91 342 ASP A C 1
ATOM 2697 O O . ASP A 1 342 ? 6.964 -4.605 12.963 1.00 59.91 342 ASP A O 1
ATOM 2701 N N . SER A 1 343 ? 5.144 -4.061 11.789 1.00 65.88 343 SER A N 1
ATOM 2702 C CA . SER A 1 343 ? 4.843 -2.850 12.555 1.00 65.88 343 SER A CA 1
ATOM 2703 C C . SER A 1 343 ? 3.953 -3.160 13.760 1.00 65.88 343 SER A C 1
ATOM 2705 O O . SER A 1 343 ? 2.759 -3.418 13.618 1.00 65.88 343 SER A O 1
ATOM 2707 N N . PHE A 1 344 ? 4.529 -3.057 14.959 1.00 69.88 344 PHE A N 1
ATOM 2708 C CA . PHE A 1 344 ? 3.833 -3.165 16.254 1.00 69.88 344 PHE A CA 1
ATOM 2709 C C . PHE A 1 344 ? 3.168 -1.852 16.707 1.00 69.88 344 PHE A C 1
ATOM 2711 O O . PHE A 1 344 ? 2.706 -1.735 17.845 1.00 69.88 344 PHE A O 1
ATOM 2718 N N . ARG A 1 345 ? 3.175 -0.824 15.851 1.00 77.81 345 ARG A N 1
ATOM 2719 C CA . ARG A 1 345 ? 2.690 0.534 16.160 1.00 77.81 345 ARG A CA 1
ATOM 2720 C C . ARG A 1 345 ? 1.459 0.911 15.345 1.00 77.81 345 ARG A C 1
ATOM 2722 O O . ARG A 1 345 ? 1.223 2.089 15.081 1.00 77.81 345 ARG A O 1
ATOM 2729 N N . GLN A 1 346 ? 0.700 -0.093 14.929 1.00 89.38 346 GLN A N 1
ATOM 2730 C CA . GLN A 1 346 ? -0.550 0.108 14.222 1.00 89.38 346 GLN A CA 1
ATOM 2731 C C . GLN A 1 346 ? -1.696 0.294 15.205 1.00 89.38 346 GLN A C 1
ATOM 2733 O O . GLN A 1 346 ? -1.793 -0.391 16.222 1.00 89.38 346 GLN A O 1
ATOM 2738 N N . TYR A 1 347 ? -2.557 1.243 14.880 1.00 95.12 347 TYR A N 1
ATOM 2739 C CA . TYR A 1 347 ? -3.737 1.600 15.638 1.00 95.12 347 TYR A CA 1
ATOM 2740 C C . TYR A 1 347 ? -4.973 1.331 14.803 1.00 95.12 347 TYR A C 1
ATOM 2742 O O . TYR A 1 347 ? -4.995 1.591 13.594 1.00 95.12 347 TYR A O 1
ATOM 2750 N N . ALA A 1 348 ? -6.015 0.881 15.489 1.00 96.19 348 ALA A N 1
ATOM 2751 C CA . ALA A 1 348 ? -7.361 0.832 14.964 1.00 96.19 348 ALA A CA 1
ATOM 2752 C C . ALA A 1 348 ? -8.196 1.936 15.611 1.00 96.19 348 ALA A C 1
ATOM 2754 O O . ALA A 1 348 ? -8.179 2.129 16.827 1.00 96.19 348 ALA A O 1
ATOM 2755 N N . GLY A 1 349 ? -8.940 2.654 14.779 1.00 97.62 349 GLY A N 1
ATOM 2756 C CA . GLY A 1 349 ? -10.007 3.555 15.174 1.00 97.62 349 GLY A CA 1
ATOM 2757 C C . GLY A 1 349 ? -11.359 2.927 14.849 1.00 97.62 349 GLY A C 1
ATOM 2758 O O . GLY A 1 349 ? -11.583 2.526 13.709 1.00 97.62 349 GLY A O 1
ATOM 2759 N N . VAL A 1 350 ? -12.273 2.866 15.815 1.00 98.25 350 VAL A N 1
ATOM 2760 C CA . VAL A 1 350 ? -13.638 2.352 15.632 1.00 98.25 350 VAL A CA 1
ATOM 2761 C C . VAL A 1 350 ? -14.633 3.415 16.072 1.00 98.25 350 VAL A C 1
ATOM 2763 O O . VAL A 1 350 ? -14.779 3.680 17.263 1.00 98.25 350 VAL A O 1
ATOM 2766 N N . LEU A 1 351 ? -15.324 4.022 15.110 1.00 98.50 351 LEU A N 1
ATOM 2767 C CA . LEU A 1 351 ? -16.398 4.978 15.362 1.00 98.50 351 LEU A CA 1
ATOM 2768 C C . LEU A 1 351 ? -17.753 4.275 15.294 1.00 98.50 351 LEU A C 1
ATOM 2770 O O . LEU A 1 351 ? -18.133 3.751 14.246 1.00 98.50 351 LEU A O 1
ATOM 2774 N N . PHE A 1 352 ? -18.488 4.284 16.401 1.00 98.12 352 PHE A N 1
ATOM 2775 C CA . PHE A 1 352 ? -19.818 3.689 16.499 1.00 98.12 352 PHE A CA 1
ATOM 2776 C C . PHE A 1 352 ? -20.909 4.647 16.005 1.00 98.12 352 PHE A C 1
ATOM 2778 O O . PHE A 1 352 ? -21.013 5.786 16.462 1.00 98.12 352 PHE A O 1
ATOM 2785 N N . LEU A 1 353 ? -21.758 4.162 15.094 1.00 97.81 353 LEU A N 1
ATOM 2786 C CA . LEU A 1 353 ? -22.803 4.960 14.432 1.00 97.81 353 LEU A CA 1
ATOM 2787 C C . LEU A 1 353 ? -24.213 4.364 14.594 1.00 97.81 353 LEU A C 1
ATOM 2789 O O . LEU A 1 353 ? -25.161 4.789 13.929 1.00 97.81 353 LEU A O 1
ATOM 2793 N N . ASN A 1 354 ? -24.367 3.378 15.475 1.00 97.25 354 ASN A N 1
ATOM 2794 C CA . ASN A 1 354 ? -25.665 2.871 15.913 1.00 97.25 354 ASN A CA 1
ATOM 2795 C C . ASN A 1 354 ? -26.387 3.908 16.777 1.00 97.25 354 ASN A C 1
ATOM 2797 O O . ASN A 1 354 ? -25.753 4.544 17.612 1.00 97.25 354 ASN A O 1
ATOM 2801 N N . LEU A 1 355 ? -27.701 4.064 16.590 1.00 97.12 355 LEU A N 1
ATOM 2802 C CA . LEU A 1 355 ? -28.512 4.924 17.461 1.00 97.12 355 LEU A CA 1
ATOM 2803 C C . LEU A 1 355 ? -28.491 4.392 18.906 1.00 97.12 355 LEU A C 1
ATOM 2805 O O . LEU A 1 355 ? -28.299 3.186 19.084 1.00 97.12 355 LEU A O 1
ATOM 2809 N N . PRO A 1 356 ? -28.701 5.236 19.935 1.00 95.00 356 PRO A N 1
ATOM 2810 C CA . PRO A 1 356 ? -28.614 4.817 21.336 1.00 95.00 356 PRO A CA 1
ATOM 2811 C C . PRO A 1 356 ? -29.411 3.546 21.671 1.00 95.00 356 PRO A C 1
ATOM 2813 O O . PRO A 1 356 ? -28.898 2.653 22.334 1.00 95.00 356 PRO A O 1
ATOM 2816 N N . GLU A 1 357 ? -30.629 3.418 21.149 1.00 94.81 357 GLU A N 1
ATOM 2817 C CA . GLU A 1 357 ? -31.511 2.260 21.332 1.00 94.81 357 GLU A CA 1
ATOM 2818 C C . GLU A 1 357 ? -31.042 0.982 20.608 1.00 94.81 357 GLU A C 1
ATOM 2820 O O . GLU A 1 357 ? -31.520 -0.116 20.897 1.00 94.81 357 GLU A O 1
ATOM 2825 N N . GLN A 1 358 ? -30.111 1.114 19.661 1.00 95.00 358 GLN A N 1
ATOM 2826 C CA . GLN A 1 358 ? -29.507 0.013 18.909 1.00 95.00 358 GLN A CA 1
ATOM 2827 C C . GLN A 1 358 ? -28.181 -0.454 19.523 1.00 95.00 358 GLN A C 1
ATOM 2829 O O . GLN A 1 358 ? -27.712 -1.537 19.179 1.00 95.00 358 GLN A O 1
ATOM 2834 N N . CYS A 1 359 ? -27.554 0.353 20.383 1.00 93.38 359 CYS A N 1
ATOM 2835 C CA . CYS A 1 359 ? -26.237 0.069 20.939 1.00 93.38 359 CYS A CA 1
ATOM 2836 C C . CYS A 1 359 ? -26.251 -1.205 21.791 1.00 93.38 359 CYS A C 1
ATOM 2838 O O . CYS A 1 359 ? -26.930 -1.287 22.813 1.00 93.38 359 CYS A O 1
ATOM 2840 N N . LYS A 1 360 ? -25.467 -2.197 21.363 1.00 90.31 360 LYS A N 1
ATOM 2841 C CA . LYS A 1 360 ? -25.250 -3.476 22.049 1.00 90.31 360 LYS A CA 1
ATOM 2842 C C . LYS A 1 360 ? -23.804 -3.914 21.852 1.00 90.31 360 LYS A C 1
ATOM 2844 O O . LYS A 1 360 ? -23.163 -3.539 20.866 1.00 90.31 360 LYS A O 1
ATOM 2849 N N . GLY A 1 361 ? -23.285 -4.713 22.778 1.00 89.38 361 GLY A N 1
ATOM 2850 C CA . GLY A 1 361 ? -21.908 -5.192 22.707 1.00 89.38 361 GLY A CA 1
ATOM 2851 C C . GLY A 1 361 ? -20.887 -4.048 22.745 1.00 89.38 361 GLY A C 1
ATOM 2852 O O . GLY A 1 361 ? -20.953 -3.169 23.604 1.00 89.38 361 GLY A O 1
ATOM 2853 N N . GLY A 1 362 ? -19.913 -4.073 21.834 1.00 91.88 362 GLY A N 1
ATOM 2854 C CA . GLY A 1 362 ? -18.822 -3.099 21.797 1.00 91.88 362 GLY A CA 1
ATOM 2855 C C . GLY A 1 362 ? -17.547 -3.661 21.176 1.00 91.88 362 GLY A C 1
ATOM 2856 O O . GLY A 1 362 ? -17.617 -4.454 20.229 1.00 91.88 362 GLY A O 1
ATOM 2857 N N . THR A 1 363 ? -16.405 -3.250 21.722 1.00 94.56 363 THR A N 1
ATOM 2858 C CA . THR A 1 363 ? -15.078 -3.822 21.441 1.00 94.56 363 THR A CA 1
ATOM 2859 C C . THR A 1 363 ? -14.547 -4.474 22.712 1.00 94.56 363 THR A C 1
ATOM 2861 O O . THR A 1 363 ? -14.635 -3.884 23.788 1.00 94.56 363 THR A O 1
ATOM 2864 N N . MET A 1 364 ? -14.032 -5.694 22.599 1.00 93.62 364 MET A N 1
ATOM 2865 C CA . MET A 1 364 ? -13.570 -6.520 23.716 1.00 93.62 364 MET A CA 1
ATOM 2866 C C . MET A 1 364 ? -12.071 -6.793 23.592 1.00 93.62 364 MET A C 1
ATOM 2868 O O . MET A 1 364 ? -11.587 -6.989 22.481 1.00 93.62 364 MET A O 1
ATOM 2872 N N . PHE A 1 365 ? -11.366 -6.849 24.722 1.00 94.19 365 PHE A N 1
ATOM 2873 C CA . PHE A 1 365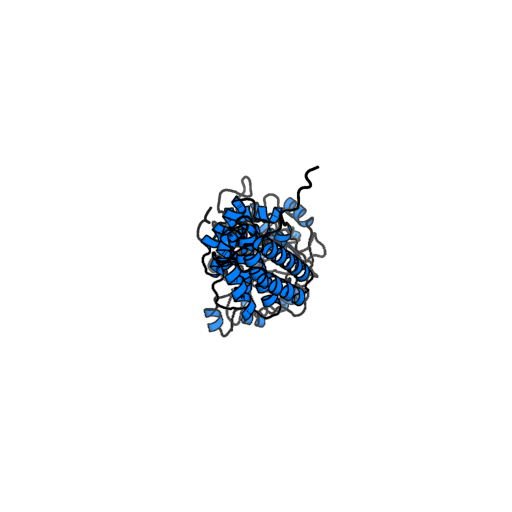 ? -9.937 -7.165 24.822 1.00 94.19 365 PHE A CA 1
ATOM 2874 C C . PHE A 1 365 ? -9.712 -8.410 25.669 1.00 94.19 365 PHE A C 1
ATOM 2876 O O . PHE A 1 365 ? -10.420 -8.628 26.658 1.00 94.19 365 PHE A O 1
ATOM 2883 N N . TRP A 1 366 ? -8.715 -9.207 25.292 1.00 94.38 366 TRP A N 1
ATOM 2884 C CA . TRP A 1 366 ? -8.565 -10.573 25.780 1.00 94.38 366 TRP A CA 1
ATOM 2885 C C . TRP A 1 366 ? -7.152 -10.884 26.267 1.00 94.38 366 TRP A C 1
ATOM 2887 O O . TRP A 1 366 ? -6.160 -10.412 25.715 1.00 94.38 366 TRP A O 1
ATOM 2897 N N . ARG A 1 367 ? -7.074 -11.745 27.282 1.00 94.56 367 ARG A N 1
ATOM 2898 C CA . ARG A 1 367 ? -5.858 -12.424 27.727 1.00 94.56 367 ARG A CA 1
ATOM 2899 C C . ARG A 1 367 ? -5.959 -13.898 27.373 1.00 94.56 367 ARG A C 1
ATOM 2901 O O . ARG A 1 367 ? -6.946 -14.543 27.721 1.00 94.56 367 ARG A O 1
ATOM 2908 N N . HIS A 1 368 ? -4.946 -14.441 26.717 1.00 94.75 368 HIS A N 1
ATOM 2909 C CA . HIS A 1 368 ? -4.839 -15.879 26.528 1.00 94.75 368 HIS A CA 1
ATOM 2910 C C . HIS A 1 368 ? -4.514 -16.537 27.872 1.00 94.75 368 HIS A C 1
ATOM 2912 O O . HIS A 1 368 ? -3.544 -16.149 28.525 1.00 94.75 368 HIS A O 1
ATOM 2918 N N . ARG A 1 369 ? -5.317 -17.511 28.313 1.00 93.62 369 ARG A N 1
ATOM 2919 C CA . ARG A 1 369 ? -5.200 -18.068 29.672 1.00 93.62 369 ARG A CA 1
ATOM 2920 C C . ARG A 1 369 ? -3.904 -18.837 29.895 1.00 93.62 369 ARG A C 1
ATOM 2922 O O . ARG A 1 369 ? -3.313 -18.709 30.961 1.00 93.62 369 ARG A O 1
ATOM 2929 N N . GLU A 1 370 ? -3.469 -19.624 28.912 1.00 92.69 370 GLU A N 1
ATOM 2930 C CA . GLU A 1 370 ? -2.295 -20.494 29.055 1.00 92.69 370 GLU A CA 1
ATOM 2931 C C . GLU A 1 370 ? -0.985 -19.698 29.051 1.00 92.69 370 GLU A C 1
ATOM 2933 O O . GLU A 1 370 ? -0.133 -19.895 29.913 1.00 92.69 370 GLU A O 1
ATOM 2938 N N . THR A 1 371 ? -0.830 -18.764 28.108 1.00 93.69 371 THR A N 1
ATOM 2939 C CA . THR A 1 371 ? 0.415 -17.985 27.969 1.00 93.69 371 THR A CA 1
ATOM 2940 C C . THR A 1 371 ? 0.411 -16.691 28.781 1.00 93.69 371 THR A C 1
ATOM 2942 O O . THR A 1 371 ? 1.456 -16.070 28.955 1.00 93.69 371 THR A O 1
ATOM 2945 N N . GLY A 1 372 ? -0.759 -16.235 29.237 1.00 94.19 372 GLY A N 1
ATOM 2946 C CA . GLY A 1 372 ? -0.940 -14.925 29.861 1.00 94.19 372 GLY A CA 1
ATOM 2947 C C . GLY A 1 372 ? -0.805 -13.747 28.891 1.00 94.19 372 GLY A C 1
ATOM 2948 O O . GLY A 1 372 ? -0.866 -12.597 29.325 1.00 94.19 372 GLY A O 1
ATOM 2949 N N . TRP A 1 373 ? -0.616 -14.003 27.593 1.00 95.06 373 TRP A N 1
ATOM 2950 C CA . TRP A 1 373 ? -0.408 -12.955 26.600 1.00 95.06 373 TRP A CA 1
ATOM 2951 C C . TRP A 1 373 ? -1.686 -12.175 26.334 1.00 95.06 373 TRP A C 1
ATOM 2953 O O . TRP A 1 373 ? -2.776 -12.732 26.224 1.00 95.06 373 TRP A O 1
ATOM 2963 N N . VAL A 1 374 ? -1.525 -10.873 26.163 1.00 94.00 374 VAL A N 1
ATOM 2964 C CA . VAL A 1 374 ? -2.616 -9.931 25.883 1.00 94.00 374 VAL A CA 1
ATOM 2965 C C . VAL A 1 374 ? -2.475 -9.252 24.519 1.00 94.00 374 VAL A C 1
ATOM 2967 O O . VAL A 1 374 ? -3.360 -8.525 24.074 1.00 94.00 374 VAL A O 1
ATOM 2970 N N . ARG A 1 375 ? -1.346 -9.500 23.855 1.00 92.88 375 ARG A N 1
ATOM 2971 C CA . ARG A 1 375 ? -0.958 -8.939 22.568 1.00 92.88 375 ARG A CA 1
ATOM 2972 C C . ARG A 1 375 ? 0.028 -9.852 21.850 1.00 92.88 375 ARG A C 1
ATOM 2974 O O . ARG A 1 375 ? 0.579 -10.777 22.450 1.00 92.88 375 ARG A O 1
ATOM 2981 N N . ARG A 1 376 ? 0.288 -9.552 20.581 1.00 91.00 376 ARG A N 1
ATOM 2982 C CA . ARG A 1 376 ? 1.410 -10.119 19.829 1.00 91.00 376 ARG A CA 1
ATOM 2983 C C . ARG A 1 376 ? 2.747 -9.660 20.428 1.00 91.00 376 ARG A C 1
ATOM 2985 O O . ARG A 1 376 ? 2.902 -8.498 20.794 1.00 91.00 376 ARG A O 1
ATOM 2992 N N . HIS A 1 377 ? 3.715 -10.571 20.468 1.00 89.56 377 HIS A N 1
ATOM 2993 C CA . HIS A 1 377 ? 5.086 -10.312 20.908 1.00 89.56 377 HIS A CA 1
ATOM 2994 C C . HIS A 1 377 ? 6.091 -10.401 19.746 1.00 89.56 377 HIS A C 1
ATOM 2996 O O . HIS A 1 377 ? 5.744 -10.868 18.657 1.00 89.56 377 HIS A O 1
ATOM 3002 N N . ASP A 1 378 ? 7.316 -9.926 19.984 1.00 88.44 378 ASP A N 1
ATOM 3003 C CA . ASP A 1 378 ? 8.463 -10.106 19.089 1.00 88.44 378 ASP A CA 1
ATOM 3004 C C . ASP A 1 378 ? 8.841 -11.585 18.914 1.00 88.44 378 ASP A C 1
ATOM 3006 O O . ASP A 1 378 ? 8.450 -12.453 19.701 1.00 88.44 378 ASP A O 1
ATOM 3010 N N . ASP A 1 379 ? 9.609 -11.869 17.861 1.00 88.75 379 ASP A N 1
ATOM 3011 C CA . ASP A 1 379 ? 9.978 -13.237 17.511 1.00 88.75 379 ASP A CA 1
ATOM 3012 C C . ASP A 1 379 ? 10.779 -13.922 18.624 1.00 88.75 379 ASP A C 1
ATOM 3014 O O . ASP A 1 379 ? 10.536 -15.099 18.878 1.00 88.75 379 ASP A O 1
ATOM 3018 N N . ASP A 1 380 ? 11.661 -13.218 19.337 1.00 91.38 380 ASP A N 1
ATOM 3019 C CA . ASP A 1 380 ? 12.459 -13.802 20.424 1.00 91.38 380 ASP A CA 1
ATOM 3020 C C . ASP A 1 380 ? 11.563 -14.319 21.559 1.00 91.38 380 ASP A C 1
ATOM 3022 O O . ASP A 1 380 ? 11.696 -15.464 22.004 1.00 91.38 380 ASP A O 1
ATOM 3026 N N . THR A 1 381 ? 10.592 -13.509 21.986 1.00 92.56 381 THR A N 1
ATOM 3027 C CA . THR A 1 381 ? 9.604 -13.877 23.009 1.00 92.56 381 THR A CA 1
ATOM 3028 C C . THR A 1 381 ? 8.728 -15.040 22.543 1.00 92.56 381 THR A C 1
ATOM 3030 O O . THR A 1 381 ? 8.436 -15.956 23.316 1.00 92.56 381 THR A O 1
ATOM 3033 N N . VAL A 1 382 ? 8.315 -15.030 21.273 1.00 91.81 382 VAL A N 1
ATOM 3034 C CA . VAL A 1 382 ? 7.478 -16.088 20.699 1.00 91.81 382 VAL A CA 1
ATOM 3035 C C . VAL A 1 382 ? 8.232 -17.421 20.619 1.00 91.81 382 VAL A C 1
ATOM 3037 O O . VAL A 1 382 ? 7.680 -18.456 21.000 1.00 91.81 382 VAL A O 1
ATOM 3040 N N . HIS A 1 383 ? 9.504 -17.397 20.214 1.00 93.69 383 HIS A N 1
ATOM 3041 C CA . HIS A 1 383 ? 10.374 -18.574 20.198 1.00 93.69 383 HIS A CA 1
ATOM 3042 C C . HIS A 1 383 ? 10.660 -19.101 21.603 1.00 93.69 383 HIS A C 1
ATOM 3044 O O . HIS A 1 383 ? 10.604 -20.312 21.824 1.00 93.69 383 HIS A O 1
ATOM 3050 N N . ALA A 1 384 ? 10.912 -18.216 22.570 1.00 93.88 384 ALA A N 1
ATOM 3051 C CA . ALA A 1 384 ? 11.120 -18.601 23.964 1.00 93.88 384 ALA A CA 1
ATOM 3052 C C . ALA A 1 384 ? 9.893 -19.307 24.571 1.00 93.88 384 ALA A C 1
ATOM 3054 O O . ALA A 1 384 ? 10.044 -20.177 25.427 1.00 93.88 384 ALA A O 1
ATOM 3055 N N . ALA A 1 385 ? 8.687 -18.979 24.094 1.00 92.50 385 ALA A N 1
ATOM 3056 C CA . ALA A 1 385 ? 7.442 -19.650 24.465 1.00 92.50 385 ALA A CA 1
ATOM 3057 C C . ALA A 1 385 ? 7.178 -20.965 23.700 1.00 92.50 385 ALA A C 1
ATOM 3059 O O . ALA A 1 385 ? 6.145 -21.596 23.915 1.00 92.50 385 ALA A O 1
ATOM 3060 N N . GLY A 1 386 ? 8.098 -21.403 22.832 1.00 94.50 386 GLY A N 1
ATOM 3061 C CA . GLY A 1 386 ? 8.023 -22.687 22.127 1.00 94.50 386 GLY A CA 1
ATOM 3062 C C . GLY A 1 386 ? 7.310 -22.650 20.771 1.00 94.50 386 GLY A C 1
ATOM 3063 O O . GLY A 1 386 ? 7.083 -23.706 20.180 1.00 94.50 386 GLY A O 1
ATOM 3064 N N . PHE A 1 387 ? 6.979 -21.467 20.250 1.00 92.69 387 PHE A N 1
ATOM 3065 C CA . PHE A 1 387 ? 6.358 -21.306 18.934 1.00 92.69 387 PHE A CA 1
ATOM 3066 C C . PHE A 1 387 ? 7.408 -20.973 17.871 1.00 92.69 387 PHE A C 1
ATOM 3068 O O . PHE A 1 387 ? 8.322 -20.196 18.113 1.00 92.69 387 PHE A O 1
ATOM 3075 N N . ALA A 1 388 ? 7.258 -21.500 16.653 1.00 91.69 388 ALA A N 1
ATOM 3076 C CA . ALA A 1 388 ? 8.199 -21.221 15.558 1.00 91.69 388 ALA A CA 1
ATOM 3077 C C . ALA A 1 388 ? 8.125 -19.771 15.038 1.00 91.69 388 ALA A C 1
ATOM 3079 O O . ALA A 1 388 ? 9.002 -19.317 14.315 1.00 91.69 388 ALA A O 1
ATOM 3080 N N . ASN A 1 389 ? 7.003 -19.099 15.289 1.00 89.38 389 ASN A N 1
ATOM 3081 C CA . ASN A 1 389 ? 6.697 -17.702 14.976 1.00 89.38 389 ASN A CA 1
ATOM 3082 C C . ASN A 1 389 ? 5.255 -17.419 15.419 1.00 89.38 389 ASN A C 1
ATOM 3084 O O . ASN A 1 389 ? 4.494 -18.338 15.743 1.00 89.38 389 ASN A O 1
ATOM 3088 N N . PHE A 1 390 ? 4.841 -16.153 15.379 1.00 88.94 390 PHE A N 1
ATOM 3089 C CA . PHE A 1 390 ? 3.499 -15.770 15.821 1.00 88.94 390 PHE A CA 1
ATOM 3090 C C . PHE A 1 390 ? 2.384 -16.433 14.998 1.00 88.94 390 PHE A C 1
ATOM 3092 O O . PHE A 1 390 ? 1.346 -16.802 15.541 1.00 88.94 390 PHE A O 1
ATOM 3099 N N . LYS A 1 391 ? 2.617 -16.691 13.706 1.00 88.44 391 LYS A N 1
ATOM 3100 C CA . LYS A 1 391 ? 1.648 -17.391 12.855 1.00 88.44 391 LYS A CA 1
ATOM 3101 C C . LYS A 1 391 ? 1.353 -18.805 13.363 1.00 88.44 391 LYS A C 1
ATOM 3103 O O . LYS A 1 391 ? 0.206 -19.237 13.292 1.00 88.44 391 LYS A O 1
ATOM 3108 N N . SER A 1 392 ? 2.347 -19.513 13.904 1.00 89.38 392 SER A N 1
ATOM 3109 C CA . SER A 1 392 ? 2.121 -20.828 14.523 1.00 89.38 392 SER A CA 1
ATOM 3110 C C . SER A 1 392 ? 1.258 -20.739 15.792 1.00 89.38 392 SER A C 1
ATOM 3112 O O . SER A 1 392 ? 0.348 -21.548 15.956 1.00 89.38 392 SER A O 1
ATOM 3114 N N . PHE A 1 393 ? 1.444 -19.698 16.616 1.00 90.00 393 PHE A N 1
ATOM 3115 C CA . PHE A 1 393 ? 0.559 -19.403 17.750 1.00 90.00 393 PHE A CA 1
ATOM 3116 C C . PHE A 1 393 ? -0.877 -19.120 17.280 1.00 90.00 393 PHE A C 1
ATOM 3118 O O . PHE A 1 393 ? -1.829 -19.700 17.801 1.00 90.00 393 PHE A O 1
ATOM 3125 N N . GLN A 1 394 ? -1.050 -18.287 16.247 1.00 87.94 394 GLN A N 1
ATOM 3126 C CA . GLN A 1 394 ? -2.372 -17.977 15.694 1.00 87.94 394 GLN A CA 1
ATOM 3127 C C . GLN A 1 394 ? -3.078 -19.220 15.148 1.00 87.94 394 GLN A C 1
ATOM 3129 O O . GLN A 1 394 ? -4.259 -19.419 15.400 1.00 87.94 394 GLN A O 1
ATOM 3134 N N . GLN A 1 395 ? -2.365 -20.085 14.426 1.00 87.31 395 GLN A N 1
ATOM 3135 C CA . GLN A 1 395 ? -2.941 -21.325 13.902 1.00 87.31 395 GLN A CA 1
ATOM 3136 C C . GLN A 1 395 ? -3.456 -22.250 15.008 1.00 87.31 395 GLN A C 1
ATOM 3138 O O . GLN A 1 395 ? -4.420 -22.977 14.778 1.00 87.31 395 GLN A O 1
ATOM 3143 N N . GLN A 1 396 ? -2.828 -22.216 16.183 1.00 87.62 396 GLN A N 1
ATOM 3144 C CA . GLN A 1 396 ? -3.214 -23.038 17.321 1.00 87.62 396 GLN A CA 1
ATOM 3145 C C . GLN A 1 396 ? -4.365 -22.424 18.130 1.00 87.62 396 GLN A C 1
ATOM 3147 O O . GLN A 1 396 ? -5.336 -23.121 18.413 1.00 87.62 396 GLN A O 1
ATOM 3152 N N . PHE A 1 397 ? -4.285 -21.134 18.474 1.00 86.94 397 PHE A N 1
ATOM 3153 C CA . PHE A 1 397 ? -5.182 -20.508 19.463 1.00 86.94 397 PHE A CA 1
ATOM 3154 C C . PHE A 1 397 ? -6.121 -19.436 18.902 1.00 86.94 397 PHE A C 1
ATOM 3156 O O . PHE A 1 397 ? -7.087 -19.050 19.559 1.00 86.94 397 PHE A O 1
ATOM 3163 N N . LEU A 1 398 ? -5.871 -18.971 17.678 1.00 82.38 398 LEU A N 1
ATOM 3164 C CA . LEU A 1 398 ? -6.710 -18.027 16.935 1.00 82.38 398 LEU A CA 1
ATOM 3165 C C . LEU A 1 398 ? -7.091 -18.599 15.550 1.00 82.38 398 LEU A C 1
ATOM 3167 O O . LEU A 1 398 ? -6.949 -17.906 14.538 1.00 82.38 398 LEU A O 1
ATOM 3171 N N . PRO A 1 399 ? -7.514 -19.877 15.442 1.00 72.38 399 PRO A N 1
ATOM 3172 C CA . PRO A 1 399 ? -7.627 -20.527 14.148 1.00 72.38 399 PRO A CA 1
ATOM 3173 C C . PRO A 1 399 ? -8.705 -19.874 13.282 1.00 72.38 399 PRO A C 1
ATOM 3175 O O . PRO A 1 399 ? -9.852 -19.687 13.693 1.00 72.38 399 PRO A O 1
ATOM 3178 N N . HIS A 1 400 ? -8.354 -19.616 12.025 1.00 72.69 400 HIS A N 1
ATOM 3179 C CA . HIS A 1 400 ? -9.333 -19.343 10.983 1.00 72.69 400 HIS A CA 1
ATOM 3180 C C . HIS A 1 400 ? -10.072 -20.634 10.646 1.00 72.69 400 HIS A C 1
ATOM 3182 O O . HIS A 1 400 ? -9.459 -21.601 10.190 1.00 72.69 400 HIS A O 1
ATOM 3188 N N . ASN A 1 401 ? -11.394 -20.648 10.816 1.00 69.00 401 ASN A N 1
ATOM 3189 C CA . ASN A 1 401 ? -12.192 -21.768 10.337 1.00 69.00 401 ASN A CA 1
ATOM 3190 C C . ASN A 1 401 ? -11.977 -21.981 8.837 1.00 69.00 401 ASN A C 1
ATOM 3192 O O . ASN A 1 401 ? -11.965 -21.030 8.049 1.00 69.00 401 ASN A O 1
ATOM 3196 N N . LEU A 1 402 ? -11.899 -23.251 8.433 1.00 71.19 402 LEU A N 1
ATOM 3197 C CA . LEU A 1 402 ? -11.880 -23.633 7.019 1.00 71.19 402 LEU A CA 1
ATOM 3198 C C . LEU A 1 402 ? -13.123 -23.106 6.282 1.00 71.19 402 LEU A C 1
ATOM 3200 O O . LEU A 1 402 ? -13.034 -22.705 5.122 1.00 71.19 402 LEU A O 1
ATOM 3204 N N . HIS A 1 403 ? -14.260 -23.042 6.981 1.00 78.94 403 HIS A N 1
ATOM 3205 C CA . HIS A 1 403 ? -15.523 -22.504 6.483 1.00 78.94 403 HIS A CA 1
ATOM 3206 C C . HIS A 1 403 ? -16.050 -21.405 7.407 1.00 78.94 403 HIS A C 1
ATOM 3208 O O . HIS A 1 403 ? -15.945 -21.510 8.626 1.00 78.94 403 HIS A O 1
ATOM 3214 N N . ALA A 1 404 ? -16.627 -20.350 6.834 1.00 83.69 404 ALA A N 1
ATOM 3215 C CA . ALA A 1 404 ? -17.265 -19.309 7.631 1.00 83.69 404 ALA A CA 1
ATOM 3216 C C . ALA A 1 404 ? -18.497 -19.874 8.362 1.00 83.69 404 ALA A C 1
ATOM 3218 O O . ALA A 1 404 ? -19.274 -20.626 7.775 1.00 83.69 404 ALA A O 1
ATOM 3219 N N . SER A 1 405 ? -18.669 -19.502 9.628 1.00 88.75 405 SER A N 1
ATOM 3220 C CA . SER A 1 405 ? -19.833 -19.838 10.460 1.00 88.75 405 SER A CA 1
ATOM 3221 C C . SER A 1 405 ? -20.500 -18.560 10.957 1.00 88.75 405 SER A C 1
ATOM 3223 O O . SER A 1 405 ? -19.920 -17.478 10.822 1.00 88.75 405 SER A O 1
ATOM 3225 N N . GLN A 1 406 ? -21.705 -18.659 11.527 1.00 92.19 406 GLN A N 1
ATOM 3226 C CA . GLN A 1 406 ? -22.364 -17.487 12.108 1.00 92.19 406 GLN A CA 1
ATOM 3227 C C . GLN A 1 406 ? -21.455 -16.853 13.161 1.00 92.19 406 GLN A C 1
ATOM 3229 O O . GLN A 1 406 ? -20.882 -17.548 14.001 1.00 92.19 406 GLN A O 1
ATOM 3234 N N . PHE A 1 407 ? -21.293 -15.532 13.101 1.00 91.88 407 PHE A N 1
ATOM 3235 C CA . PHE A 1 407 ? -20.306 -14.849 13.931 1.00 91.88 407 PHE A CA 1
ATOM 3236 C C . PHE A 1 407 ? -20.589 -15.027 15.427 1.00 91.88 407 PHE A C 1
ATOM 3238 O O . PHE A 1 407 ? -19.683 -15.352 16.189 1.00 91.88 407 PHE A O 1
ATOM 3245 N N . ASN A 1 408 ? -21.852 -14.902 15.844 1.00 92.50 408 ASN A N 1
ATOM 3246 C CA . ASN A 1 408 ? -22.226 -15.043 17.254 1.00 92.50 408 ASN A CA 1
ATOM 3247 C C . ASN A 1 408 ? -21.957 -16.458 17.807 1.00 92.50 408 ASN A C 1
ATOM 3249 O O . ASN A 1 408 ? -21.731 -16.605 19.004 1.00 92.50 408 ASN A O 1
ATOM 3253 N N . GLU A 1 409 ? -21.911 -17.494 16.962 1.00 90.44 409 GLU A N 1
ATOM 3254 C CA . GLU A 1 409 ? -21.537 -18.853 17.383 1.00 90.44 409 GLU A CA 1
ATOM 3255 C C . GLU A 1 409 ? -20.035 -18.978 17.669 1.00 90.44 409 GLU A C 1
ATOM 3257 O O . GLU A 1 409 ? -19.629 -19.808 18.477 1.00 90.44 409 GLU A O 1
ATOM 3262 N N . LEU A 1 410 ? -19.187 -18.144 17.055 1.00 86.62 410 LEU A N 1
ATOM 3263 C CA . LEU A 1 410 ? -17.744 -18.154 17.324 1.00 86.62 410 LEU A CA 1
ATOM 3264 C C . LEU A 1 410 ? -17.425 -17.729 18.760 1.00 86.62 410 LEU A C 1
ATOM 3266 O O . LEU A 1 410 ? -16.421 -18.171 19.318 1.00 86.62 410 LEU A O 1
ATOM 3270 N N . MET A 1 411 ? -18.306 -16.942 19.385 1.00 83.31 411 MET A N 1
ATOM 3271 C CA . MET A 1 411 ? -18.131 -16.454 20.752 1.00 83.31 411 MET A CA 1
ATOM 3272 C C . MET A 1 411 ? -18.075 -17.590 21.786 1.00 83.31 411 MET A C 1
ATOM 3274 O O . MET A 1 411 ? -17.494 -17.412 22.855 1.00 83.31 411 MET A O 1
ATOM 3278 N N . THR A 1 412 ? -18.610 -18.781 21.486 1.00 81.94 412 THR A N 1
ATOM 3279 C CA . THR A 1 412 ? -18.517 -19.944 22.391 1.00 81.94 412 THR A CA 1
ATOM 3280 C C . THR A 1 412 ? -17.093 -20.489 22.516 1.00 81.94 412 THR A C 1
ATOM 3282 O O . THR A 1 412 ? -16.813 -21.283 23.410 1.00 81.94 412 THR A O 1
ATOM 3285 N N . ARG A 1 413 ? -16.178 -20.068 21.636 1.00 80.50 413 ARG A N 1
ATOM 3286 C CA . ARG A 1 413 ? -14.775 -20.508 21.599 1.00 80.50 413 ARG A CA 1
ATOM 3287 C C . ARG A 1 413 ? -13.841 -19.616 22.407 1.00 80.50 413 ARG A C 1
ATOM 3289 O O . ARG A 1 413 ? -12.632 -19.800 22.389 1.00 80.50 413 ARG A O 1
ATOM 3296 N N . ARG A 1 414 ? -14.398 -18.664 23.152 1.00 88.69 414 ARG A N 1
ATOM 3297 C CA . ARG A 1 414 ? -13.648 -17.755 24.025 1.00 88.69 414 ARG A CA 1
ATOM 3298 C C . ARG A 1 414 ? -13.216 -18.415 25.345 1.00 88.69 414 ARG A C 1
ATOM 3300 O O . ARG A 1 414 ? -12.703 -17.725 26.211 1.00 88.69 414 ARG A O 1
ATOM 3307 N N . ALA A 1 415 ? -13.422 -19.726 25.522 1.00 87.12 415 ALA A N 1
ATOM 3308 C CA . ALA A 1 415 ? -13.143 -20.440 26.773 1.00 87.12 415 ALA A CA 1
ATOM 3309 C C . ALA A 1 415 ? -11.659 -20.388 27.184 1.00 87.12 415 ALA A C 1
ATOM 3311 O O . ALA A 1 415 ? -11.359 -20.171 28.360 1.00 87.12 415 ALA A O 1
ATOM 3312 N N . ASP A 1 416 ? -10.747 -20.477 26.212 1.00 90.00 416 ASP A N 1
ATOM 3313 C CA . ASP A 1 416 ? -9.291 -20.385 26.427 1.00 90.00 416 ASP A CA 1
ATOM 3314 C C . ASP A 1 416 ? -8.812 -18.945 26.683 1.00 90.00 416 ASP A C 1
ATOM 3316 O O . ASP A 1 416 ? -7.624 -18.682 26.888 1.00 90.00 416 ASP A O 1
ATOM 3320 N N . TRP A 1 417 ? -9.749 -17.996 26.705 1.00 92.81 417 TRP A N 1
ATOM 3321 C CA . TRP A 1 417 ? -9.498 -16.573 26.828 1.00 92.81 417 TRP A CA 1
ATOM 3322 C C . TRP A 1 417 ? -10.211 -15.994 28.052 1.00 92.81 417 TRP A C 1
ATOM 3324 O O . TRP A 1 417 ? -11.291 -16.415 28.477 1.00 92.81 417 TRP A O 1
ATOM 3334 N N . GLU A 1 418 ? -9.574 -15.009 28.658 1.00 92.38 418 GLU A N 1
ATOM 3335 C CA . GLU A 1 418 ? -10.125 -14.192 29.728 1.00 92.38 418 GLU A CA 1
ATOM 3336 C C . GLU A 1 418 ? -10.426 -12.802 29.170 1.00 92.38 418 GLU A C 1
ATOM 3338 O O . GLU A 1 418 ? -9.554 -12.164 28.579 1.00 92.38 418 GLU A O 1
ATOM 3343 N N . MET A 1 419 ? -11.667 -12.333 29.327 1.00 90.50 419 MET A N 1
ATOM 3344 C CA . MET A 1 419 ? -12.028 -10.973 28.935 1.00 90.50 419 MET A CA 1
ATOM 3345 C C . MET A 1 419 ? -11.416 -9.994 29.935 1.00 90.50 419 MET A C 1
ATOM 3347 O O . MET A 1 419 ? -11.748 -10.028 31.115 1.00 90.50 419 MET A O 1
ATOM 3351 N N . ILE A 1 420 ? -10.552 -9.105 29.453 1.00 89.19 420 ILE A N 1
ATOM 3352 C CA . ILE A 1 420 ? -9.950 -8.043 30.265 1.00 89.19 420 ILE A CA 1
ATOM 3353 C C . ILE A 1 420 ? -10.903 -6.849 30.351 1.00 89.19 420 ILE A C 1
ATOM 3355 O O . ILE A 1 420 ? -11.108 -6.259 31.406 1.00 89.19 420 ILE A O 1
ATOM 3359 N N . LEU A 1 421 ? -11.467 -6.443 29.216 1.00 86.62 421 LEU A N 1
ATOM 3360 C CA . LEU A 1 421 ? -12.275 -5.233 29.134 1.00 86.62 421 LEU A CA 1
ATOM 3361 C C . LEU A 1 421 ? -13.238 -5.323 27.960 1.00 86.62 421 LEU A C 1
ATOM 3363 O O . LEU A 1 421 ? -12.836 -5.690 26.857 1.00 86.62 421 LEU A O 1
ATOM 3367 N N . GLN A 1 422 ? -14.480 -4.899 28.177 1.00 88.50 422 GLN A N 1
ATOM 3368 C CA . GLN A 1 422 ? -15.406 -4.543 27.110 1.00 88.50 422 GLN A CA 1
ATOM 3369 C C . GLN A 1 422 ? -15.660 -3.037 27.146 1.00 88.50 422 GLN A C 1
ATOM 3371 O O . GLN A 1 422 ? -16.149 -2.496 28.135 1.00 88.50 422 GLN A O 1
ATOM 3376 N N . LEU A 1 423 ? -15.360 -2.363 26.039 1.00 90.00 423 LEU A N 1
ATOM 3377 C CA . LEU A 1 423 ? -15.727 -0.972 25.811 1.00 90.00 423 LEU A CA 1
ATOM 3378 C C . LEU A 1 423 ? -17.079 -0.939 25.099 1.00 90.00 423 LEU A C 1
ATOM 3380 O O . LEU A 1 423 ? -17.149 -1.354 23.936 1.00 90.00 423 LEU A O 1
ATOM 3384 N N . PRO A 1 424 ? -18.152 -0.481 25.768 1.00 90.50 424 PRO A N 1
ATOM 3385 C CA . PRO A 1 424 ? -19.491 -0.566 25.218 1.00 90.50 424 PRO A CA 1
ATOM 3386 C C . PRO A 1 424 ? -19.644 0.350 24.009 1.00 90.50 424 PRO A C 1
ATOM 3388 O O . PRO A 1 424 ? -19.083 1.453 23.948 1.00 90.50 424 PRO A O 1
ATOM 3391 N N . MET A 1 425 ? -20.459 -0.113 23.069 1.00 92.88 425 MET A N 1
ATOM 3392 C CA . MET A 1 425 ? -20.930 0.710 21.967 1.00 92.88 425 MET A CA 1
ATOM 3393 C C . MET A 1 425 ? -21.737 1.894 22.509 1.00 92.88 425 MET A C 1
ATOM 3395 O O . MET A 1 425 ? -22.686 1.711 23.268 1.00 92.88 425 MET A O 1
ATOM 3399 N N . VAL A 1 426 ? -21.377 3.104 22.089 1.00 93.75 426 VAL A N 1
ATOM 3400 C CA . VAL A 1 426 ? -22.120 4.338 22.371 1.00 93.75 426 VAL A CA 1
ATOM 3401 C C . VAL A 1 426 ? -22.201 5.128 21.074 1.00 93.75 426 VAL A C 1
ATOM 3403 O O . VAL A 1 426 ? -21.217 5.208 20.340 1.00 93.75 426 VAL A O 1
ATOM 3406 N N . PHE A 1 427 ? -23.370 5.683 20.759 1.00 95.88 427 PHE A N 1
ATOM 3407 C CA . PHE A 1 427 ? -23.536 6.475 19.543 1.00 95.88 427 PHE A CA 1
ATOM 3408 C C . PHE A 1 427 ? -22.537 7.637 19.521 1.00 95.88 427 PHE A C 1
ATOM 3410 O O . PHE A 1 427 ? -22.410 8.357 20.509 1.00 95.88 427 PHE A O 1
ATOM 3417 N N . ASN A 1 428 ? -21.848 7.831 18.393 1.00 96.12 428 ASN A N 1
ATOM 3418 C CA . ASN A 1 428 ? -20.847 8.883 18.216 1.00 96.12 428 ASN A CA 1
ATOM 3419 C C . ASN A 1 428 ? -19.626 8.768 19.153 1.00 96.12 428 ASN A C 1
ATOM 3421 O O . ASN A 1 428 ? -18.981 9.770 19.475 1.00 96.12 428 ASN A O 1
ATOM 3425 N N . ARG A 1 429 ? -19.302 7.545 19.587 1.00 96.25 429 ARG A N 1
ATOM 3426 C CA . ARG A 1 429 ? -18.056 7.232 20.290 1.00 96.25 429 ARG A CA 1
ATOM 3427 C C . ARG A 1 429 ? -17.007 6.718 19.317 1.00 96.25 429 ARG A C 1
ATOM 3429 O O . ARG A 1 429 ? -17.250 5.742 18.606 1.00 96.25 429 ARG A O 1
ATOM 3436 N N . LEU A 1 430 ? -15.833 7.334 19.346 1.00 97.56 430 LEU A N 1
ATOM 3437 C CA . LEU A 1 430 ? -14.620 6.827 18.722 1.00 97.56 430 LEU A CA 1
ATOM 3438 C C . LEU A 1 430 ? -13.767 6.106 19.771 1.00 97.56 430 LEU A C 1
ATOM 34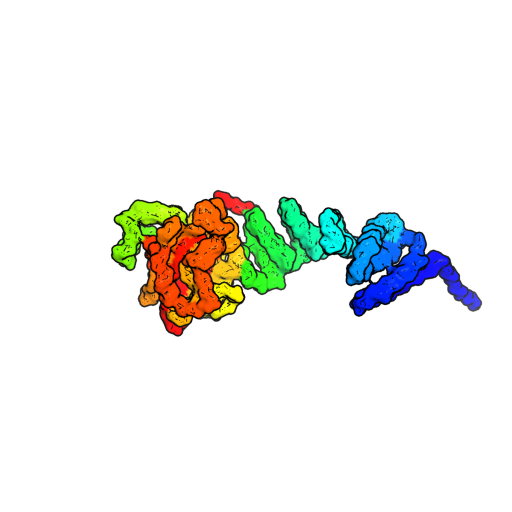40 O O . LEU A 1 430 ? -13.413 6.683 20.800 1.00 97.56 430 LEU A O 1
ATOM 3444 N N . LEU A 1 431 ? -13.413 4.858 19.486 1.00 96.88 431 LEU A N 1
ATOM 3445 C CA . LEU A 1 431 ? -12.353 4.128 20.176 1.00 96.88 431 LEU A CA 1
ATOM 3446 C C . LEU A 1 431 ? -11.083 4.189 19.338 1.00 96.88 431 LEU A C 1
ATOM 3448 O O . LEU A 1 431 ? -11.161 3.965 18.135 1.00 96.88 431 LEU A O 1
ATOM 3452 N N . ILE A 1 432 ? -9.937 4.437 19.958 1.00 97.00 432 ILE A N 1
ATOM 3453 C CA . ILE A 1 432 ? -8.617 4.275 19.347 1.00 97.00 432 ILE A CA 1
ATOM 3454 C C . ILE A 1 432 ? -7.793 3.389 20.269 1.00 97.00 432 ILE A C 1
ATOM 3456 O O . ILE A 1 432 ? -7.713 3.664 21.464 1.00 97.00 432 ILE A O 1
ATOM 3460 N N . TYR A 1 433 ? -7.193 2.339 19.726 1.00 95.56 433 TYR A N 1
ATOM 3461 C CA . TYR A 1 433 ? -6.369 1.410 20.490 1.00 95.56 433 TYR A CA 1
ATOM 3462 C C . TYR A 1 433 ? -5.287 0.791 19.611 1.00 95.56 433 TYR A C 1
ATOM 3464 O O . TYR A 1 433 ? -5.374 0.801 18.379 1.00 95.56 433 TYR A O 1
ATOM 3472 N N . ARG A 1 434 ? -4.269 0.233 20.260 1.00 94.31 434 ARG A N 1
ATOM 3473 C CA . ARG A 1 434 ? -3.205 -0.522 19.608 1.00 94.31 434 ARG A CA 1
ATOM 3474 C C . ARG A 1 434 ? -3.702 -1.856 19.044 1.00 94.31 434 ARG A C 1
ATOM 3476 O O . ARG A 1 434 ? -4.204 -2.702 19.782 1.00 94.31 434 ARG A O 1
ATOM 3483 N N . GLY A 1 435 ? -3.526 -2.048 17.739 1.00 93.19 435 GLY A N 1
ATOM 3484 C CA . GLY A 1 435 ? -4.010 -3.216 16.999 1.00 93.19 435 GLY A CA 1
ATOM 3485 C C . GLY A 1 435 ? -3.267 -4.518 17.312 1.00 93.19 435 GLY A C 1
ATOM 3486 O O . GLY A 1 435 ? -3.783 -5.593 17.024 1.00 93.19 435 GLY A O 1
ATOM 3487 N N . ASP A 1 436 ? -2.089 -4.451 17.945 1.00 92.81 436 ASP A N 1
ATOM 3488 C CA . ASP A 1 436 ? -1.330 -5.636 18.359 1.00 92.81 436 ASP A CA 1
ATOM 3489 C C . ASP A 1 436 ? -1.928 -6.359 19.576 1.00 92.81 436 ASP A C 1
ATOM 3491 O O . ASP A 1 436 ? -1.528 -7.489 19.854 1.00 92.81 436 ASP A O 1
ATOM 3495 N N . PHE A 1 437 ? -2.893 -5.759 20.282 1.00 94.56 437 PHE A N 1
ATOM 3496 C CA . PHE A 1 437 ? -3.608 -6.409 21.384 1.00 94.56 437 PHE A CA 1
ATOM 3497 C C . PHE A 1 437 ? -4.683 -7.368 20.879 1.00 94.56 437 PHE A C 1
ATOM 3499 O O . PHE A 1 437 ? -5.371 -7.088 19.895 1.00 94.56 437 PHE A O 1
ATOM 3506 N N . PHE A 1 438 ? -4.865 -8.488 21.583 1.00 95.25 438 PHE A N 1
ATOM 3507 C CA . PHE A 1 438 ? -5.920 -9.444 21.264 1.00 95.25 438 PHE A CA 1
ATOM 3508 C C . PHE A 1 438 ? -7.279 -8.812 21.523 1.00 95.25 438 PHE A C 1
ATOM 3510 O O . PHE A 1 438 ? -7.625 -8.476 22.661 1.00 95.25 438 PHE A O 1
ATOM 3517 N N . HIS A 1 439 ? -8.062 -8.665 20.463 1.00 95.06 439 HIS A N 1
ATOM 3518 C CA . HIS A 1 439 ? -9.348 -8.003 20.533 1.00 95.06 439 HIS A CA 1
ATOM 3519 C C . HIS A 1 439 ? -10.384 -8.683 19.644 1.00 95.06 439 HIS A C 1
ATOM 3521 O O . HIS A 1 439 ? -10.075 -9.477 18.756 1.00 95.06 439 HIS A O 1
ATOM 3527 N N . SER A 1 440 ? -11.649 -8.391 19.920 1.00 94.56 440 SER A N 1
ATOM 3528 C CA . SER A 1 440 ? -12.770 -8.806 19.089 1.00 94.56 440 SER A CA 1
ATOM 3529 C C . SER A 1 440 ? -13.896 -7.783 19.154 1.00 94.56 440 SER A C 1
ATOM 3531 O O . SER A 1 440 ? -13.924 -6.891 20.010 1.00 94.56 440 SER A O 1
ATOM 3533 N N . ILE A 1 441 ? -14.857 -7.910 18.244 1.00 93.88 441 ILE A N 1
ATOM 3534 C CA . ILE A 1 441 ? -16.129 -7.213 18.402 1.00 93.88 441 ILE A CA 1
ATOM 3535 C C . ILE A 1 441 ? -17.039 -7.996 19.365 1.00 93.88 441 ILE A C 1
ATOM 3537 O O . ILE A 1 441 ? -16.892 -9.206 19.568 1.00 93.88 441 ILE A O 1
ATOM 3541 N N . GLY A 1 442 ? -18.004 -7.296 19.962 1.00 90.88 442 GLY A N 1
ATOM 3542 C CA . GLY A 1 442 ? -19.146 -7.932 20.618 1.00 90.88 442 GLY A CA 1
ATOM 3543 C C . GLY A 1 442 ? -20.076 -8.631 19.618 1.00 90.88 442 GLY A C 1
ATOM 3544 O O . GLY A 1 442 ? -19.720 -8.861 18.467 1.00 90.88 442 GLY A O 1
ATOM 3545 N N . GLU A 1 443 ? -21.296 -8.933 20.047 1.00 91.56 443 GLU A N 1
ATOM 3546 C CA . GLU A 1 443 ? -22.304 -9.564 19.189 1.00 91.56 443 GLU A CA 1
ATOM 3547 C C . GLU A 1 443 ? -22.634 -8.740 17.927 1.00 91.56 443 GLU A C 1
ATOM 3549 O O . GLU A 1 443 ? -22.592 -7.503 17.923 1.00 91.56 443 GLU A O 1
ATOM 3554 N N . VAL A 1 444 ? -23.001 -9.438 16.850 1.00 94.88 444 VAL A N 1
ATOM 3555 C CA . VAL A 1 444 ? -23.640 -8.842 15.670 1.00 94.88 444 VAL A CA 1
ATOM 3556 C C . VAL A 1 444 ? -25.154 -9.002 15.774 1.00 94.88 444 VAL A C 1
ATOM 3558 O O . VAL A 1 444 ? -25.663 -9.997 16.293 1.00 94.88 444 VAL A O 1
ATOM 3561 N N . PHE A 1 445 ? -25.891 -8.002 15.305 1.00 96.81 445 PHE A N 1
ATOM 3562 C CA . PHE A 1 445 ? -27.334 -7.889 15.502 1.00 96.81 445 PHE A CA 1
ATOM 3563 C C . PHE A 1 445 ? -27.973 -7.130 14.341 1.00 96.81 445 PHE A C 1
ATOM 3565 O O . PHE A 1 445 ? -27.278 -6.657 13.446 1.00 96.81 445 PHE A O 1
ATOM 3572 N N . GLY A 1 446 ? -29.299 -7.010 14.364 1.00 96.31 446 GLY A N 1
ATOM 3573 C CA . GLY A 1 446 ? -30.056 -6.340 13.312 1.00 96.31 446 GLY A CA 1
ATOM 3574 C C . GLY A 1 446 ? -30.364 -7.260 12.134 1.00 96.31 446 GLY A C 1
ATOM 3575 O O . GLY A 1 446 ? -29.741 -8.303 11.939 1.00 96.31 446 GLY A O 1
ATOM 3576 N N . SER A 1 447 ? -31.367 -6.864 11.363 1.00 95.62 447 SER A N 1
ATOM 3577 C CA . SER A 1 447 ? -31.911 -7.621 10.230 1.00 95.62 447 SER A CA 1
ATOM 3578 C C . SER A 1 447 ? -31.772 -6.878 8.901 1.00 95.62 447 SER A C 1
ATOM 3580 O O . SER A 1 447 ? -31.957 -7.463 7.835 1.00 95.62 447 SER A O 1
ATOM 3582 N N . LYS A 1 448 ? -31.447 -5.581 8.945 1.00 95.00 448 LYS A N 1
ATOM 3583 C CA . LYS A 1 448 ? -31.370 -4.692 7.784 1.00 95.00 448 LYS A CA 1
ATOM 3584 C C . LYS A 1 448 ? -30.285 -3.631 7.964 1.00 95.00 448 LYS A C 1
ATOM 3586 O O . LYS A 1 448 ? -29.728 -3.436 9.039 1.00 95.00 448 LYS A O 1
ATOM 3591 N N . MET A 1 449 ? -30.009 -2.898 6.887 1.00 94.19 449 MET A N 1
ATOM 3592 C CA . MET A 1 449 ? -28.943 -1.891 6.856 1.00 94.19 449 MET A CA 1
ATOM 3593 C C . MET A 1 449 ? -29.095 -0.784 7.916 1.00 94.19 449 MET A C 1
ATOM 3595 O O . MET A 1 449 ? -28.108 -0.208 8.353 1.00 94.19 449 MET A O 1
ATOM 3599 N N . ASP A 1 450 ? -30.317 -0.494 8.359 1.00 94.44 450 ASP A N 1
ATOM 3600 C CA . ASP A 1 450 ? -30.562 0.595 9.308 1.00 94.44 450 ASP A CA 1
ATOM 3601 C C . ASP A 1 450 ? -30.436 0.190 10.780 1.00 94.44 450 ASP A C 1
ATOM 3603 O O . ASP A 1 450 ? -30.383 1.079 11.631 1.00 94.44 450 ASP A O 1
ATOM 3607 N N . ASP A 1 451 ? -30.427 -1.107 11.100 1.00 95.88 451 ASP A N 1
ATOM 3608 C CA . ASP A 1 451 ? -30.416 -1.617 12.481 1.00 95.88 451 ASP A CA 1
ATOM 3609 C C . ASP A 1 451 ? -29.263 -2.587 12.785 1.00 95.88 451 ASP A C 1
ATOM 3611 O O . ASP A 1 451 ? -29.125 -3.035 13.924 1.00 95.88 451 ASP A O 1
ATOM 3615 N N . GLY A 1 452 ? -28.420 -2.874 11.790 1.00 96.75 452 GLY A N 1
ATOM 3616 C CA . GLY A 1 452 ? -27.195 -3.648 11.948 1.00 96.75 452 GLY A CA 1
ATOM 3617 C C . GLY A 1 452 ? -26.104 -2.922 12.731 1.00 96.75 452 GLY A C 1
ATOM 3618 O O . GLY A 1 452 ? -26.114 -1.695 12.850 1.00 96.75 452 GLY A O 1
ATOM 3619 N N . ARG A 1 453 ? -25.108 -3.668 13.218 1.00 97.50 453 ARG A N 1
ATOM 3620 C CA . ARG A 1 453 ? -23.908 -3.103 13.857 1.00 97.50 453 ARG A CA 1
ATOM 3621 C C . ARG A 1 453 ? -23.133 -2.259 12.840 1.00 97.50 453 ARG A C 1
ATOM 3623 O O . ARG A 1 453 ? -22.465 -2.830 11.982 1.00 97.50 453 ARG A O 1
ATOM 3630 N N . LEU A 1 454 ? -23.201 -0.933 12.941 1.00 98.00 454 LEU A N 1
ATOM 3631 C CA . LEU A 1 454 ? -22.632 0.023 11.991 1.00 98.00 454 LEU A CA 1
ATOM 3632 C C . LEU A 1 454 ? -21.442 0.763 12.607 1.00 98.00 454 LEU A C 1
ATOM 3634 O O . LEU A 1 454 ? -21.580 1.494 13.592 1.00 98.00 454 LEU A O 1
ATOM 3638 N N . VAL A 1 455 ? -20.277 0.611 11.979 1.00 98.19 455 VAL A N 1
ATOM 3639 C CA . VAL A 1 455 ? -19.037 1.283 12.386 1.00 98.19 455 VAL A CA 1
ATOM 3640 C C . VAL A 1 455 ? -18.309 1.908 11.203 1.00 98.19 455 VAL A C 1
ATOM 3642 O O . VAL A 1 455 ? -18.409 1.412 10.081 1.00 98.19 455 VAL A O 1
ATOM 3645 N N . GLN A 1 456 ? -17.530 2.954 11.470 1.00 98.50 456 GLN A N 1
ATOM 3646 C CA . GLN A 1 456 ? -16.491 3.443 10.563 1.00 98.50 456 GLN A CA 1
ATOM 3647 C C . GLN A 1 456 ? -15.109 3.131 11.147 1.00 98.50 456 GLN A C 1
ATOM 3649 O O . GLN A 1 456 ? -14.896 3.288 12.350 1.00 98.50 456 GLN A O 1
ATOM 3654 N N . LEU A 1 457 ? -14.204 2.645 10.299 1.00 97.75 457 LEU A N 1
ATOM 3655 C CA . LEU A 1 457 ? -12.913 2.082 10.687 1.00 97.75 457 LEU A CA 1
ATOM 3656 C C . LEU A 1 457 ? -11.757 2.946 10.180 1.00 97.75 457 LEU A C 1
ATOM 3658 O O . LEU A 1 457 ? -11.764 3.394 9.032 1.00 97.75 457 LEU A O 1
ATOM 3662 N N . PHE A 1 458 ? -10.743 3.127 11.020 1.00 97.75 458 PHE A N 1
ATOM 3663 C CA . PHE A 1 458 ? -9.521 3.866 10.707 1.00 97.75 458 PHE A CA 1
ATOM 3664 C C . PHE A 1 458 ? -8.306 3.011 11.059 1.00 97.75 458 PHE A C 1
ATOM 3666 O O . PHE A 1 458 ? -8.294 2.379 12.108 1.00 97.75 458 PHE A O 1
ATOM 3673 N N . PHE A 1 459 ? -7.288 2.997 10.206 1.00 95.38 459 PHE A N 1
ATOM 3674 C CA . PHE A 1 459 ? -6.074 2.205 10.394 1.00 95.38 459 PHE A CA 1
ATOM 3675 C C . PHE A 1 459 ? -4.862 3.076 10.102 1.00 95.38 459 PHE A C 1
ATOM 3677 O O . PHE A 1 459 ? -4.723 3.590 8.990 1.00 95.38 459 PHE A O 1
ATOM 3684 N N . PHE A 1 460 ? -3.999 3.261 11.095 1.00 95.44 460 PHE A N 1
ATOM 3685 C CA . PHE A 1 460 ? -2.877 4.191 10.999 1.00 95.44 460 PHE A CA 1
ATOM 3686 C C . PHE A 1 460 ? -1.727 3.804 11.926 1.00 95.44 460 PHE A C 1
ATOM 3688 O O . PHE A 1 460 ? -1.867 2.969 12.811 1.00 95.44 460 PHE A O 1
ATOM 3695 N N . GLU A 1 461 ? -0.585 4.442 11.722 1.00 94.00 461 GLU A N 1
ATOM 3696 C CA . GLU A 1 461 ? 0.606 4.339 12.557 1.00 94.00 461 GLU A CA 1
ATOM 3697 C C . GLU A 1 461 ? 0.904 5.694 13.185 1.00 94.00 461 GLU A C 1
ATOM 3699 O O . GLU A 1 461 ? 0.729 6.727 12.536 1.00 94.00 461 GLU A O 1
ATOM 3704 N N . THR A 1 462 ? 1.383 5.701 14.427 1.00 91.62 462 THR A N 1
ATOM 3705 C CA . THR A 1 462 ? 1.914 6.913 15.069 1.00 91.62 462 THR A CA 1
ATOM 3706 C C . THR A 1 462 ? 3.408 7.059 14.804 1.00 91.62 462 THR A C 1
ATOM 3708 O O . THR A 1 462 ? 4.140 6.067 14.827 1.00 91.62 462 THR A O 1
ATOM 3711 N N . LEU A 1 463 ? 3.875 8.294 14.643 1.00 88.38 463 LEU A N 1
ATOM 3712 C CA . LEU A 1 463 ? 5.289 8.625 14.471 1.00 88.38 463 LEU A CA 1
ATOM 3713 C C . LEU A 1 463 ? 5.841 9.287 15.736 1.00 88.38 463 LEU A C 1
ATOM 3715 O O . LEU A 1 463 ? 5.175 10.126 16.340 1.00 88.38 463 LEU A O 1
ATOM 3719 N N . ASP A 1 464 ? 7.074 8.938 16.104 1.00 79.94 464 ASP A N 1
ATOM 3720 C CA . ASP A 1 464 ? 7.768 9.544 17.253 1.00 79.94 464 ASP A CA 1
ATOM 3721 C C . ASP A 1 464 ? 8.318 10.943 16.923 1.00 79.94 464 ASP A C 1
ATOM 3723 O O . ASP A 1 464 ? 8.596 11.740 17.816 1.00 79.94 464 ASP A O 1
ATOM 3727 N N . GLN A 1 465 ? 8.491 11.242 15.634 1.00 73.81 465 GLN A N 1
ATOM 3728 C CA . GLN A 1 465 ? 9.024 12.502 15.124 1.00 73.81 465 GLN A CA 1
ATOM 3729 C C . GLN A 1 465 ? 8.086 13.071 14.059 1.00 73.81 465 GLN A C 1
ATOM 3731 O O . GLN A 1 465 ? 7.315 12.340 13.432 1.00 73.81 465 GLN A O 1
ATOM 3736 N N . LEU A 1 466 ? 8.151 14.390 13.858 1.00 73.25 466 LEU A N 1
ATOM 3737 C CA . LEU A 1 466 ? 7.464 15.021 12.736 1.00 73.25 466 LEU A CA 1
ATOM 3738 C C . LEU A 1 466 ? 8.009 14.442 11.422 1.00 73.25 466 LEU A C 1
ATOM 3740 O O . LEU A 1 466 ? 9.222 14.261 11.306 1.00 73.25 466 LEU A O 1
ATOM 3744 N N . PRO A 1 467 ? 7.136 14.141 10.447 1.00 69.69 467 PRO A N 1
ATOM 3745 C CA . PRO A 1 467 ? 7.589 13.691 9.142 1.00 69.69 467 PRO A CA 1
ATOM 3746 C C . PRO A 1 467 ? 8.398 14.789 8.453 1.00 69.69 467 PRO A C 1
ATOM 3748 O O . PRO A 1 467 ? 8.190 15.979 8.710 1.00 69.69 467 PRO A O 1
ATOM 3751 N N . THR A 1 468 ? 9.285 14.385 7.549 1.00 71.06 468 THR A N 1
ATOM 3752 C CA . THR A 1 468 ? 9.953 15.321 6.645 1.00 71.06 468 THR A CA 1
ATOM 3753 C C . THR A 1 468 ? 8.881 15.913 5.732 1.00 71.06 468 THR A C 1
ATOM 3755 O O . THR A 1 468 ? 8.216 15.173 4.997 1.00 71.06 468 THR A O 1
ATOM 3758 N N . LEU A 1 469 ? 8.652 17.221 5.870 1.00 51.62 469 LEU A N 1
ATOM 3759 C CA . LEU A 1 469 ? 7.654 17.973 5.108 1.00 51.62 469 LEU A CA 1
ATOM 3760 C C . LEU A 1 469 ? 8.179 18.387 3.741 1.00 51.62 469 LEU A C 1
ATOM 3762 O O . LEU A 1 469 ? 9.359 18.802 3.672 1.00 51.62 469 LEU A O 1
#

Radius of gyration: 31.49 Å; chains: 1; bounding box: 66×49×116 Å

Sequence (469 aa):
MRQNAPDAESEDQTSLRLGTQCLQQGLWAHQQGRLQDAIAAYRLGRTHLQTPSPQLAQIRHYLGLALCQCGQADQGLPLLMLALNDHDGATELEPKLRAQFHFNLANALNEYRAGSDMLPHLQAAAQFDPNDQQYVMAYAQVLHARGEIALAIQQLQQLQERGAAKSSALDLLAQWLYQDNQLANAQETFAFAVHGNPALLKSRRIGYALPGNRPLHDGQSPQRFSWHSLQYAHADHAFADEAQFLAWRDELDLHVIDNFLPDPLHHRQQILRLPFHALRYAGQNYPGRQTDGQECSYLMAAIAHIMGKPIKFISPDNGSCRISLQDSVARSDIHVDNETGDSFRQYAGVLFLNLPEQCKGGTMFWRHRETGWVRRHDDDTVHAAGFANFKSFQQQFLPHNLHASQFNELMTRRADWEMILQLPMVFNRLLIYRGDFFHSIGEVFGSKMDDGRLVQLFFFETLDQLPTL